Protein AF-0000000084558675 (afdb_homodimer)

Sequence (516 aa):
MPFLEGETVFLADRSGKRTWLRVSYEMLKIASLGTVDGSRFKELNDGSVITIVGKDYYVFRPGTVELMESLDRGAQIIGPKDAATILLNCDVSSGKTVLEVGAGSGGLTTALLSAVAPSGIVHTLEFKEENAKLALKNVKRTGLDKCWKYTIGDARNTKVDIVADALIMDMPDPWLALDNLYGNLRMGGRLCSYVPNMNQAESIVHAMREKGFVEVYALENIQRGLEVHPGGVRPSFDTLGHTGYLIFGRKAATGPKSMPFLEGETVFLADRSGKRTWLRVSYEMLKIASLGTVDGSRFKELNDGSVITIVGKDYYVFRPGTVELMESLDRGAQIIGPKDAATILLNCDVSSGKTVLEVGAGSGGLTTALLSAVAPSGIVHTLEFKEENAKLALKNVKRTGLDKCWKYTIGDARNTKVDIVADALIMDMPDPWLALDNLYGNLRMGGRLCSYVPNMNQAESIVHAMREKGFVEVYALENIQRGLEVHPGGVRPSFDTLGHTGYLIFGRKAATGPKS

Foldseek 3Di:
DADDAQAKKWWQFPVGDIWIDGQDQDWDQTPPQGTDRSVVRRGDDAQDWDDGPRGITGIHRDDLQVLLVPADADDQDDHPQVLVVCCVVQVQAAQFEEEEEACQQNNSVSSSLNGHPDRAAYEYEYADPVRVVNNVVSNVSNVSCVRYHYDHDDLLADADPAAGLEYEYEDAQVLSNCVRCVRNYDAFHKYKYWYQDPVSVVSNQVSCVVVPWPPKDKDFDKDWDWDDDPVDIDIDPDIPGGDTMMIMTGHHDDPDPD/DADDAQAKKWWQFPVGDIWIDGQDQDWDQTPPQGTDRSVVRGGDDAQDWDDGPRGITGIHRDDLQVLLVPADADDQDDHPQVLVVCCVVQVQAAQFEEEEEACQQNNSVSSSLNGHPDRAAYEYEYADPVRVVNNVVSNVSNVSCVRYHYDHDDLLADADPAAGLEYEYEDAQVLSNCVRCVRNYDAFHKYKYWYQDPVSVVSNQVSCVVVPWPPKDKDFDKDWDWDDDPVDIDIDPDIPGGDTMMIMTGHHDDPDPD

Structure (mmCIF, N/CA/C/O backbone):
data_AF-0000000084558675-model_v1
#
loop_
_entity.id
_entity.type
_entity.pdbx_description
1 polymer 'TrmI protein'
#
loop_
_atom_site.group_PDB
_atom_site.id
_atom_site.type_symbol
_atom_site.label_atom_id
_atom_site.label_alt_id
_atom_site.label_comp_id
_atom_site.label_asym_id
_atom_site.label_entity_id
_atom_site.label_seq_id
_atom_site.pdbx_PDB_ins_code
_atom_site.Cartn_x
_atom_site.Cartn_y
_atom_site.Cartn_z
_atom_site.occupancy
_atom_site.B_iso_or_equiv
_atom_site.auth_seq_id
_atom_site.auth_comp_id
_atom_site.auth_asym_id
_atom_site.auth_atom_id
_atom_site.pdbx_PDB_model_num
ATOM 1 N N . MET A 1 1 ? 6.215 11.578 20.609 1 79.44 1 MET A N 1
ATOM 2 C CA . MET A 1 1 ? 7.516 11.18 21.141 1 79.44 1 MET A CA 1
ATOM 3 C C . MET A 1 1 ? 8.625 12.062 20.594 1 79.44 1 MET A C 1
ATOM 5 O O . MET A 1 1 ? 8.672 12.336 19.391 1 79.44 1 MET A O 1
ATOM 9 N N . PRO A 1 2 ? 9.484 12.422 21.469 1 91.12 2 PRO A N 1
ATOM 10 C CA . PRO A 1 2 ? 10.57 13.273 20.984 1 91.12 2 PRO A CA 1
ATOM 11 C C . PRO A 1 2 ? 11.508 12.539 20.031 1 91.12 2 PRO A C 1
ATOM 13 O O . PRO A 1 2 ? 11.586 11.312 20.047 1 91.12 2 PRO A O 1
ATOM 16 N N . PHE A 1 3 ? 12.188 13.305 19.219 1 94.25 3 PHE A N 1
ATOM 17 C CA . PHE A 1 3 ? 13.172 12.734 18.312 1 94.25 3 PHE A CA 1
ATOM 18 C C . PHE A 1 3 ? 14.344 12.148 19.094 1 94.25 3 PHE A C 1
ATOM 20 O O . PHE A 1 3 ? 14.734 12.68 20.141 1 94.25 3 PHE A O 1
ATOM 27 N N . LEU A 1 4 ? 14.906 11.109 18.562 1 91.81 4 LEU A N 1
ATOM 28 C CA . LEU A 1 4 ? 16.078 10.492 19.172 1 91.81 4 LEU A CA 1
ATOM 29 C C . LEU A 1 4 ? 17.344 10.805 18.375 1 91.81 4 LEU A C 1
ATOM 31 O O . LEU A 1 4 ? 17.266 11.008 17.156 1 91.81 4 LEU A O 1
ATOM 35 N N . GLU A 1 5 ? 18.406 10.844 19.094 1 92.81 5 GLU A N 1
ATOM 36 C CA . GLU A 1 5 ? 19.672 11.023 18.391 1 92.81 5 GLU A CA 1
ATOM 37 C C . GLU A 1 5 ? 19.891 9.93 17.344 1 92.81 5 GLU A C 1
ATOM 39 O O . GLU A 1 5 ? 19.641 8.75 17.609 1 92.81 5 GLU A O 1
ATOM 44 N N . GLY A 1 6 ? 20.344 10.367 16.141 1 90.38 6 GLY A N 1
ATOM 45 C CA . GLY A 1 6 ? 20.625 9.414 15.086 1 90.38 6 GLY A CA 1
ATOM 46 C C . GLY A 1 6 ? 19.438 9.195 14.156 1 90.38 6 GLY A C 1
ATOM 47 O O . GLY A 1 6 ? 19.594 8.617 13.078 1 90.38 6 GLY A O 1
ATOM 48 N N . GLU A 1 7 ? 18.312 9.711 14.555 1 90.94 7 GLU A N 1
ATOM 49 C CA . GLU A 1 7 ? 17.125 9.547 13.734 1 90.94 7 GLU A CA 1
ATOM 50 C C . GLU A 1 7 ? 17.156 10.461 12.516 1 90.94 7 GLU A C 1
ATOM 52 O O . GLU A 1 7 ? 17.625 11.602 12.602 1 90.94 7 GLU A O 1
ATOM 57 N N . THR A 1 8 ? 16.719 9.891 11.406 1 91.81 8 THR A N 1
ATOM 58 C CA . THR A 1 8 ? 16.562 10.711 10.211 1 91.81 8 THR A CA 1
ATOM 59 C C . THR A 1 8 ? 15.25 11.492 10.258 1 91.81 8 THR A C 1
ATOM 61 O O . THR A 1 8 ? 14.195 10.914 10.508 1 91.81 8 THR A O 1
ATOM 64 N N . VAL A 1 9 ? 15.336 12.82 10.109 1 94.88 9 VAL A N 1
ATOM 65 C CA . VAL A 1 9 ? 14.156 13.68 10.008 1 94.88 9 VAL A CA 1
ATOM 66 C C . VAL A 1 9 ? 14.328 14.656 8.852 1 94.88 9 VAL A C 1
ATOM 68 O O . VAL A 1 9 ? 15.391 14.711 8.227 1 94.88 9 VAL A O 1
ATOM 71 N N . PHE A 1 10 ? 13.258 15.359 8.469 1 95.38 10 PHE A N 1
ATOM 72 C CA . PHE A 1 10 ? 13.422 16.406 7.461 1 95.38 10 PHE A CA 1
ATOM 73 C C . PHE A 1 10 ? 12.727 17.688 7.898 1 95.38 10 PHE A C 1
ATOM 75 O O . PHE A 1 10 ? 11.758 17.641 8.672 1 95.38 10 PHE A O 1
ATOM 82 N N . LEU A 1 11 ? 13.289 18.781 7.488 1 95.25 11 LEU A N 1
ATOM 83 C CA . LEU A 1 11 ? 12.711 20.109 7.621 1 95.25 11 LEU A CA 1
ATOM 84 C C . LEU A 1 11 ? 11.938 20.5 6.363 1 95.25 11 LEU A C 1
ATOM 86 O O . LEU A 1 11 ? 12.461 20.391 5.25 1 95.25 11 LEU A O 1
ATOM 90 N N . ALA A 1 12 ? 10.75 20.859 6.539 1 95.12 12 ALA A N 1
ATOM 91 C CA . ALA A 1 12 ? 9.953 21.328 5.406 1 95.12 12 ALA A CA 1
ATOM 92 C C . ALA A 1 12 ? 9.602 22.812 5.57 1 95.12 12 ALA A C 1
ATOM 94 O O . ALA A 1 12 ? 9.125 23.219 6.629 1 95.12 12 ALA A O 1
ATOM 95 N N . ASP A 1 13 ? 9.859 23.547 4.555 1 92.38 13 ASP A N 1
ATOM 96 C CA . ASP A 1 13 ? 9.43 24.953 4.613 1 92.38 13 ASP A CA 1
ATOM 97 C C . ASP A 1 13 ? 8.023 25.109 4.043 1 92.38 13 ASP A C 1
ATOM 99 O O . ASP A 1 13 ? 7.355 24.125 3.725 1 92.38 13 ASP A O 1
ATOM 103 N N . ARG A 1 14 ? 7.551 26.328 3.953 1 85.81 14 ARG A N 1
ATOM 104 C CA . ARG A 1 14 ? 6.172 26.594 3.561 1 85.81 14 ARG A CA 1
ATOM 105 C C . ARG A 1 14 ? 5.938 26.234 2.098 1 85.81 14 ARG A C 1
ATOM 107 O O . ARG A 1 14 ? 4.809 25.938 1.698 1 85.81 14 ARG A O 1
ATOM 114 N N . SER A 1 15 ? 7 26.203 1.32 1 84.44 15 SER A N 1
ATOM 115 C CA . SER A 1 15 ? 6.871 25.859 -0.094 1 84.44 15 SER A CA 1
ATOM 116 C C . SER A 1 15 ? 6.867 24.359 -0.306 1 84.44 15 SER A C 1
ATOM 118 O O . SER A 1 15 ? 6.531 23.875 -1.392 1 84.44 15 SER A O 1
ATOM 120 N N . GLY A 1 16 ? 7.223 23.625 0.734 1 85.81 16 GLY A N 1
ATOM 121 C CA . GLY A 1 16 ? 7.246 22.172 0.631 1 85.81 16 GLY A CA 1
ATOM 122 C C . GLY A 1 16 ? 8.625 21.625 0.338 1 85.81 16 GLY A C 1
ATOM 123 O O . GLY A 1 16 ? 8.797 20.406 0.234 1 85.81 16 GLY A O 1
ATOM 124 N N . LYS A 1 17 ? 9.602 22.5 0.221 1 90.44 17 LYS A N 1
ATOM 125 C CA . LYS A 1 17 ? 10.977 22.031 0.028 1 90.44 17 LYS A CA 1
ATOM 126 C C . LYS A 1 17 ? 11.5 21.344 1.28 1 90.44 17 LYS A C 1
ATOM 128 O O . LYS A 1 17 ? 11.328 21.844 2.393 1 90.44 17 LYS A O 1
ATOM 133 N N . ARG A 1 18 ? 12.148 20.219 1.054 1 93.56 18 ARG A N 1
ATOM 134 C CA . ARG A 1 18 ? 12.578 19.406 2.188 1 93.56 18 ARG A CA 1
ATOM 135 C C . ARG A 1 18 ? 14.102 19.422 2.32 1 93.56 18 ARG A C 1
ATOM 137 O O . ARG A 1 18 ? 14.812 19.391 1.316 1 93.56 18 ARG A O 1
ATOM 144 N N . THR A 1 19 ? 14.547 19.562 3.496 1 93.75 19 THR A N 1
ATOM 145 C CA . THR A 1 19 ? 15.953 19.406 3.852 1 93.75 19 THR A CA 1
ATOM 146 C C . THR A 1 19 ? 16.125 18.281 4.867 1 93.75 19 THR A C 1
ATOM 148 O O . THR A 1 19 ? 15.555 18.328 5.961 1 93.75 19 THR A O 1
ATOM 151 N N . TRP A 1 20 ? 16.953 17.344 4.477 1 91.94 20 TRP A N 1
ATOM 152 C CA . TRP A 1 20 ? 17.109 16.141 5.285 1 91.94 20 TRP A CA 1
ATOM 153 C C . TRP A 1 20 ? 18.25 16.297 6.277 1 91.94 20 TRP A C 1
ATOM 155 O O . TRP A 1 20 ? 19.25 16.953 5.984 1 91.94 20 TRP A O 1
ATOM 165 N N . LEU A 1 21 ? 18.094 15.688 7.441 1 91.44 21 LEU A N 1
ATOM 166 C CA . LEU A 1 21 ? 19.172 15.688 8.422 1 91.44 21 LEU A CA 1
ATOM 167 C C . LEU A 1 21 ? 19.047 14.5 9.367 1 91.44 21 LEU A C 1
ATOM 169 O O . LEU A 1 21 ? 17.969 13.883 9.461 1 91.44 21 LEU A O 1
ATOM 173 N N . ARG A 1 22 ? 20.109 14.188 9.969 1 91.44 22 ARG A N 1
ATOM 174 C CA . ARG A 1 22 ? 20.156 13.234 11.07 1 91.44 22 ARG A CA 1
ATOM 175 C C . ARG A 1 22 ? 20.219 13.945 12.414 1 91.44 22 ARG A C 1
ATOM 177 O O . ARG A 1 22 ? 21.109 14.773 12.641 1 91.44 22 ARG A O 1
ATOM 184 N N . VAL A 1 23 ? 19.297 13.648 13.273 1 93.75 23 VAL A N 1
ATOM 185 C CA . VAL A 1 23 ? 19.203 14.336 14.562 1 93.75 23 VAL A CA 1
ATOM 186 C C . VAL A 1 23 ? 20.484 14.094 15.359 1 93.75 23 VAL A C 1
ATOM 188 O O . VAL A 1 23 ? 20.938 12.953 15.5 1 93.75 23 VAL A O 1
ATOM 191 N N . SER A 1 24 ? 21.109 15.109 15.688 1 92.62 24 SER A N 1
ATOM 192 C CA . SER A 1 24 ? 22.281 15.125 16.547 1 92.62 24 SER A CA 1
ATOM 193 C C . SER A 1 24 ? 22.219 16.266 17.562 1 92.62 24 SER A C 1
ATOM 195 O O . SER A 1 24 ? 21.625 17.312 17.281 1 92.62 24 SER A O 1
ATOM 197 N N . TYR A 1 25 ? 22.672 15.969 18.719 1 90.56 25 TYR A N 1
ATOM 198 C CA . TYR A 1 25 ? 22.609 17.016 19.734 1 90.56 25 TYR A CA 1
ATOM 199 C C . TYR A 1 25 ? 23.906 17.828 19.75 1 90.56 25 TYR A C 1
ATOM 201 O O . TYR A 1 25 ? 24.094 18.672 20.625 1 90.56 25 TYR A O 1
ATOM 209 N N . GLU A 1 26 ? 24.719 17.562 18.766 1 94.06 26 GLU A N 1
ATOM 210 C CA . GLU A 1 26 ? 25.891 18.391 18.484 1 94.06 26 GLU A CA 1
ATOM 211 C C . GLU A 1 26 ? 25.625 19.391 17.359 1 94.06 26 GLU A C 1
ATOM 213 O O . GLU A 1 26 ? 24.484 19.516 16.906 1 94.06 26 GLU A O 1
ATOM 218 N N . MET A 1 27 ? 26.641 20.156 17.125 1 93.38 27 MET A N 1
ATOM 219 C CA . MET A 1 27 ? 26.5 21.062 16 1 93.38 27 MET A CA 1
ATOM 220 C C . MET A 1 27 ? 26.297 20.297 14.703 1 93.38 27 MET A C 1
ATOM 222 O O . MET A 1 27 ? 27 19.312 14.438 1 93.38 27 MET A O 1
ATOM 226 N N . LEU A 1 28 ? 25.266 20.797 13.938 1 91.62 28 LEU A N 1
ATOM 227 C CA . LEU A 1 28 ? 24.922 20.125 12.688 1 91.62 28 LEU A CA 1
ATOM 228 C C . LEU A 1 28 ? 25.203 21.031 11.492 1 91.62 28 LEU A C 1
ATOM 230 O O . LEU A 1 28 ? 24.859 22.219 11.516 1 91.62 28 LEU A O 1
ATOM 234 N N . LYS A 1 29 ? 25.922 20.484 10.578 1 89.88 29 LYS A N 1
ATOM 235 C CA . LYS A 1 29 ? 26.016 21.156 9.281 1 89.88 29 LYS A CA 1
ATOM 236 C C . LYS A 1 29 ? 24.891 20.719 8.352 1 89.88 29 LYS A C 1
ATOM 238 O O . LYS A 1 29 ? 24.844 19.562 7.93 1 89.88 29 LYS A O 1
ATOM 243 N N . ILE A 1 30 ? 23.969 21.547 8.133 1 87 30 ILE A N 1
ATOM 244 C CA . ILE A 1 30 ? 22.812 21.219 7.301 1 87 30 ILE A CA 1
ATOM 245 C C . ILE A 1 30 ? 22.922 21.906 5.949 1 87 30 ILE A C 1
ATOM 247 O O . ILE A 1 30 ? 23.156 23.125 5.887 1 87 30 ILE A O 1
ATOM 251 N N . ALA A 1 31 ? 22.766 21.141 4.938 1 80.81 31 ALA A N 1
ATOM 252 C CA . ALA A 1 31 ? 22.859 21.656 3.574 1 80.81 31 ALA A CA 1
ATOM 253 C C . ALA A 1 31 ? 21.938 22.859 3.377 1 80.81 31 ALA A C 1
ATOM 255 O O . ALA A 1 31 ? 20.781 22.844 3.793 1 80.81 31 ALA A O 1
ATOM 256 N N . SER A 1 32 ? 22.375 23.906 2.869 1 81.88 32 SER A N 1
ATOM 257 C CA . SER A 1 32 ? 21.672 25.125 2.473 1 81.88 32 SER A CA 1
ATOM 258 C C . SER A 1 32 ? 21.344 26 3.682 1 81.88 32 SER A C 1
ATOM 260 O O . SER A 1 32 ? 20.938 27.141 3.529 1 81.88 32 SER A O 1
ATOM 262 N N . LEU A 1 33 ? 21.531 25.375 4.973 1 88.44 33 LEU A N 1
ATOM 263 C CA . LEU A 1 33 ? 21.141 26.125 6.16 1 88.44 33 LEU A CA 1
ATOM 264 C C . LEU A 1 33 ? 22.344 26.469 7.023 1 88.44 33 LEU A C 1
ATOM 266 O O . LEU A 1 33 ? 22.25 27.281 7.945 1 88.44 33 LEU A O 1
ATOM 270 N N . GLY A 1 34 ? 23.438 25.859 6.727 1 89.44 34 GLY A N 1
ATOM 271 C CA . GLY A 1 34 ? 24.656 26.125 7.484 1 89.44 34 GLY A CA 1
ATOM 272 C C . GLY A 1 34 ? 24.734 25.328 8.773 1 89.44 34 GLY A C 1
ATOM 273 O O . GLY A 1 34 ? 24.328 24.172 8.82 1 89.44 34 GLY A O 1
ATOM 274 N N . THR A 1 35 ? 25.391 25.938 9.742 1 92.25 35 THR A N 1
ATOM 275 C CA . THR A 1 35 ? 25.609 25.266 11.016 1 92.25 35 THR A CA 1
ATOM 276 C C . THR A 1 35 ? 24.484 25.578 11.992 1 92.25 35 THR A C 1
ATOM 278 O O . THR A 1 35 ? 24.172 26.75 12.242 1 92.25 35 THR A O 1
ATOM 281 N N . VAL A 1 36 ? 23.844 24.562 12.453 1 92.12 36 VAL A N 1
ATOM 282 C CA . VAL A 1 36 ? 22.703 24.688 13.367 1 92.12 36 VAL A CA 1
ATOM 283 C C . VAL A 1 36 ? 23 23.953 14.664 1 92.12 36 VAL A C 1
ATOM 285 O O . VAL A 1 36 ? 23.594 22.859 14.648 1 92.12 36 VAL A O 1
ATOM 288 N N . ASP A 1 37 ? 22.609 24.562 15.766 1 93.69 37 ASP A N 1
ATOM 289 C CA . ASP A 1 37 ? 22.719 23.891 17.047 1 93.69 37 ASP A CA 1
ATOM 290 C C . ASP A 1 37 ? 21.766 22.703 17.141 1 93.69 37 ASP A C 1
ATOM 292 O O . ASP A 1 37 ? 20.547 22.891 17.234 1 93.69 37 ASP A O 1
ATOM 296 N N . GLY A 1 38 ? 22.328 21.5 17.172 1 93.81 38 GLY A N 1
ATOM 297 C CA . GLY A 1 38 ? 21.547 20.281 17.156 1 93.81 38 GLY A CA 1
ATOM 298 C C . GLY A 1 38 ? 20.719 20.094 18.406 1 93.81 38 GLY A C 1
ATOM 299 O O . GLY A 1 38 ? 19.719 19.375 18.406 1 93.81 38 GLY A O 1
ATOM 300 N N . SER A 1 39 ? 21.078 20.703 19.484 1 93.69 39 SER A N 1
ATOM 301 C CA . SER A 1 39 ? 20.375 20.547 20.75 1 93.69 39 SER A CA 1
ATOM 302 C C . SER A 1 39 ? 18.953 21.109 20.656 1 93.69 39 SER A C 1
ATOM 304 O O . SER A 1 39 ? 18.094 20.781 21.484 1 93.69 39 SER A O 1
ATOM 306 N N . ARG A 1 40 ? 18.719 21.875 19.703 1 91.69 40 ARG A N 1
ATOM 307 C CA . ARG A 1 40 ? 17.406 22.484 19.484 1 91.69 40 ARG A CA 1
ATOM 308 C C . ARG A 1 40 ? 16.375 21.422 19.109 1 91.69 40 ARG A C 1
ATOM 310 O O . ARG A 1 40 ? 15.164 21.656 19.234 1 91.69 40 ARG A O 1
ATOM 317 N N . PHE A 1 41 ? 16.891 20.266 18.625 1 92.88 41 PHE A N 1
ATOM 318 C CA . PHE A 1 41 ? 15.984 19.219 18.188 1 92.88 41 PHE A CA 1
ATOM 319 C C . PHE A 1 41 ? 15.656 18.266 19.328 1 92.88 41 PHE A C 1
ATOM 321 O O . PHE A 1 41 ? 14.797 17.391 19.188 1 92.88 41 PHE A O 1
ATOM 328 N N . LYS A 1 42 ? 16.312 18.297 20.438 1 88.5 42 LYS A N 1
ATOM 329 C CA . LYS A 1 42 ? 16.219 17.344 21.531 1 88.5 42 LYS A CA 1
ATOM 330 C C . LYS A 1 42 ? 14.781 17.25 22.047 1 88.5 42 LYS A C 1
ATOM 332 O O . LYS A 1 42 ? 14.312 16.156 22.391 1 88.5 42 LYS A O 1
ATOM 337 N N . GLU A 1 43 ? 13.977 18.297 22.109 1 87.31 43 GLU A N 1
ATOM 338 C CA . GLU A 1 43 ? 12.641 18.203 22.688 1 87.31 43 GLU A CA 1
ATOM 339 C C . GLU A 1 43 ? 11.562 18.375 21.625 1 87.31 43 GLU A C 1
ATOM 341 O O . GLU A 1 43 ? 10.375 18.484 21.953 1 87.31 43 GLU A O 1
ATOM 346 N N . LEU A 1 44 ? 12.023 18.312 20.484 1 92.88 44 LEU A N 1
ATOM 347 C CA . LEU A 1 44 ? 11.031 18.453 19.438 1 92.88 44 LEU A CA 1
ATOM 348 C C . LEU A 1 44 ? 10.383 17.109 19.094 1 92.88 44 LEU A C 1
ATOM 350 O O . LEU A 1 44 ? 10.992 16.062 19.312 1 92.88 44 LEU A O 1
ATOM 354 N N . ASN A 1 45 ? 9.148 17.266 18.703 1 94.12 45 ASN A N 1
ATOM 355 C CA . ASN A 1 45 ? 8.375 16.109 18.266 1 94.12 45 ASN A CA 1
ATOM 356 C C . ASN A 1 45 ? 7.969 16.234 16.797 1 94.12 45 ASN A C 1
ATOM 358 O O . ASN A 1 45 ? 8.156 17.281 16.188 1 94.12 45 ASN A O 1
ATOM 362 N N . ASP A 1 46 ? 7.469 15.125 16.281 1 96.5 46 ASP A N 1
ATOM 363 C CA . ASP A 1 46 ? 6.941 15.094 14.922 1 96.5 46 ASP A CA 1
ATOM 364 C C . ASP A 1 46 ? 5.895 16.188 14.719 1 96.5 46 ASP A C 1
ATOM 366 O O . ASP A 1 46 ? 4.969 16.328 15.516 1 96.5 46 ASP A O 1
ATOM 370 N N . GLY A 1 47 ? 6.094 16.953 13.641 1 96.25 47 GLY A N 1
ATOM 371 C CA . GLY A 1 47 ? 5.137 18 13.32 1 96.25 47 GLY A CA 1
ATOM 372 C C . GLY A 1 47 ? 5.434 19.312 14.016 1 96.25 47 GLY A C 1
ATOM 373 O O . GLY A 1 47 ? 4.664 20.266 13.906 1 96.25 47 GLY A O 1
ATOM 374 N N . SER A 1 48 ? 6.555 19.453 14.695 1 95.94 48 SER A N 1
ATOM 375 C CA . SER A 1 48 ? 6.945 20.688 15.367 1 95.94 48 SER A CA 1
ATOM 376 C C . SER A 1 48 ? 7.387 21.75 14.367 1 95.94 48 SER A C 1
ATOM 378 O O . SER A 1 48 ? 7.621 21.438 13.195 1 95.94 48 SER A O 1
ATOM 380 N N . VAL A 1 49 ? 7.465 22.938 14.852 1 95.12 49 VAL A N 1
ATOM 381 C CA . VAL A 1 49 ? 7.996 24.062 14.07 1 95.12 49 VAL A CA 1
ATOM 382 C C . VAL A 1 49 ? 9.273 24.578 14.719 1 95.12 4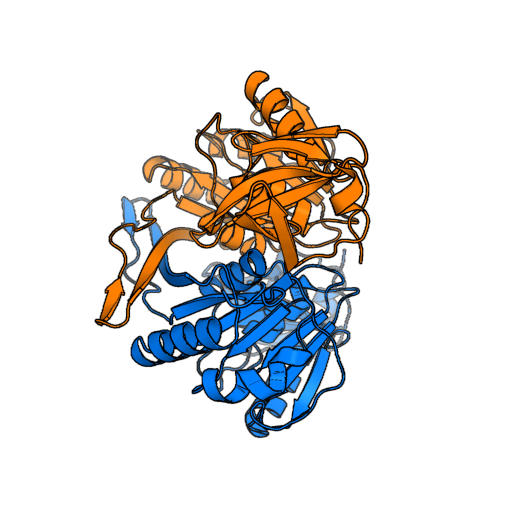9 VAL A C 1
ATOM 384 O O . VAL A 1 49 ? 9.359 24.703 15.938 1 95.12 49 VAL A O 1
ATOM 387 N N . ILE A 1 50 ? 10.211 24.844 13.945 1 93.31 50 ILE A N 1
ATOM 388 C CA . ILE A 1 50 ? 11.469 25.422 14.414 1 93.31 50 ILE A CA 1
ATOM 389 C C . ILE A 1 50 ? 11.883 26.578 13.5 1 93.31 50 ILE A C 1
ATOM 391 O O . ILE A 1 50 ? 11.672 26.516 12.289 1 93.31 50 ILE A O 1
ATOM 395 N N . THR A 1 51 ? 12.398 27.594 14.102 1 93.12 51 THR A N 1
ATOM 396 C CA . THR A 1 51 ? 12.891 28.719 13.328 1 93.12 51 THR A CA 1
ATOM 397 C C . THR A 1 51 ? 14.406 28.641 13.156 1 93.12 51 THR A C 1
ATOM 399 O O . THR A 1 51 ? 15.148 28.516 14.133 1 93.12 51 THR A O 1
ATOM 402 N N . ILE A 1 52 ? 14.836 28.609 11.93 1 91.12 52 ILE A N 1
ATOM 403 C CA . ILE A 1 52 ? 16.25 28.594 11.594 1 91.12 52 ILE A CA 1
ATOM 404 C C . ILE A 1 52 ? 16.578 29.766 10.656 1 91.12 52 ILE A C 1
ATOM 406 O O . ILE A 1 52 ? 16.031 29.844 9.555 1 91.12 52 ILE A O 1
ATOM 410 N N . VAL A 1 53 ? 17.531 30.656 11.102 1 86.31 53 VAL A N 1
ATOM 411 C CA . VAL A 1 53 ? 17.969 31.797 10.32 1 86.31 53 VAL A CA 1
ATOM 412 C C . VAL A 1 53 ? 16.75 32.594 9.828 1 86.31 53 VAL A C 1
ATOM 414 O O . VAL A 1 53 ? 16.609 32.844 8.633 1 86.31 53 VAL A O 1
ATOM 417 N N . GLY A 1 54 ? 15.727 32.781 10.688 1 87.44 54 GLY A N 1
ATOM 418 C CA . GLY A 1 54 ? 14.586 33.656 10.438 1 87.44 54 GLY A CA 1
ATOM 419 C C . GLY A 1 54 ? 13.484 32.969 9.641 1 87.44 54 GLY A C 1
ATOM 420 O O . GLY A 1 54 ? 12.508 33.625 9.266 1 87.44 54 GLY A O 1
ATOM 421 N N . LYS A 1 55 ? 13.672 31.781 9.328 1 91.19 55 LYS A N 1
ATOM 422 C CA . LYS A 1 55 ? 12.656 31.047 8.57 1 91.19 55 LYS A CA 1
ATOM 423 C C . LYS A 1 55 ? 12.094 29.891 9.383 1 91.19 55 LYS A C 1
ATOM 425 O O . LYS A 1 55 ? 12.836 29.188 10.07 1 91.19 55 LYS A O 1
ATOM 430 N N . ASP A 1 56 ? 10.805 29.703 9.297 1 93.44 56 ASP A N 1
ATOM 431 C CA . ASP A 1 56 ? 10.148 28.609 10 1 93.44 56 ASP A CA 1
ATOM 432 C C . ASP A 1 56 ? 10.172 27.328 9.172 1 93.44 56 ASP A C 1
ATOM 434 O O . ASP A 1 56 ? 9.93 27.359 7.961 1 93.44 56 ASP A O 1
ATOM 438 N N . TYR A 1 57 ? 10.445 26.25 9.875 1 95.06 57 TYR A N 1
ATOM 439 C CA . TYR A 1 57 ? 10.414 24.922 9.273 1 95.06 57 TYR A CA 1
ATOM 440 C C . TYR A 1 57 ? 9.562 23.969 10.102 1 95.06 57 TYR A C 1
ATOM 442 O O . TYR A 1 57 ? 9.594 24 11.328 1 95.06 57 TYR A O 1
ATOM 450 N N . TYR A 1 58 ? 8.797 23.234 9.391 1 96.38 58 TYR A N 1
ATOM 451 C CA . TYR A 1 58 ? 8.219 22.062 10.055 1 96.38 58 TYR A CA 1
ATOM 452 C C . TYR A 1 58 ? 9.234 20.938 10.164 1 96.38 58 TYR A C 1
ATOM 454 O O . TYR A 1 58 ? 10 20.688 9.234 1 96.38 58 TYR A O 1
ATOM 462 N N . VAL A 1 59 ? 9.266 20.25 11.305 1 96.5 59 VAL A N 1
ATOM 463 C CA . VAL A 1 59 ? 10.148 19.094 11.484 1 96.5 59 VAL A CA 1
ATOM 464 C C . VAL A 1 59 ? 9.328 17.812 11.508 1 96.5 59 VAL A C 1
ATOM 466 O O . VAL A 1 59 ? 8.453 17.641 12.359 1 96.5 59 VAL A O 1
ATOM 469 N N . PHE A 1 60 ? 9.672 16.875 10.594 1 97.06 60 PHE A N 1
ATOM 470 C CA . PHE A 1 60 ? 8.836 15.688 10.469 1 97.06 60 PHE A CA 1
ATOM 471 C C . PHE A 1 60 ? 9.688 14.43 10.508 1 97.06 60 PHE A C 1
ATOM 473 O O . PHE A 1 60 ? 10.797 14.406 9.977 1 97.06 60 PHE A O 1
ATOM 480 N N . ARG A 1 61 ? 9.164 13.453 11.195 1 96.12 61 ARG A N 1
ATOM 481 C CA . ARG A 1 61 ? 9.609 12.086 10.938 1 96.12 61 ARG A CA 1
ATOM 482 C C . ARG A 1 61 ? 9.133 11.602 9.57 1 96.12 61 ARG A C 1
ATOM 484 O O . ARG A 1 61 ? 7.953 11.719 9.242 1 96.12 61 ARG A O 1
ATOM 491 N N . PRO A 1 62 ? 10.07 11.117 8.805 1 96.19 62 PRO A N 1
ATOM 492 C CA . PRO A 1 62 ? 9.664 10.68 7.469 1 96.19 62 PRO A CA 1
ATOM 493 C C . PRO A 1 62 ? 8.828 9.398 7.496 1 96.19 62 PRO A C 1
ATOM 495 O O . PRO A 1 62 ? 9.062 8.531 8.336 1 96.19 62 PRO A O 1
ATOM 498 N N . GLY A 1 63 ? 7.848 9.336 6.617 1 95.94 63 GLY A N 1
ATOM 499 C CA . GLY A 1 63 ? 7.211 8.062 6.297 1 95.94 63 GLY A CA 1
ATOM 500 C C . GLY A 1 63 ? 7.879 7.34 5.141 1 95.94 63 GLY A C 1
ATOM 501 O O . GLY A 1 63 ? 8.969 7.723 4.711 1 95.94 63 GLY A O 1
ATOM 502 N N . THR A 1 64 ? 7.258 6.316 4.68 1 96.81 64 THR A N 1
ATOM 503 C CA . THR A 1 64 ? 7.836 5.461 3.648 1 96.81 64 THR A CA 1
ATOM 504 C C . THR A 1 64 ? 8.062 6.246 2.357 1 96.81 64 THR A C 1
ATOM 506 O O . THR A 1 64 ? 9.133 6.16 1.752 1 96.81 64 THR A O 1
ATOM 509 N N . VAL A 1 65 ? 7.082 7.004 1.952 1 96.75 65 VAL A N 1
ATOM 510 C CA . VAL A 1 65 ? 7.172 7.742 0.697 1 96.75 65 VAL A CA 1
ATOM 511 C C . VAL A 1 65 ? 8.32 8.742 0.767 1 96.75 65 VAL A C 1
ATOM 513 O O . VAL A 1 65 ? 9.133 8.828 -0.157 1 96.75 65 VAL A O 1
ATOM 516 N N . GLU A 1 66 ? 8.406 9.469 1.854 1 95.38 66 GLU A N 1
ATOM 517 C CA . GLU A 1 66 ? 9.477 10.445 2.004 1 95.38 66 GLU A CA 1
ATOM 518 C C . GLU A 1 66 ? 10.844 9.766 2.043 1 95.38 66 GLU A C 1
ATOM 520 O O . GLU A 1 66 ? 11.812 10.266 1.473 1 95.38 66 GLU A O 1
ATOM 525 N N . LEU A 1 67 ? 10.898 8.648 2.711 1 94.19 67 LEU A N 1
ATOM 526 C CA . LEU A 1 67 ? 12.156 7.91 2.756 1 94.19 67 LEU A CA 1
ATOM 527 C C . LEU A 1 67 ? 12.586 7.484 1.356 1 94.19 67 LEU A C 1
ATOM 529 O O . LEU A 1 67 ? 13.758 7.613 0.995 1 94.19 67 LEU A O 1
ATOM 533 N N . MET A 1 68 ? 11.672 7.004 0.619 1 93 68 MET A N 1
ATOM 534 C CA . MET A 1 68 ? 11.961 6.602 -0.753 1 93 68 MET A CA 1
ATOM 535 C C . MET A 1 68 ? 12.484 7.777 -1.569 1 93 68 MET A C 1
ATOM 537 O O . MET A 1 68 ? 13.391 7.613 -2.395 1 93 68 MET A O 1
ATOM 541 N N . GLU A 1 69 ? 11.914 8.906 -1.303 1 87.19 69 GLU A N 1
ATOM 542 C CA . GLU A 1 69 ? 12.242 10.094 -2.082 1 87.19 69 GLU A CA 1
ATOM 543 C C . GLU A 1 69 ? 13.57 10.695 -1.633 1 87.19 69 GLU A C 1
ATOM 545 O O . GLU A 1 69 ? 14.164 11.516 -2.344 1 87.19 69 GLU A O 1
ATOM 550 N N . SER A 1 70 ? 14.039 10.352 -0.49 1 85.81 70 SER A N 1
ATOM 551 C CA . SER A 1 70 ? 15.234 10.953 0.097 1 85.81 70 SER A CA 1
ATOM 552 C C . SER A 1 70 ? 16.5 10.273 -0.416 1 85.81 70 SER A C 1
ATOM 554 O O . SER A 1 70 ? 17.609 10.781 -0.217 1 85.81 70 SER A O 1
ATOM 556 N N . LEU A 1 71 ? 16.297 9.18 -1.062 1 83 71 LEU A N 1
ATOM 557 C CA . LEU A 1 71 ? 17.438 8.352 -1.432 1 83 71 LEU A CA 1
ATOM 558 C C . LEU A 1 71 ? 18.234 9 -2.557 1 83 71 LEU A C 1
ATOM 560 O O . LEU A 1 71 ? 17.672 9.656 -3.43 1 83 71 LEU A O 1
ATOM 564 N N . ASP A 1 72 ? 19.5 8.898 -2.381 1 77.62 72 ASP A N 1
ATOM 565 C CA . ASP A 1 72 ? 20.359 9.289 -3.492 1 77.62 72 ASP A CA 1
ATOM 566 C C . ASP A 1 72 ? 20.016 8.5 -4.754 1 77.62 72 ASP A C 1
ATOM 568 O O . ASP A 1 72 ? 19.75 7.305 -4.688 1 77.62 72 ASP A O 1
ATOM 572 N N . ARG A 1 73 ? 19.875 9.352 -5.801 1 66.81 73 ARG A N 1
ATOM 573 C CA . ARG A 1 73 ? 19.406 8.688 -7.016 1 66.81 73 ARG A CA 1
ATOM 574 C C . ARG A 1 73 ? 20.562 8.109 -7.812 1 66.81 73 ARG A C 1
ATOM 576 O O . ARG A 1 73 ? 21.594 8.773 -7.996 1 66.81 73 ARG A O 1
ATOM 583 N N . GLY A 1 74 ? 20.672 6.855 -8.047 1 57.78 74 GLY A N 1
ATOM 584 C CA . GLY A 1 74 ? 21.594 6.207 -8.969 1 57.78 74 GLY A CA 1
ATOM 585 C C . GLY A 1 74 ? 20.906 5.562 -10.156 1 57.78 74 GLY A C 1
ATOM 586 O O . GLY A 1 74 ? 21.281 5.812 -11.305 1 57.78 74 GLY A O 1
ATOM 587 N N . ALA A 1 75 ? 20.047 4.668 -10.117 1 60.38 75 ALA A N 1
ATOM 588 C CA . ALA A 1 75 ? 19.312 3.965 -11.164 1 60.38 75 ALA A CA 1
ATOM 589 C C . ALA A 1 75 ? 17.844 4.34 -11.141 1 60.38 75 ALA A C 1
ATOM 591 O O . ALA A 1 75 ? 17.375 4.992 -10.203 1 60.38 75 ALA A O 1
ATOM 592 N N . GLN A 1 76 ? 17.172 4.156 -12.344 1 61.09 76 GLN A N 1
ATOM 593 C CA . GLN A 1 76 ? 15.734 4.359 -12.406 1 61.09 76 GLN A CA 1
ATOM 594 C C . GLN A 1 76 ? 15.031 3.646 -11.25 1 61.09 76 GLN A C 1
ATOM 596 O O . GLN A 1 76 ? 15.266 2.457 -11.016 1 61.09 76 GLN A O 1
ATOM 601 N N . ILE A 1 77 ? 14.227 4.27 -10.5 1 77.5 77 ILE A N 1
ATOM 602 C CA . ILE A 1 77 ? 13.68 3.773 -9.242 1 77.5 77 ILE A CA 1
ATOM 603 C C . ILE A 1 77 ? 12.18 3.527 -9.383 1 77.5 77 ILE A C 1
ATOM 605 O O . ILE A 1 77 ? 11.5 4.227 -10.141 1 77.5 77 ILE A O 1
ATOM 609 N N . ILE A 1 78 ? 11.789 2.348 -8.977 1 91.94 78 ILE A N 1
ATOM 610 C CA . ILE A 1 78 ? 10.367 2.168 -8.727 1 91.94 78 ILE A CA 1
ATOM 611 C C . ILE A 1 78 ? 9.891 3.191 -7.695 1 91.94 78 ILE A C 1
ATOM 613 O O . ILE A 1 78 ? 10.391 3.229 -6.57 1 91.94 78 ILE A O 1
ATOM 617 N N . GLY A 1 79 ? 8.953 3.986 -8.117 1 94.25 79 GLY A N 1
ATOM 618 C CA . GLY A 1 79 ? 8.445 5.031 -7.238 1 94.25 79 GLY A CA 1
ATOM 619 C C . GLY A 1 79 ? 7.297 4.57 -6.359 1 94.25 79 GLY A C 1
ATOM 620 O O . GLY A 1 79 ? 6.871 3.414 -6.441 1 94.25 79 GLY A O 1
ATOM 621 N N . PRO A 1 80 ? 6.801 5.492 -5.551 1 96.38 80 PRO A N 1
ATOM 622 C CA . PRO A 1 80 ? 5.754 5.164 -4.586 1 96.38 80 PRO A CA 1
ATOM 623 C C . PRO A 1 80 ? 4.496 4.605 -5.246 1 96.38 80 PRO A C 1
ATOM 625 O O . PRO A 1 80 ? 3.859 3.697 -4.703 1 96.38 80 PRO A O 1
ATOM 628 N N . LYS A 1 81 ? 4.152 5.137 -6.41 1 96.5 81 LYS A N 1
ATOM 629 C CA . LYS A 1 81 ? 2.945 4.699 -7.105 1 96.5 81 LYS A CA 1
ATOM 630 C C . LYS A 1 81 ? 2.969 3.193 -7.359 1 96.5 81 LYS A C 1
ATOM 632 O O . LYS A 1 81 ? 2.018 2.486 -7.023 1 96.5 81 LYS A O 1
ATOM 637 N N . ASP A 1 82 ? 3.996 2.725 -7.898 1 97.62 82 ASP A N 1
ATOM 638 C CA . ASP A 1 82 ? 4.117 1.308 -8.227 1 97.62 82 ASP A CA 1
ATOM 639 C C . ASP A 1 82 ? 4.422 0.479 -6.984 1 97.62 82 ASP A C 1
ATOM 641 O O . ASP A 1 82 ? 3.945 -0.652 -6.852 1 97.62 82 ASP A O 1
ATOM 645 N N . ALA A 1 83 ? 5.219 1.035 -6.039 1 98.31 83 ALA A N 1
ATOM 646 C CA . ALA A 1 83 ? 5.52 0.337 -4.789 1 98.31 83 ALA A CA 1
ATOM 647 C C . ALA A 1 83 ? 4.242 0.023 -4.02 1 98.31 83 ALA A C 1
ATOM 649 O O . ALA A 1 83 ? 4.09 -1.075 -3.479 1 98.31 83 ALA A O 1
ATOM 650 N N . ALA A 1 84 ? 3.35 0.985 -3.969 1 98.62 84 ALA A N 1
ATOM 651 C CA . ALA A 1 84 ? 2.08 0.784 -3.275 1 98.62 84 ALA A CA 1
ATOM 652 C C . ALA A 1 84 ? 1.324 -0.411 -3.848 1 98.62 84 ALA A C 1
ATOM 654 O O . ALA A 1 84 ? 0.836 -1.262 -3.1 1 98.62 84 ALA A O 1
ATOM 655 N N . THR A 1 85 ? 1.262 -0.47 -5.129 1 98.5 85 THR A N 1
ATOM 656 C CA . THR A 1 85 ? 0.555 -1.538 -5.824 1 98.5 85 THR A CA 1
ATOM 657 C C . THR A 1 85 ? 1.229 -2.885 -5.574 1 98.5 85 THR A C 1
ATOM 659 O O . THR A 1 85 ? 0.553 -3.891 -5.355 1 98.5 85 THR A O 1
ATOM 662 N N . ILE A 1 86 ? 2.533 -2.904 -5.594 1 98.88 86 ILE A N 1
ATOM 663 C CA . ILE A 1 86 ? 3.293 -4.125 -5.355 1 98.88 86 ILE A CA 1
ATOM 664 C C . ILE A 1 86 ? 3.018 -4.637 -3.945 1 98.88 86 ILE A C 1
ATOM 666 O O . ILE A 1 86 ? 2.719 -5.82 -3.752 1 98.88 86 ILE A O 1
ATOM 670 N N . LEU A 1 87 ? 3.078 -3.754 -2.959 1 98.88 87 LEU A N 1
ATOM 671 C CA . LEU A 1 87 ? 2.908 -4.148 -1.564 1 98.88 87 LEU A CA 1
ATOM 672 C C . LEU A 1 87 ? 1.526 -4.75 -1.333 1 98.88 87 LEU A C 1
ATOM 674 O O . LEU A 1 87 ? 1.401 -5.809 -0.714 1 98.88 87 LEU A O 1
ATOM 678 N N . LEU A 1 88 ? 0.56 -4.098 -1.85 1 98.81 88 LEU A N 1
ATOM 679 C CA . LEU A 1 88 ? -0.801 -4.551 -1.587 1 98.81 88 LEU A CA 1
ATOM 680 C C . LEU A 1 88 ? -1.092 -5.852 -2.328 1 98.81 88 LEU A C 1
ATOM 682 O O . LEU A 1 88 ? -1.597 -6.809 -1.737 1 98.81 88 LEU A O 1
ATOM 686 N N . ASN A 1 89 ? -0.707 -5.941 -3.594 1 98.62 89 ASN A N 1
ATOM 687 C CA . ASN A 1 89 ? -1.064 -7.09 -4.422 1 98.62 89 ASN A CA 1
ATOM 688 C C . ASN A 1 89 ? -0.249 -8.328 -4.051 1 98.62 89 ASN A C 1
ATOM 690 O O . ASN A 1 89 ? -0.691 -9.453 -4.27 1 98.62 89 ASN A O 1
ATOM 694 N N . CYS A 1 90 ? 0.908 -8.125 -3.455 1 98.75 90 CYS A N 1
ATOM 695 C CA . CYS A 1 90 ? 1.729 -9.258 -3.049 1 98.75 90 CYS A CA 1
ATOM 696 C C . CYS A 1 90 ? 1.573 -9.539 -1.559 1 98.75 90 CYS A C 1
ATOM 698 O O . CYS A 1 90 ? 2.287 -10.375 -1.001 1 98.75 90 CYS A O 1
ATOM 700 N N . ASP A 1 91 ? 0.712 -8.812 -0.917 1 97.94 91 ASP A N 1
ATOM 701 C CA . ASP A 1 91 ? 0.4 -9 0.498 1 97.94 91 ASP A CA 1
ATOM 702 C C . ASP A 1 91 ? 1.662 -8.914 1.354 1 97.94 91 ASP A C 1
ATOM 704 O O . ASP A 1 91 ? 1.9 -9.773 2.205 1 97.94 91 ASP A O 1
ATOM 708 N N . VAL A 1 92 ? 2.49 -7.977 1.047 1 98.56 92 VAL A N 1
ATOM 709 C CA . VAL A 1 92 ? 3.684 -7.734 1.851 1 98.56 92 VAL A CA 1
ATOM 710 C C . VAL A 1 92 ? 3.305 -7 3.133 1 98.56 92 VAL A C 1
ATOM 712 O O . VAL A 1 92 ? 2.768 -5.891 3.082 1 98.56 92 VAL A O 1
ATOM 715 N N . SER A 1 93 ? 3.541 -7.578 4.273 1 97.69 93 SER A N 1
ATOM 716 C CA . SER A 1 93 ? 3.154 -7.016 5.562 1 97.69 93 SER A CA 1
ATOM 717 C C . SER A 1 93 ? 4.066 -7.516 6.68 1 97.69 93 SER A C 1
ATOM 719 O O . SER A 1 93 ? 4.98 -8.305 6.438 1 97.69 93 SER A O 1
ATOM 721 N N . SER A 1 94 ? 3.803 -7.078 7.832 1 97.38 94 SER A N 1
ATOM 722 C CA . SER A 1 94 ? 4.66 -7.379 8.977 1 97.38 94 SER A CA 1
ATOM 723 C C . SER A 1 94 ? 4.828 -8.883 9.164 1 97.38 94 SER A C 1
ATOM 725 O O . SER A 1 94 ? 3.855 -9.633 9.086 1 97.38 94 SER A O 1
ATOM 727 N N . GLY A 1 95 ? 6.07 -9.297 9.336 1 97.44 95 GLY A N 1
ATOM 728 C CA . GLY A 1 95 ? 6.363 -10.688 9.641 1 97.44 95 GLY A CA 1
ATOM 729 C C . GLY A 1 95 ? 6.664 -11.523 8.414 1 97.44 95 GLY A C 1
ATOM 730 O O . GLY A 1 95 ? 7.156 -12.648 8.523 1 97.44 95 GLY A O 1
ATOM 731 N N . LYS A 1 96 ? 6.473 -11.008 7.227 1 98.25 96 LYS A N 1
ATOM 732 C CA . LYS A 1 96 ? 6.641 -11.781 6 1 98.25 96 LYS A CA 1
ATOM 733 C C . LYS A 1 96 ? 8.102 -11.797 5.555 1 98.25 96 LYS A C 1
ATOM 735 O O . LYS A 1 96 ? 8.875 -10.922 5.922 1 98.25 96 LYS A O 1
ATOM 740 N N . THR A 1 97 ? 8.422 -12.828 4.883 1 98.75 97 THR A N 1
ATOM 741 C CA . THR A 1 97 ? 9.711 -12.945 4.211 1 98.75 97 THR A CA 1
ATOM 742 C C . THR A 1 97 ? 9.578 -12.641 2.725 1 98.75 97 THR A C 1
ATOM 744 O O . THR A 1 97 ? 8.781 -13.258 2.023 1 98.75 97 THR A O 1
ATOM 747 N N . VAL A 1 98 ? 10.375 -11.664 2.236 1 98.88 98 VAL A N 1
ATOM 748 C CA . VAL A 1 98 ? 10.305 -11.242 0.839 1 98.88 98 VAL A CA 1
ATOM 749 C C . VAL A 1 98 ? 11.664 -11.453 0.172 1 98.88 98 VAL A C 1
ATOM 751 O O . VAL A 1 98 ? 12.703 -11.148 0.76 1 98.88 98 VAL A O 1
ATOM 754 N N . LEU A 1 99 ? 11.664 -12.07 -0.975 1 98.88 99 LEU A N 1
ATOM 755 C CA . LEU A 1 99 ? 12.844 -12.117 -1.836 1 98.88 99 LEU A CA 1
ATOM 756 C C . LEU A 1 99 ? 12.758 -11.047 -2.924 1 98.88 99 LEU A C 1
ATOM 758 O O . LEU A 1 99 ? 11.844 -11.062 -3.744 1 98.88 99 LEU A O 1
ATOM 762 N N . GLU A 1 100 ? 13.648 -10.148 -2.887 1 98.69 100 GLU A N 1
ATOM 763 C CA . GLU A 1 100 ? 13.742 -9.07 -3.865 1 98.69 100 GLU A CA 1
ATOM 764 C C . GLU A 1 100 ? 14.922 -9.289 -4.809 1 98.69 100 GLU A C 1
ATOM 766 O O . GLU A 1 100 ? 16.031 -9.609 -4.371 1 98.69 100 GLU A O 1
ATOM 771 N N . VAL A 1 101 ? 14.648 -9.18 -6.082 1 98.38 101 VAL A N 1
ATOM 772 C CA . VAL A 1 101 ? 15.703 -9.195 -7.09 1 98.38 101 VAL A CA 1
ATOM 773 C C . VAL A 1 101 ? 15.867 -7.805 -7.691 1 98.38 101 VAL A C 1
ATOM 775 O O . VAL A 1 101 ? 14.945 -7.277 -8.32 1 98.38 101 VAL A O 1
ATOM 778 N N . GLY A 1 102 ? 17.062 -7.215 -7.488 1 96.31 102 GLY A N 1
ATOM 779 C CA . GLY A 1 102 ? 17.312 -5.852 -7.934 1 96.31 102 GLY A CA 1
ATOM 780 C C . GLY A 1 102 ? 17.016 -4.816 -6.863 1 96.31 102 GLY A C 1
ATOM 781 O O . GLY A 1 102 ? 15.859 -4.438 -6.66 1 96.31 102 GLY A O 1
ATOM 782 N N . ALA A 1 103 ? 18.016 -4.305 -6.293 1 93.19 103 ALA A N 1
ATOM 783 C CA . ALA A 1 103 ? 17.859 -3.283 -5.266 1 93.19 103 ALA A CA 1
ATOM 784 C C . ALA A 1 103 ? 17.891 -1.884 -5.871 1 93.19 103 ALA A C 1
ATOM 786 O O . ALA A 1 103 ? 17.172 -0.989 -5.422 1 93.19 103 ALA A O 1
ATOM 787 N N . GLY A 1 104 ? 18.766 -1.751 -6.949 1 91.62 104 GLY A N 1
ATOM 788 C CA . GLY A 1 104 ? 18.984 -0.41 -7.465 1 91.62 104 GLY A CA 1
ATOM 789 C C . GLY A 1 104 ? 19.484 0.562 -6.406 1 91.62 104 GLY A C 1
ATOM 790 O O . GLY A 1 104 ? 20.5 0.317 -5.754 1 91.62 104 GLY A O 1
ATOM 791 N N . SER A 1 105 ? 18.766 1.63 -6.227 1 91.94 105 SER A N 1
ATOM 792 C CA . SER A 1 105 ? 19.141 2.607 -5.207 1 91.94 105 SER A CA 1
ATOM 793 C C . SER A 1 105 ? 18.5 2.262 -3.859 1 91.94 105 SER A C 1
ATOM 795 O O . SER A 1 105 ? 18.797 2.898 -2.848 1 91.94 105 SER A O 1
ATOM 797 N N . GLY A 1 106 ? 17.641 1.309 -3.848 1 94.12 106 GLY A N 1
ATOM 798 C CA . GLY A 1 106 ? 17 0.886 -2.609 1 94.12 106 GLY A CA 1
ATOM 799 C C . GLY A 1 106 ? 15.625 1.483 -2.414 1 94.12 106 GLY A C 1
ATOM 800 O O . GLY A 1 106 ? 15.094 1.482 -1.302 1 94.12 106 GLY A O 1
ATOM 801 N N . GLY A 1 107 ? 15.094 2.08 -3.514 1 94.12 107 GLY A N 1
ATOM 802 C CA . GLY A 1 107 ? 13.773 2.689 -3.418 1 94.12 107 GLY A CA 1
ATOM 803 C C . GLY A 1 107 ? 12.688 1.702 -3.033 1 94.12 107 GLY A C 1
ATOM 804 O O . GLY A 1 107 ? 12.078 1.823 -1.969 1 94.12 107 GLY A O 1
ATOM 805 N N . LEU A 1 108 ? 12.5 0.705 -3.895 1 96.62 108 LEU A N 1
ATOM 806 C CA . LEU A 1 108 ? 11.516 -0.329 -3.586 1 96.62 108 LEU A CA 1
ATOM 807 C C . LEU A 1 108 ? 11.914 -1.096 -2.328 1 96.62 108 LEU A C 1
ATOM 809 O O . LEU A 1 108 ? 11.055 -1.455 -1.519 1 96.62 108 LEU A O 1
ATOM 813 N N . THR A 1 109 ? 13.203 -1.34 -2.137 1 96.88 109 THR A N 1
ATOM 814 C CA . THR A 1 109 ? 13.695 -2.016 -0.942 1 96.88 109 THR A CA 1
ATOM 815 C C . THR A 1 109 ? 13.172 -1.335 0.32 1 96.88 109 THR A C 1
ATOM 817 O O . THR A 1 109 ? 12.695 -2.002 1.238 1 96.88 109 THR A O 1
ATOM 820 N N . THR A 1 110 ? 13.234 -0.019 0.329 1 96.25 110 THR A N 1
ATOM 821 C CA . THR A 1 110 ? 12.773 0.765 1.472 1 96.25 110 THR A CA 1
ATOM 822 C C . THR A 1 110 ? 11.289 0.526 1.733 1 96.25 110 THR A C 1
ATOM 824 O O . THR A 1 110 ? 10.883 0.338 2.881 1 96.25 110 THR A O 1
ATOM 827 N N . ALA A 1 111 ? 10.5 0.497 0.698 1 97.75 111 ALA A N 1
ATOM 828 C CA . ALA A 1 111 ? 9.062 0.237 0.837 1 97.75 111 ALA A CA 1
ATOM 829 C C . ALA A 1 111 ? 8.812 -1.171 1.37 1 97.75 111 ALA A C 1
ATOM 831 O O . ALA A 1 111 ? 7.977 -1.365 2.256 1 97.75 111 ALA A O 1
ATOM 832 N N . LEU A 1 112 ? 9.516 -2.143 0.829 1 98.62 112 LEU A N 1
ATOM 833 C CA . LEU A 1 112 ? 9.375 -3.525 1.271 1 98.62 112 LEU A CA 1
ATOM 834 C C . LEU A 1 112 ? 9.758 -3.666 2.742 1 98.62 112 LEU A C 1
ATOM 836 O O . LEU A 1 112 ? 9.039 -4.309 3.516 1 98.62 112 LEU A O 1
ATOM 840 N N . LEU A 1 113 ? 10.844 -3.066 3.111 1 98.06 113 LEU A N 1
ATOM 841 C CA . LEU A 1 113 ? 11.344 -3.143 4.48 1 98.06 113 LEU A CA 1
ATOM 842 C C . LEU A 1 113 ? 10.352 -2.51 5.453 1 98.06 113 LEU A C 1
ATOM 844 O O . LEU A 1 113 ? 10.07 -3.066 6.516 1 98.06 113 LEU A O 1
ATOM 848 N N . SER A 1 114 ? 9.859 -1.341 5.07 1 97.25 114 SER A N 1
ATOM 849 C CA . SER A 1 114 ? 8.867 -0.667 5.91 1 97.25 114 SER A CA 1
ATOM 850 C C . SER A 1 114 ? 7.648 -1.55 6.145 1 97.25 114 SER A C 1
ATOM 852 O O . SER A 1 114 ? 7.07 -1.544 7.23 1 97.25 114 SER A O 1
ATOM 854 N N . ALA A 1 115 ? 7.277 -2.305 5.156 1 98 115 ALA A N 1
ATOM 855 C CA . ALA A 1 115 ? 6.066 -3.117 5.219 1 98 115 ALA A CA 1
ATOM 856 C C . ALA A 1 115 ? 6.277 -4.355 6.082 1 98 115 ALA A C 1
ATOM 858 O O . ALA A 1 115 ? 5.391 -4.754 6.84 1 98 115 ALA A O 1
ATOM 859 N N . VAL A 1 116 ? 7.438 -4.973 6.062 1 98.06 116 VAL A N 1
ATOM 860 C CA . VAL A 1 116 ? 7.633 -6.258 6.723 1 98.06 116 VAL A CA 1
ATOM 861 C C . VAL A 1 116 ? 8.055 -6.039 8.172 1 98.06 116 VAL A C 1
ATOM 863 O O . VAL A 1 116 ? 8 -6.961 8.992 1 98.06 116 VAL A O 1
ATOM 866 N N . ALA A 1 117 ? 8.594 -4.832 8.43 1 95.56 117 ALA A N 1
ATOM 867 C CA . ALA A 1 117 ? 9.062 -4.52 9.781 1 95.56 117 ALA A CA 1
ATOM 868 C C . ALA A 1 117 ? 7.918 -4.613 10.789 1 95.56 117 ALA A C 1
ATOM 870 O O . ALA A 1 117 ? 6.754 -4.418 10.438 1 95.56 117 ALA A O 1
ATOM 871 N N . PRO A 1 118 ? 8.258 -4.988 12.07 1 93.56 118 PRO A N 1
ATOM 872 C CA . PRO A 1 118 ? 9.602 -5.176 12.633 1 93.56 118 PRO A CA 1
ATOM 873 C C . PRO A 1 118 ? 10.047 -6.637 12.625 1 93.56 118 PRO A C 1
ATOM 875 O O . PRO A 1 118 ? 11.188 -6.938 12.969 1 93.56 118 PRO A O 1
ATOM 878 N N . SER A 1 119 ? 9.18 -7.527 12.211 1 95.56 119 SER A N 1
ATOM 879 C CA . SER A 1 119 ? 9.477 -8.938 12.461 1 95.56 119 SER A CA 1
ATOM 880 C C . SER A 1 119 ? 9.719 -9.688 11.156 1 95.56 119 SER A C 1
ATOM 882 O O . SER A 1 119 ? 10.047 -10.875 11.164 1 95.56 119 SER A O 1
ATOM 884 N N . GLY A 1 120 ? 9.523 -9.039 10.023 1 97.62 120 GLY A N 1
ATOM 885 C CA . GLY A 1 120 ? 9.766 -9.664 8.742 1 97.62 120 GLY A CA 1
ATOM 886 C C . GLY A 1 120 ? 11.164 -9.414 8.211 1 97.62 120 GLY A C 1
ATOM 887 O O . GLY A 1 120 ? 11.984 -8.766 8.875 1 97.62 120 GLY A O 1
ATOM 888 N N . ILE A 1 121 ? 11.461 -9.977 7.012 1 98.5 121 ILE A N 1
ATOM 889 C CA . ILE A 1 121 ? 12.797 -9.844 6.438 1 98.5 121 ILE A CA 1
ATOM 890 C C . ILE A 1 121 ? 12.695 -9.703 4.922 1 98.5 121 ILE A C 1
ATOM 892 O O . ILE A 1 121 ? 11.891 -10.383 4.281 1 98.5 121 ILE A O 1
ATOM 896 N N . VAL A 1 122 ? 13.492 -8.828 4.383 1 98.69 122 VAL A N 1
ATOM 897 C CA . VAL A 1 122 ? 13.688 -8.719 2.941 1 98.69 122 VAL A CA 1
ATOM 898 C C . VAL A 1 122 ? 15.086 -9.203 2.568 1 98.69 122 VAL A C 1
ATOM 900 O O . VAL A 1 122 ? 16.078 -8.695 3.084 1 98.69 122 VAL A O 1
ATOM 903 N N . HIS A 1 123 ? 15.117 -10.219 1.772 1 98.5 123 HIS A N 1
ATOM 904 C CA . HIS A 1 123 ? 16.375 -10.68 1.18 1 98.5 123 HIS A CA 1
ATOM 905 C C . HIS A 1 123 ? 16.531 -10.164 -0.247 1 98.5 123 HIS A C 1
ATOM 907 O O . HIS A 1 123 ? 15.727 -10.492 -1.123 1 98.5 123 HIS A O 1
ATOM 913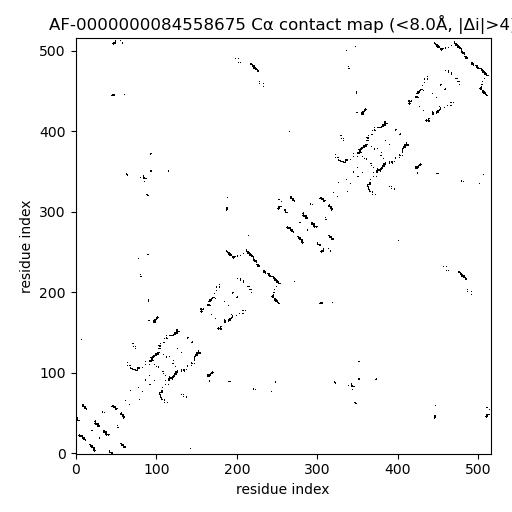 N N . THR A 1 124 ? 17.547 -9.414 -0.475 1 97.69 124 THR A N 1
ATOM 914 C CA . THR A 1 124 ? 17.734 -8.812 -1.79 1 97.69 124 THR A CA 1
ATOM 915 C C . THR A 1 124 ? 18.906 -9.453 -2.521 1 97.69 124 THR A C 1
ATOM 917 O O . THR A 1 124 ? 19.984 -9.617 -1.949 1 97.69 124 THR A O 1
ATOM 920 N N . LEU A 1 125 ? 18.656 -9.906 -3.729 1 97.62 125 LEU A N 1
ATOM 921 C CA . LEU A 1 125 ? 19.703 -10.273 -4.676 1 97.62 125 LEU A CA 1
ATOM 922 C C . LEU A 1 125 ? 19.984 -9.133 -5.645 1 97.62 125 LEU A C 1
ATOM 924 O O . LEU A 1 125 ? 19.078 -8.688 -6.363 1 97.62 125 LEU A O 1
ATOM 928 N N . GLU A 1 126 ? 21.141 -8.609 -5.602 1 96.25 126 GLU A N 1
ATOM 929 C CA . GLU A 1 126 ? 21.547 -7.512 -6.469 1 96.25 126 GLU A CA 1
ATOM 930 C C . GLU A 1 126 ? 22.766 -7.898 -7.312 1 96.25 126 GLU A C 1
ATOM 932 O O . GLU A 1 126 ? 23.766 -8.375 -6.781 1 96.25 126 GLU A O 1
ATOM 937 N N . PHE A 1 127 ? 22.672 -7.695 -8.617 1 95.69 127 PHE A N 1
ATOM 938 C CA . PHE A 1 127 ? 23.688 -8.117 -9.562 1 95.69 127 PHE A CA 1
ATOM 939 C C . PHE A 1 127 ? 24.875 -7.164 -9.547 1 95.69 127 PHE A C 1
ATOM 941 O O . PHE A 1 127 ? 26.031 -7.602 -9.523 1 95.69 127 PHE A O 1
ATOM 948 N N . LYS A 1 128 ? 24.641 -5.906 -9.539 1 94.69 128 LYS A N 1
ATOM 949 C CA . LYS A 1 128 ? 25.688 -4.883 -9.641 1 94.69 128 LYS A CA 1
ATOM 950 C C . LYS A 1 128 ? 26.172 -4.457 -8.258 1 94.69 128 LYS A C 1
ATOM 952 O O . LYS A 1 128 ? 25.406 -3.902 -7.469 1 94.69 128 LYS A O 1
ATOM 957 N N . GLU A 1 129 ? 27.406 -4.504 -8.062 1 94.62 129 GLU A N 1
ATOM 958 C CA . GLU A 1 129 ? 28.016 -4.16 -6.781 1 94.62 129 GLU A CA 1
ATOM 959 C C . GLU A 1 129 ? 27.797 -2.688 -6.445 1 94.62 129 GLU A C 1
ATOM 961 O O . GLU A 1 129 ? 27.562 -2.34 -5.285 1 94.62 129 GLU A O 1
ATOM 966 N N . GLU A 1 130 ? 27.953 -1.897 -7.422 1 93.25 130 GLU A N 1
ATOM 967 C CA . GLU A 1 130 ? 27.781 -0.465 -7.199 1 93.25 130 GLU A CA 1
ATOM 968 C C . GLU A 1 130 ? 26.375 -0.147 -6.699 1 93.25 130 GLU A C 1
ATOM 970 O O . GLU A 1 130 ? 26.203 0.708 -5.828 1 93.25 130 GLU A O 1
ATOM 975 N N . ASN A 1 131 ? 25.406 -0.796 -7.301 1 92 131 ASN A N 1
ATOM 976 C CA . ASN A 1 131 ? 24.031 -0.632 -6.84 1 92 131 ASN A CA 1
ATOM 977 C C . ASN A 1 131 ? 23.844 -1.137 -5.41 1 92 131 ASN A C 1
ATOM 979 O O . ASN A 1 131 ? 23.172 -0.499 -4.602 1 92 131 ASN A O 1
ATOM 983 N N . ALA A 1 132 ? 24.438 -2.186 -5.152 1 91.12 132 ALA A N 1
ATOM 984 C CA . ALA A 1 132 ? 24.359 -2.768 -3.814 1 91.12 132 ALA A CA 1
ATOM 985 C C . ALA A 1 132 ? 24.906 -1.81 -2.764 1 91.12 132 ALA A C 1
ATOM 987 O O . ALA A 1 132 ? 24.297 -1.607 -1.713 1 91.12 132 ALA A O 1
ATOM 988 N N . LYS A 1 133 ? 26.031 -1.267 -3.041 1 92 133 LYS A N 1
ATOM 989 C CA . LYS A 1 133 ? 26.656 -0.326 -2.117 1 92 133 LYS A CA 1
ATOM 990 C C . LYS A 1 133 ? 25.781 0.905 -1.904 1 92 133 LYS A C 1
ATOM 992 O O . LYS A 1 133 ? 25.609 1.362 -0.772 1 92 133 LYS A O 1
ATOM 997 N N . LEU A 1 134 ? 25.297 1.385 -2.977 1 93.12 134 LEU A N 1
ATOM 998 C CA . LEU A 1 134 ? 24.422 2.549 -2.906 1 93.12 134 LEU A CA 1
ATOM 999 C C . LEU A 1 134 ? 23.156 2.234 -2.102 1 93.12 134 LEU A C 1
ATOM 1001 O O . LEU A 1 134 ? 22.75 3.021 -1.242 1 93.12 134 LEU A O 1
ATOM 1005 N N . ALA A 1 135 ? 22.547 1.104 -2.398 1 93.19 135 ALA A N 1
ATOM 1006 C CA . ALA A 1 135 ? 21.344 0.688 -1.686 1 93.19 135 ALA A CA 1
ATOM 1007 C C . ALA A 1 135 ? 21.625 0.513 -0.195 1 93.19 135 ALA A C 1
ATOM 1009 O O . ALA A 1 135 ? 20.797 0.9 0.644 1 93.19 135 ALA A O 1
ATOM 1010 N N . LEU A 1 136 ? 22.719 -0.027 0.078 1 92.12 136 LEU A N 1
ATOM 1011 C CA . LEU A 1 136 ? 23.094 -0.23 1.472 1 92.12 136 LEU A CA 1
ATOM 1012 C C . LEU A 1 136 ? 23.219 1.103 2.203 1 92.12 136 LEU A C 1
ATOM 1014 O O . LEU A 1 136 ? 22.688 1.262 3.303 1 92.12 136 LEU A O 1
ATOM 1018 N N . LYS A 1 137 ? 23.906 1.972 1.574 1 91.31 137 LYS A N 1
ATOM 1019 C CA . LYS A 1 137 ? 24.062 3.305 2.148 1 91.31 137 LYS A CA 1
ATOM 1020 C C . LYS A 1 137 ? 22.703 3.961 2.379 1 91.31 137 LYS A C 1
ATOM 1022 O O . LYS A 1 137 ? 22.438 4.477 3.465 1 91.31 137 LYS A O 1
ATOM 1027 N N . ASN A 1 138 ? 21.891 3.865 1.405 1 91.69 138 ASN A N 1
ATOM 1028 C CA . ASN A 1 138 ? 20.578 4.508 1.454 1 91.69 138 ASN A CA 1
ATOM 1029 C C . ASN A 1 138 ? 19.672 3.855 2.496 1 91.69 138 ASN A C 1
ATOM 1031 O O . ASN A 1 138 ? 19.016 4.551 3.27 1 91.69 138 ASN A O 1
ATOM 1035 N N . VAL A 1 139 ? 19.656 2.564 2.543 1 92.25 139 VAL A N 1
ATOM 1036 C CA . VAL A 1 139 ? 18.797 1.833 3.457 1 92.25 139 VAL A CA 1
ATOM 1037 C C . VAL A 1 139 ? 19.25 2.064 4.898 1 92.25 139 VAL A C 1
ATOM 1039 O O . VAL A 1 139 ? 18.422 2.197 5.801 1 92.25 139 VAL A O 1
ATOM 1042 N N . LYS A 1 140 ? 20.484 2.141 5.102 1 89.88 140 LYS A N 1
ATOM 1043 C CA . LYS A 1 140 ? 21 2.398 6.445 1 89.88 140 LYS A CA 1
ATOM 1044 C C . LYS A 1 140 ? 20.5 3.742 6.973 1 89.88 140 LYS A C 1
ATOM 1046 O O . LYS A 1 140 ? 20.219 3.877 8.164 1 89.88 140 LYS A O 1
ATOM 1051 N N . ARG A 1 141 ? 20.375 4.637 6.109 1 86 141 ARG A N 1
ATOM 1052 C CA . ARG A 1 141 ? 19.922 5.965 6.492 1 86 141 ARG A CA 1
ATOM 1053 C C . ARG A 1 141 ? 18.469 5.922 6.973 1 86 141 ARG A C 1
ATOM 1055 O O . ARG A 1 141 ? 18.047 6.777 7.75 1 86 141 ARG A O 1
ATOM 1062 N N . THR A 1 142 ? 17.719 4.973 6.547 1 87.75 142 THR A N 1
ATOM 1063 C CA . THR A 1 142 ? 16.312 4.871 6.895 1 87.75 142 THR A CA 1
ATOM 1064 C C . THR A 1 142 ? 16.141 4.223 8.266 1 87.75 142 THR A C 1
ATOM 1066 O O . THR A 1 142 ? 15.07 4.328 8.875 1 87.75 142 THR A O 1
ATOM 1069 N N . GLY A 1 143 ? 17.156 3.502 8.773 1 87.5 143 GLY A N 1
ATOM 1070 C CA . GLY A 1 143 ? 17.078 2.779 10.031 1 87.5 143 GLY A CA 1
ATOM 1071 C C . GLY A 1 143 ? 16.359 1.449 9.906 1 87.5 143 GLY A C 1
ATOM 1072 O O . GLY A 1 143 ? 16.016 0.825 10.914 1 87.5 143 GLY A O 1
ATOM 1073 N N . LEU A 1 144 ? 16.094 0.974 8.703 1 90.38 144 LEU A N 1
ATOM 1074 C CA . LEU A 1 144 ? 15.312 -0.24 8.492 1 90.38 144 LEU A CA 1
ATOM 1075 C C . LEU A 1 144 ? 16.219 -1.421 8.164 1 90.38 144 LEU A C 1
ATOM 1077 O O . LEU A 1 144 ? 15.734 -2.514 7.855 1 90.38 144 LEU A O 1
ATOM 1081 N N . ASP A 1 145 ? 17.484 -1.271 8.312 1 92.75 145 ASP A N 1
ATOM 1082 C CA . ASP A 1 145 ? 18.438 -2.254 7.805 1 92.75 145 ASP A CA 1
ATOM 1083 C C . ASP A 1 145 ? 18.453 -3.506 8.68 1 92.75 145 ASP A C 1
ATOM 1085 O O . ASP A 1 145 ? 18.953 -4.551 8.273 1 92.75 145 ASP A O 1
ATOM 1089 N N . LYS A 1 146 ? 17.812 -3.469 9.828 1 93.62 146 LYS A N 1
ATOM 1090 C CA . LYS A 1 146 ? 17.766 -4.641 10.703 1 93.62 146 LYS A CA 1
ATOM 1091 C C . LYS A 1 146 ? 16.984 -5.777 10.047 1 93.62 146 LYS A C 1
ATOM 1093 O O . LYS A 1 146 ? 17.234 -6.949 10.336 1 93.62 146 LYS A O 1
ATOM 1098 N N . CYS A 1 147 ? 16.031 -5.48 9.195 1 96.5 147 CYS A N 1
ATOM 1099 C CA . CYS A 1 147 ? 15.172 -6.453 8.531 1 96.5 147 CYS A CA 1
ATOM 1100 C C . CYS A 1 147 ? 15.695 -6.777 7.137 1 96.5 147 CYS A C 1
ATOM 1102 O O . CYS A 1 147 ? 14.969 -7.316 6.301 1 96.5 147 CYS A O 1
ATOM 1104 N N . TRP A 1 148 ? 16.953 -6.418 6.859 1 97.5 148 TRP A N 1
ATOM 1105 C CA . TRP A 1 148 ? 17.453 -6.504 5.488 1 97.5 148 TRP A CA 1
ATOM 1106 C C . TRP A 1 148 ? 18.656 -7.43 5.398 1 97.5 148 TRP A C 1
ATOM 1108 O O . TRP A 1 148 ? 19.578 -7.344 6.219 1 97.5 148 TRP A O 1
ATOM 1118 N N . LYS A 1 149 ? 18.578 -8.305 4.492 1 96.62 149 LYS A N 1
ATOM 1119 C CA . LYS A 1 149 ? 19.734 -9.086 4.062 1 96.62 149 LYS A CA 1
ATOM 1120 C C . LYS A 1 149 ? 20 -8.906 2.572 1 96.62 149 LYS A C 1
ATOM 1122 O O . LYS A 1 149 ? 19.062 -8.836 1.772 1 96.62 149 LYS A O 1
ATOM 1127 N N . TYR A 1 150 ? 21.188 -8.789 2.24 1 93.62 150 TYR A N 1
ATOM 1128 C CA . TYR A 1 150 ? 21.5 -8.625 0.825 1 93.62 150 TYR A CA 1
ATOM 1129 C C . TYR A 1 150 ? 22.609 -9.57 0.39 1 93.62 150 TYR A C 1
ATOM 1131 O O . TYR A 1 150 ? 23.484 -9.906 1.181 1 93.62 150 TYR A O 1
ATOM 1139 N N . THR A 1 151 ? 22.531 -10.023 -0.811 1 95.38 151 THR A N 1
ATOM 1140 C CA . THR A 1 151 ? 23.5 -10.867 -1.482 1 95.38 151 THR A CA 1
ATOM 1141 C C . THR A 1 151 ? 23.812 -10.336 -2.879 1 95.38 151 THR A C 1
ATOM 1143 O O . THR A 1 151 ? 22.906 -9.969 -3.623 1 95.38 151 THR A O 1
ATOM 1146 N N . ILE A 1 152 ? 25.109 -10.281 -3.121 1 96.56 152 ILE A N 1
ATOM 1147 C CA . ILE A 1 152 ? 25.516 -9.922 -4.48 1 96.56 152 ILE A CA 1
ATOM 1148 C C . ILE A 1 152 ? 25.547 -11.18 -5.352 1 96.56 152 ILE A C 1
ATOM 1150 O O . ILE A 1 152 ? 26.219 -12.164 -5.008 1 96.56 152 ILE A O 1
ATOM 1154 N N . GLY A 1 153 ? 24.781 -11.148 -6.414 1 97 153 GLY A N 1
ATOM 1155 C CA . GLY A 1 153 ? 24.766 -12.305 -7.305 1 97 153 GLY A CA 1
ATOM 1156 C C . GLY A 1 153 ? 23.75 -12.172 -8.422 1 97 153 GLY A C 1
ATOM 1157 O O . GLY A 1 153 ? 22.875 -11.297 -8.383 1 97 153 GLY A O 1
ATOM 1158 N N . ASP A 1 154 ? 23.922 -13.039 -9.398 1 97.75 154 ASP A N 1
ATOM 1159 C CA . ASP A 1 154 ? 23 -13.109 -10.531 1 97.75 154 ASP A CA 1
ATOM 1160 C C . ASP A 1 154 ? 21.797 -13.992 -10.211 1 97.75 154 ASP A C 1
ATOM 1162 O O . ASP A 1 154 ? 21.938 -15.188 -9.977 1 97.75 154 ASP A O 1
ATOM 1166 N N . ALA A 1 155 ? 20.641 -13.352 -10.211 1 98.12 155 ALA A N 1
ATOM 1167 C CA . ALA A 1 155 ? 19.406 -14.055 -9.859 1 98.12 155 ALA A CA 1
ATOM 1168 C C . ALA A 1 155 ? 19.172 -15.258 -10.773 1 98.12 155 ALA A C 1
ATOM 1170 O O . ALA A 1 155 ? 18.438 -16.172 -10.422 1 98.12 155 ALA A O 1
ATOM 1171 N N . ARG A 1 156 ? 19.812 -15.266 -11.961 1 98.06 156 ARG A N 1
ATOM 1172 C CA . ARG A 1 156 ? 19.641 -16.328 -12.938 1 98.06 156 ARG A CA 1
ATOM 1173 C C . ARG A 1 156 ? 20.312 -17.625 -12.469 1 98.06 156 ARG A C 1
ATOM 1175 O O . ARG A 1 156 ? 19.969 -18.719 -12.93 1 98.06 156 ARG A O 1
ATOM 1182 N N . ASN A 1 157 ? 21.297 -17.438 -11.547 1 97.38 157 ASN A N 1
ATOM 1183 C CA . ASN A 1 157 ? 22.031 -18.656 -11.227 1 97.38 157 ASN A CA 1
ATOM 1184 C C . ASN A 1 157 ? 22.438 -18.703 -9.758 1 97.38 157 ASN A C 1
ATOM 1186 O O . ASN A 1 157 ? 22.844 -19.75 -9.25 1 97.38 157 ASN A O 1
ATOM 1190 N N . THR A 1 158 ? 22.328 -17.578 -9.016 1 97.88 158 THR A N 1
ATOM 1191 C CA . THR A 1 158 ? 22.719 -17.562 -7.613 1 97.88 158 THR A CA 1
ATOM 1192 C C . THR A 1 158 ? 21.656 -18.266 -6.754 1 97.88 158 THR A C 1
ATOM 1194 O O . THR A 1 158 ? 20.469 -17.984 -6.871 1 97.88 158 THR A O 1
ATOM 1197 N N . LYS A 1 159 ? 22.109 -19.172 -5.965 1 96.56 159 LYS A N 1
ATOM 1198 C CA . LYS A 1 159 ? 21.219 -19.875 -5.066 1 96.56 159 LYS A CA 1
ATOM 1199 C C . LYS A 1 159 ? 21.094 -19.172 -3.723 1 96.56 159 LYS A C 1
ATOM 1201 O O . LYS A 1 159 ? 22.094 -18.672 -3.189 1 96.56 159 LYS A O 1
ATOM 1206 N N . VAL A 1 160 ? 19.906 -19 -3.33 1 95.06 160 VAL A N 1
ATOM 1207 C CA . VAL A 1 160 ? 19.641 -18.469 -1.998 1 95.06 160 VAL A CA 1
ATOM 1208 C C . VAL A 1 160 ? 18.859 -19.484 -1.176 1 95.06 160 VAL A C 1
ATOM 1210 O O . VAL A 1 160 ? 18.031 -20.234 -1.714 1 95.06 160 VAL A O 1
ATOM 1213 N N . ASP A 1 161 ? 19.141 -19.562 0.159 1 95.56 161 ASP A N 1
ATOM 1214 C CA . ASP A 1 161 ? 18.516 -20.578 1.017 1 95.56 161 ASP A CA 1
ATOM 1215 C C . ASP A 1 161 ? 17.375 -19.969 1.839 1 95.56 161 ASP A C 1
ATOM 1217 O O . ASP A 1 161 ? 17.469 -19.891 3.066 1 95.56 161 ASP A O 1
ATOM 1221 N N . ILE A 1 162 ? 16.328 -19.641 1.206 1 97.31 162 ILE A N 1
ATOM 1222 C CA . ILE A 1 162 ? 15.148 -19.125 1.883 1 97.31 162 ILE A CA 1
ATOM 1223 C C . ILE A 1 162 ? 13.891 -19.547 1.128 1 97.31 162 ILE A C 1
ATOM 1225 O O . ILE A 1 162 ? 13.953 -19.891 -0.053 1 97.31 162 ILE A O 1
ATOM 1229 N N . VAL A 1 163 ? 12.82 -19.609 1.786 1 98.12 163 VAL A N 1
ATOM 1230 C CA . VAL A 1 163 ? 11.484 -19.719 1.202 1 98.12 163 VAL A CA 1
ATOM 1231 C C . VAL A 1 163 ? 10.672 -18.469 1.525 1 98.12 163 VAL A C 1
ATOM 1233 O O . VAL A 1 163 ? 10.406 -18.172 2.693 1 98.12 163 VAL A O 1
ATOM 1236 N N . ALA A 1 164 ? 10.32 -17.766 0.507 1 98.69 164 ALA A N 1
ATOM 1237 C CA . ALA A 1 164 ? 9.727 -16.438 0.682 1 98.69 164 ALA A CA 1
ATOM 1238 C C . ALA A 1 164 ? 8.203 -16.5 0.526 1 98.69 164 ALA A C 1
ATOM 1240 O O . ALA A 1 164 ? 7.676 -17.406 -0.127 1 98.69 164 ALA A O 1
ATOM 1241 N N . ASP A 1 165 ? 7.559 -15.547 1.157 1 98.62 165 ASP A N 1
ATOM 1242 C CA . ASP A 1 165 ? 6.129 -15.336 0.968 1 98.62 165 ASP A CA 1
ATOM 1243 C C . ASP A 1 165 ? 5.848 -14.625 -0.353 1 98.62 165 ASP A C 1
ATOM 1245 O O . ASP A 1 165 ? 4.793 -14.82 -0.959 1 98.62 165 ASP A O 1
ATOM 1249 N N . ALA A 1 166 ? 6.766 -13.773 -0.743 1 98.88 166 ALA A N 1
ATOM 1250 C CA . ALA A 1 166 ? 6.652 -13 -1.979 1 98.88 166 ALA A CA 1
ATOM 1251 C C . ALA A 1 166 ? 8 -12.883 -2.678 1 98.88 166 ALA A C 1
ATOM 1253 O O . ALA A 1 166 ? 9.039 -12.758 -2.021 1 98.88 166 ALA A O 1
ATOM 1254 N N . LEU A 1 167 ? 7.961 -12.953 -3.953 1 98.94 167 LEU A N 1
ATOM 1255 C CA . LEU A 1 167 ? 9.102 -12.75 -4.832 1 98.94 167 LEU A CA 1
ATOM 1256 C C . LEU A 1 167 ? 8.898 -11.531 -5.723 1 98.94 167 LEU A C 1
ATOM 1258 O O . LEU A 1 167 ? 7.965 -11.5 -6.531 1 98.94 167 LEU A O 1
ATOM 1262 N N . ILE A 1 168 ? 9.719 -10.5 -5.555 1 98.94 168 ILE A N 1
ATOM 1263 C CA . ILE A 1 168 ? 9.617 -9.266 -6.32 1 98.94 168 ILE A CA 1
ATOM 1264 C C . ILE A 1 168 ? 10.828 -9.125 -7.242 1 98.94 168 ILE A C 1
ATOM 1266 O O . ILE A 1 168 ? 11.969 -9.047 -6.773 1 98.94 168 ILE A O 1
ATOM 1270 N N . MET A 1 169 ? 10.578 -9.047 -8.516 1 98.69 169 MET A N 1
ATOM 1271 C CA . MET A 1 169 ? 11.672 -9.039 -9.477 1 98.69 169 MET A CA 1
ATOM 1272 C C . MET A 1 169 ? 11.703 -7.719 -10.25 1 98.69 169 MET A C 1
ATOM 1274 O O . MET A 1 169 ? 10.781 -7.414 -11.008 1 98.69 169 MET A O 1
ATOM 1278 N N . ASP A 1 170 ? 12.688 -6.984 -10.07 1 97.44 170 ASP A N 1
ATOM 1279 C CA . ASP A 1 170 ? 13.008 -5.781 -10.836 1 97.44 170 ASP A CA 1
ATOM 1280 C C . ASP A 1 170 ? 14.344 -5.918 -11.547 1 97.44 170 ASP A C 1
ATOM 1282 O O . ASP A 1 170 ? 15.375 -5.453 -11.047 1 97.44 170 ASP A O 1
ATOM 1286 N N . MET A 1 171 ? 14.328 -6.516 -12.68 1 96.31 171 MET A N 1
ATOM 1287 C CA . MET A 1 171 ? 15.508 -6.82 -13.477 1 96.31 171 MET A CA 1
ATOM 1288 C C . MET A 1 171 ? 15.164 -6.871 -14.961 1 96.31 171 MET A C 1
ATOM 1290 O O . MET A 1 171 ? 14 -7.039 -15.328 1 96.31 171 MET A O 1
ATOM 1294 N N . PRO A 1 172 ? 16.109 -6.711 -15.828 1 94.56 172 PRO A N 1
ATOM 1295 C CA . PRO A 1 172 ? 15.82 -6.547 -17.25 1 94.56 172 PRO A CA 1
ATOM 1296 C C . PRO A 1 172 ? 15.203 -7.797 -17.875 1 94.56 172 PRO A C 1
ATOM 1298 O O . PRO A 1 172 ? 14.406 -7.691 -18.812 1 94.56 172 PRO A O 1
ATOM 1301 N N . ASP A 1 173 ? 15.562 -9.016 -17.469 1 97.94 173 ASP A N 1
ATOM 1302 C CA . ASP A 1 173 ? 15.086 -10.258 -18.078 1 97.94 173 ASP A CA 1
ATOM 1303 C C . ASP A 1 173 ? 14.625 -11.242 -17 1 97.94 173 ASP A C 1
ATOM 1305 O O . ASP A 1 173 ? 15.148 -12.352 -16.891 1 97.94 173 ASP A O 1
ATOM 1309 N N . PRO A 1 174 ? 13.578 -10.898 -16.281 1 98.56 174 PRO A N 1
ATOM 1310 C CA . PRO A 1 174 ? 13.156 -11.719 -15.141 1 98.56 174 PRO A CA 1
ATOM 1311 C C . PRO A 1 174 ? 12.781 -13.141 -15.547 1 98.56 174 PRO A C 1
ATOM 1313 O O . PRO A 1 174 ? 12.891 -14.062 -14.742 1 98.56 174 PRO A O 1
ATOM 1316 N N . TRP A 1 175 ? 12.328 -13.367 -16.812 1 98.62 175 TRP A N 1
ATOM 1317 C CA . TRP A 1 175 ? 11.938 -14.695 -17.266 1 98.62 175 TRP A CA 1
ATOM 1318 C C . TRP A 1 175 ? 13.125 -15.648 -17.25 1 98.62 175 TRP A C 1
ATOM 1320 O O . TRP A 1 175 ? 12.953 -16.859 -17.188 1 98.62 175 TRP A O 1
ATOM 1330 N N . LEU A 1 176 ? 14.32 -15.141 -17.234 1 98.62 176 LEU A N 1
ATOM 1331 C CA . LEU A 1 176 ? 15.523 -15.969 -17.234 1 98.62 176 LEU A CA 1
ATOM 1332 C C . LEU A 1 176 ? 15.883 -16.391 -15.812 1 98.62 176 LEU A C 1
ATOM 1334 O O . LEU A 1 176 ? 16.719 -17.297 -15.625 1 98.62 176 LEU A O 1
ATOM 1338 N N . ALA A 1 177 ? 15.242 -15.812 -14.828 1 98.62 177 ALA A N 1
ATOM 1339 C CA . ALA A 1 177 ? 15.578 -16.125 -13.438 1 98.62 177 ALA A CA 1
ATOM 1340 C C . ALA A 1 177 ? 14.508 -17 -12.797 1 98.62 177 ALA A C 1
ATOM 1342 O O . ALA A 1 177 ? 14.688 -17.469 -11.672 1 98.62 177 ALA A O 1
ATOM 1343 N N . LEU A 1 178 ? 13.414 -17.219 -13.461 1 98.06 178 LEU A N 1
ATOM 1344 C CA . LEU A 1 178 ? 12.258 -17.891 -12.891 1 98.06 178 LEU A CA 1
ATOM 1345 C C . LEU A 1 178 ? 12.609 -19.312 -12.469 1 98.06 178 LEU A C 1
ATOM 1347 O O . LEU A 1 178 ? 12.219 -19.766 -11.391 1 98.06 178 LEU A O 1
ATOM 1351 N N . ASP A 1 179 ? 13.359 -20 -13.297 1 97.56 179 ASP A N 1
ATOM 1352 C CA . ASP A 1 179 ? 13.703 -21.391 -12.992 1 97.56 179 ASP A CA 1
ATOM 1353 C C . ASP A 1 179 ? 14.531 -21.469 -11.711 1 97.56 179 ASP A C 1
ATOM 1355 O O . ASP A 1 179 ? 14.297 -22.344 -10.867 1 97.56 179 ASP A O 1
ATOM 1359 N N . ASN A 1 180 ? 15.484 -20.625 -11.609 1 98.38 180 ASN A N 1
ATOM 1360 C CA . ASN A 1 180 ? 16.375 -20.625 -10.453 1 98.38 180 ASN A CA 1
ATOM 1361 C C . ASN A 1 180 ? 15.641 -20.266 -9.172 1 98.38 180 ASN A C 1
ATOM 1363 O O . ASN A 1 180 ? 15.953 -20.781 -8.102 1 98.38 180 ASN A O 1
ATOM 1367 N N . LEU A 1 181 ? 14.602 -19.375 -9.234 1 98.44 181 LEU A N 1
ATOM 1368 C CA . LEU A 1 181 ? 14.031 -18.781 -8.031 1 98.44 181 LEU A CA 1
ATOM 1369 C C . LEU A 1 181 ? 12.68 -19.406 -7.695 1 98.44 181 LEU A C 1
ATOM 1371 O O . LEU A 1 181 ? 12.102 -19.125 -6.645 1 98.44 181 LEU A O 1
ATOM 1375 N N . TYR A 1 182 ? 12.195 -20.266 -8.57 1 98.06 182 TYR A N 1
ATOM 1376 C CA . TYR A 1 182 ? 10.883 -20.875 -8.391 1 98.06 182 TYR A CA 1
ATOM 1377 C C . TYR A 1 182 ? 10.781 -21.562 -7.031 1 98.06 182 TYR A C 1
ATOM 1379 O O . TYR A 1 182 ? 9.773 -21.406 -6.332 1 98.06 182 TYR A O 1
ATOM 1387 N N . GLY A 1 183 ? 11.828 -22.266 -6.688 1 97.44 183 GLY A N 1
ATOM 1388 C CA . GLY A 1 183 ? 11.844 -23.016 -5.438 1 97.44 183 GLY A CA 1
ATOM 1389 C C . GLY A 1 183 ? 11.906 -22.125 -4.211 1 97.44 183 GLY A C 1
ATOM 1390 O O . GLY A 1 183 ? 11.641 -22.578 -3.096 1 97.44 183 GLY A O 1
ATOM 1391 N N . ASN A 1 184 ? 12.195 -20.875 -4.363 1 98.56 184 ASN A N 1
ATOM 1392 C CA . ASN A 1 184 ? 12.352 -19.938 -3.256 1 98.56 184 ASN A CA 1
ATOM 1393 C C . ASN A 1 184 ? 11.023 -19.281 -2.883 1 98.56 184 ASN A C 1
ATOM 1395 O O . ASN A 1 184 ? 10.938 -18.578 -1.88 1 98.56 184 ASN A O 1
ATOM 1399 N N . LEU A 1 185 ? 10.062 -19.484 -3.641 1 98.38 185 LEU A N 1
ATOM 1400 C CA . LEU A 1 185 ? 8.719 -19 -3.352 1 98.38 185 LEU A CA 1
ATOM 1401 C C . LEU A 1 185 ? 7.832 -20.109 -2.809 1 98.38 185 LEU A C 1
ATOM 1403 O O . LEU A 1 185 ? 7.742 -21.188 -3.408 1 98.38 185 LEU A O 1
ATOM 1407 N N . ARG A 1 186 ? 7.223 -19.906 -1.714 1 97.75 186 ARG A N 1
ATOM 1408 C CA . ARG A 1 186 ? 6.371 -20.938 -1.13 1 97.75 186 ARG A CA 1
ATOM 1409 C C . ARG A 1 186 ? 5.156 -21.203 -2.012 1 97.75 186 ARG A C 1
ATOM 1411 O O . ARG A 1 186 ? 4.758 -20.344 -2.807 1 97.75 186 ARG A O 1
ATOM 1418 N N . MET A 1 187 ? 4.582 -22.359 -1.836 1 96.25 187 MET A N 1
ATOM 1419 C CA . MET A 1 187 ? 3.311 -22.641 -2.498 1 96.25 187 MET A CA 1
ATOM 1420 C C . MET A 1 187 ? 2.252 -21.609 -2.088 1 96.25 187 MET A C 1
ATOM 1422 O O . MET A 1 187 ? 2.137 -21.281 -0.91 1 96.25 187 MET A O 1
ATOM 1426 N N . GLY A 1 188 ? 1.529 -21.094 -3.051 1 97.12 188 GLY A N 1
ATOM 1427 C CA . GLY A 1 188 ? 0.549 -20.047 -2.783 1 97.12 188 GLY A CA 1
ATOM 1428 C C . GLY A 1 188 ? 1.153 -18.672 -2.729 1 97.12 188 GLY A C 1
ATOM 1429 O O . GLY A 1 188 ? 0.43 -17.672 -2.645 1 97.12 188 GLY A O 1
ATOM 1430 N N . GLY A 1 189 ? 2.492 -18.656 -2.75 1 98.06 189 GLY A N 1
ATOM 1431 C CA . GLY A 1 189 ? 3.188 -17.375 -2.684 1 98.06 189 GLY A CA 1
ATOM 1432 C C . GLY A 1 189 ? 2.959 -16.5 -3.908 1 98.06 189 GLY A C 1
ATOM 1433 O O . GLY A 1 189 ? 2.475 -16.984 -4.934 1 98.06 189 GLY A O 1
ATOM 1434 N N . ARG A 1 190 ? 3.281 -15.227 -3.787 1 98.62 190 ARG A N 1
ATOM 1435 C CA . ARG A 1 190 ? 2.996 -14.266 -4.844 1 98.62 190 ARG A CA 1
ATOM 1436 C C . ARG A 1 190 ? 4.285 -13.758 -5.488 1 98.62 190 ARG A C 1
ATOM 1438 O O . ARG A 1 190 ? 5.281 -13.539 -4.801 1 98.62 190 ARG A O 1
ATOM 1445 N N . LEU A 1 191 ? 4.18 -13.633 -6.777 1 98.81 191 LEU A N 1
ATOM 1446 C CA . LEU A 1 191 ? 5.273 -13.07 -7.562 1 98.81 191 LEU A CA 1
ATOM 1447 C C . LEU A 1 191 ? 4.844 -11.773 -8.242 1 98.81 191 LEU A C 1
ATOM 1449 O O . LEU A 1 191 ? 3.738 -11.688 -8.781 1 98.81 191 LEU A O 1
ATOM 1453 N N . CYS A 1 192 ? 5.691 -10.773 -8.172 1 98.94 192 CYS A N 1
ATOM 1454 C CA . CYS A 1 192 ? 5.543 -9.578 -9 1 98.94 192 CYS A CA 1
ATOM 1455 C C . CYS A 1 192 ? 6.816 -9.305 -9.789 1 98.94 192 CYS A C 1
ATOM 1457 O O . CYS A 1 192 ? 7.918 -9.344 -9.234 1 98.94 192 CYS A O 1
ATOM 1459 N N . SER A 1 193 ? 6.656 -9.07 -11.016 1 98.81 193 SER A N 1
ATOM 1460 C CA . SER A 1 193 ? 7.754 -8.578 -11.828 1 98.81 193 SER A CA 1
ATOM 1461 C C . SER A 1 193 ? 7.461 -7.176 -12.367 1 98.81 193 SER A C 1
ATOM 1463 O O . SER A 1 193 ? 6.348 -6.902 -12.82 1 98.81 193 SER A O 1
ATOM 1465 N N . TYR A 1 194 ? 8.406 -6.344 -12.242 1 98.38 194 TYR A N 1
ATOM 1466 C CA . TYR A 1 194 ? 8.352 -5.008 -12.82 1 98.38 194 TYR A CA 1
ATOM 1467 C C . TYR A 1 194 ? 9.242 -4.914 -14.055 1 98.38 194 TYR A C 1
ATOM 1469 O O . TYR A 1 194 ? 10.445 -5.195 -13.984 1 98.38 194 TYR A O 1
ATOM 1477 N N . VAL A 1 195 ? 8.641 -4.441 -15.18 1 97.56 195 VAL A N 1
ATOM 1478 C CA . VAL A 1 195 ? 9.414 -4.258 -16.406 1 97.56 195 VAL A CA 1
ATOM 1479 C C . VAL A 1 195 ? 8.969 -2.982 -17.109 1 97.56 195 VAL A C 1
ATOM 1481 O O . VAL A 1 195 ? 7.781 -2.65 -17.109 1 97.56 195 VAL A O 1
ATOM 1484 N N . PRO A 1 196 ? 9.859 -2.295 -17.766 1 94.75 196 PRO A N 1
ATOM 1485 C CA . PRO A 1 196 ? 9.523 -1.009 -18.375 1 94.75 196 PRO A CA 1
ATOM 1486 C C . PRO A 1 196 ? 8.867 -1.163 -19.75 1 94.75 196 PRO A C 1
ATOM 1488 O O . PRO A 1 196 ? 8.148 -0.27 -20.203 1 94.75 196 PRO A O 1
ATOM 1491 N N . ASN A 1 197 ? 9.141 -2.334 -20.469 1 94.62 197 ASN A N 1
ATOM 1492 C CA . ASN A 1 197 ? 8.719 -2.449 -21.859 1 94.62 197 ASN A CA 1
ATOM 1493 C C . ASN A 1 197 ? 7.656 -3.531 -22.031 1 94.62 197 ASN A C 1
ATOM 1495 O O . ASN A 1 197 ? 7.699 -4.562 -21.359 1 94.62 197 ASN A O 1
ATOM 1499 N N . MET A 1 198 ? 6.824 -3.283 -23.016 1 94.75 198 MET A N 1
ATOM 1500 C CA . MET A 1 198 ? 5.707 -4.191 -23.25 1 94.75 198 MET A CA 1
ATOM 1501 C C . MET A 1 198 ? 6.203 -5.562 -23.688 1 94.75 198 MET A C 1
ATOM 1503 O O . MET A 1 198 ? 5.605 -6.586 -23.344 1 94.75 198 MET A O 1
ATOM 1507 N N . ASN A 1 199 ? 7.297 -5.559 -24.5 1 95.25 199 ASN A N 1
ATOM 1508 C CA . ASN A 1 199 ? 7.844 -6.84 -24.922 1 95.25 199 ASN A CA 1
ATOM 1509 C C . ASN A 1 199 ? 8.359 -7.652 -23.734 1 95.25 199 ASN A C 1
ATOM 1511 O O . ASN A 1 199 ? 8.258 -8.883 -23.734 1 95.25 199 ASN A O 1
ATOM 1515 N N . GLN A 1 200 ? 8.906 -6.992 -22.781 1 96.62 200 GLN A N 1
ATOM 1516 C CA . GLN A 1 200 ? 9.352 -7.672 -21.578 1 96.62 200 GLN A CA 1
ATOM 1517 C C . GLN A 1 200 ? 8.156 -8.203 -20.781 1 96.62 200 GLN A C 1
ATOM 1519 O O . GLN A 1 200 ? 8.211 -9.312 -20.234 1 96.62 200 GLN A O 1
ATOM 1524 N N . ALA A 1 201 ? 7.152 -7.383 -20.719 1 97.12 201 ALA A N 1
ATOM 1525 C CA . ALA A 1 201 ? 5.93 -7.824 -20.047 1 97.12 201 ALA A CA 1
ATOM 1526 C C . ALA A 1 201 ? 5.375 -9.086 -20.703 1 97.12 201 ALA A C 1
ATOM 1528 O O . ALA A 1 201 ? 4.98 -10.031 -20.016 1 97.12 201 ALA A O 1
ATOM 1529 N N . GLU A 1 202 ? 5.355 -9.047 -22.016 1 97.31 202 GLU A N 1
ATOM 1530 C CA . GLU A 1 202 ? 4.898 -10.219 -22.75 1 97.31 202 GLU A CA 1
ATOM 1531 C C . GLU A 1 202 ? 5.73 -11.445 -22.391 1 97.31 202 GLU A C 1
ATOM 1533 O O . GLU A 1 202 ? 5.18 -12.508 -22.094 1 97.31 202 GLU A O 1
ATOM 1538 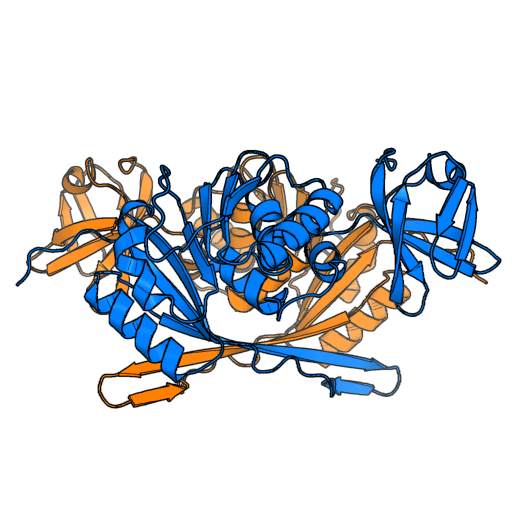N N . SER A 1 203 ? 7.008 -11.305 -22.422 1 97.62 203 SER A N 1
ATOM 1539 C CA . SER A 1 203 ? 7.926 -12.406 -22.156 1 97.62 203 SER A CA 1
ATOM 1540 C C . SER A 1 203 ? 7.711 -12.984 -20.766 1 97.62 203 SER A C 1
ATOM 1542 O O . SER A 1 203 ? 7.617 -14.203 -20.594 1 97.62 203 SER A O 1
ATOM 1544 N N . ILE A 1 204 ? 7.598 -12.164 -19.797 1 98.31 204 ILE A N 1
ATOM 1545 C CA . ILE A 1 204 ? 7.504 -12.648 -18.422 1 98.31 204 ILE A CA 1
ATOM 1546 C C . ILE A 1 204 ? 6.129 -13.266 -18.188 1 98.31 204 ILE A C 1
ATOM 1548 O O . ILE A 1 204 ? 6 -14.25 -17.453 1 98.31 204 ILE A O 1
ATOM 1552 N N . VAL A 1 205 ? 5.09 -12.703 -18.766 1 98.06 205 VAL A N 1
ATOM 1553 C CA . VAL A 1 205 ? 3.768 -13.305 -18.641 1 98.06 205 VAL A CA 1
ATOM 1554 C C . VAL A 1 205 ? 3.791 -14.734 -19.188 1 98.06 205 VAL A C 1
ATOM 1556 O O . VAL A 1 205 ? 3.346 -15.672 -18.531 1 98.06 205 VAL A O 1
ATOM 1559 N N . HIS A 1 206 ? 4.34 -14.906 -20.391 1 97.44 206 HIS A N 1
ATOM 1560 C CA . HIS A 1 206 ? 4.418 -16.234 -20.984 1 97.44 206 HIS A CA 1
ATOM 1561 C C . HIS A 1 206 ? 5.27 -17.172 -20.141 1 97.44 206 HIS A C 1
ATOM 1563 O O . HIS A 1 206 ? 4.895 -18.328 -19.922 1 97.44 206 HIS A O 1
ATOM 1569 N N . ALA A 1 207 ? 6.355 -16.703 -19.672 1 97.88 207 ALA A N 1
ATOM 1570 C CA . ALA A 1 207 ? 7.258 -17.516 -18.875 1 97.88 207 ALA A CA 1
ATOM 1571 C C . ALA A 1 207 ? 6.59 -17.953 -17.562 1 97.88 207 ALA A C 1
ATOM 1573 O O . ALA A 1 207 ? 6.742 -19.109 -17.141 1 97.88 207 ALA A O 1
ATOM 1574 N N . MET A 1 208 ? 5.879 -17.047 -16.891 1 97.75 208 MET A N 1
ATOM 1575 C CA . MET A 1 208 ? 5.176 -17.359 -15.656 1 97.75 208 MET A CA 1
ATOM 1576 C C . MET A 1 208 ? 4.121 -18.438 -15.883 1 97.75 208 MET A C 1
ATOM 1578 O O . MET A 1 208 ? 4.023 -19.391 -15.117 1 97.75 208 MET A O 1
ATOM 1582 N N . ARG A 1 209 ? 3.395 -18.234 -16.953 1 95 209 ARG A N 1
ATOM 1583 C CA . ARG A 1 209 ? 2.363 -19.219 -17.266 1 95 209 ARG A CA 1
ATOM 1584 C C . ARG A 1 209 ? 2.979 -20.578 -17.578 1 95 209 ARG A C 1
ATOM 1586 O O . ARG A 1 209 ? 2.494 -21.609 -17.094 1 95 209 ARG A O 1
ATOM 1593 N N . GLU A 1 210 ? 4.016 -20.594 -18.344 1 95.38 210 GLU A N 1
ATOM 1594 C CA . GLU A 1 210 ? 4.707 -21.828 -18.703 1 95.38 210 GLU A CA 1
ATOM 1595 C C . GLU A 1 210 ? 5.262 -22.516 -17.453 1 95.38 210 GLU A C 1
ATOM 1597 O O . GLU A 1 210 ? 5.254 -23.75 -17.375 1 95.38 210 GLU A O 1
ATOM 1602 N N . LYS A 1 211 ? 5.727 -21.75 -16.5 1 96.38 211 LYS A N 1
ATOM 1603 C CA . LYS A 1 211 ? 6.328 -22.297 -15.281 1 96.38 211 LYS A CA 1
ATOM 1604 C C . LYS A 1 211 ? 5.262 -22.828 -14.328 1 96.38 211 LYS A C 1
ATOM 1606 O O . LYS A 1 211 ? 5.574 -23.531 -13.367 1 96.38 211 LYS A O 1
ATOM 1611 N N . GLY A 1 212 ? 3.977 -22.422 -14.57 1 94 212 GLY A N 1
ATOM 1612 C CA . GLY A 1 212 ? 2.879 -22.969 -13.781 1 94 212 GLY A CA 1
ATOM 1613 C C . GLY A 1 212 ? 2.291 -21.953 -12.812 1 94 212 GLY A C 1
ATOM 1614 O O . GLY A 1 212 ? 1.489 -22.312 -11.945 1 94 212 GLY A O 1
ATOM 1615 N N . PHE A 1 213 ? 2.703 -20.734 -12.867 1 96.56 213 PHE A N 1
ATOM 1616 C CA . PHE A 1 213 ? 2.031 -19.719 -12.078 1 96.56 213 PHE A CA 1
ATOM 1617 C C . PHE A 1 213 ? 0.598 -19.516 -12.562 1 96.56 213 PHE A C 1
ATOM 1619 O O . PHE A 1 213 ? 0.319 -19.625 -13.758 1 96.56 213 PHE A O 1
ATOM 1626 N N . VAL A 1 214 ? -0.292 -19.203 -11.617 1 96 214 VAL A N 1
ATOM 1627 C CA . VAL A 1 214 ? -1.698 -19.016 -11.961 1 96 214 VAL A CA 1
ATOM 1628 C C . VAL A 1 214 ? -2.148 -17.625 -11.555 1 96 214 VAL A C 1
ATOM 1630 O O . VAL A 1 214 ? -1.385 -16.875 -10.938 1 96 214 VAL A O 1
ATOM 1633 N N . GLU A 1 215 ? -3.307 -17.219 -12.023 1 94.5 215 GLU A N 1
ATOM 1634 C CA . GLU A 1 215 ? -3.855 -15.891 -11.773 1 94.5 215 GLU A CA 1
ATOM 1635 C C . GLU A 1 215 ? -2.9 -14.805 -12.258 1 94.5 215 GLU A C 1
ATOM 1637 O O . GLU A 1 215 ? -2.668 -13.82 -11.562 1 94.5 215 GLU A O 1
ATOM 1642 N N . VAL A 1 216 ? -2.324 -15.086 -13.391 1 96.44 216 VAL A N 1
ATOM 1643 C CA . VAL A 1 216 ? -1.327 -14.164 -13.93 1 96.44 216 VAL A CA 1
ATOM 1644 C C . VAL A 1 216 ? -2.021 -12.969 -14.578 1 96.44 216 VAL A C 1
ATOM 1646 O O . VAL A 1 216 ? -2.924 -13.141 -15.398 1 96.44 216 VAL A O 1
ATOM 1649 N N . TYR A 1 217 ? -1.662 -11.742 -14.219 1 95.75 217 TYR A N 1
ATOM 1650 C CA . TYR A 1 217 ? -2.188 -10.539 -14.859 1 95.75 217 TYR A CA 1
ATOM 1651 C C . TYR A 1 217 ? -1.143 -9.43 -14.875 1 95.75 217 TYR A C 1
ATOM 1653 O O . TYR A 1 217 ? -0.156 -9.484 -14.133 1 95.75 217 TYR A O 1
ATOM 1661 N N . ALA A 1 218 ? -1.332 -8.523 -15.773 1 97.19 218 ALA A N 1
ATOM 1662 C CA . ALA A 1 218 ? -0.415 -7.406 -15.961 1 97.19 218 ALA A CA 1
ATOM 1663 C C . ALA A 1 218 ? -1.165 -6.078 -15.945 1 97.19 218 ALA A C 1
ATOM 1665 O O . ALA A 1 218 ? -2.264 -5.973 -16.5 1 97.19 218 ALA A O 1
ATOM 1666 N N . LEU A 1 219 ? -0.528 -5.047 -15.305 1 96.81 219 LEU A N 1
ATOM 1667 C CA . LEU A 1 219 ? -1.186 -3.746 -15.281 1 96.81 219 LEU A CA 1
ATOM 1668 C C . LEU A 1 219 ? -0.16 -2.619 -15.344 1 96.81 219 LEU A C 1
ATOM 1670 O O . LEU A 1 219 ? 1.041 -2.857 -15.195 1 96.81 219 LEU A O 1
ATOM 1674 N N . GLU A 1 220 ? -0.668 -1.495 -15.633 1 95.69 220 GLU A N 1
ATOM 1675 C CA . GLU A 1 220 ? 0.053 -0.226 -15.602 1 95.69 220 GLU A CA 1
ATOM 1676 C C . GLU A 1 220 ? -0.691 0.813 -14.766 1 95.69 220 GLU A C 1
ATOM 1678 O O . GLU A 1 220 ? -1.919 0.904 -14.828 1 95.69 220 GLU A O 1
ATOM 1683 N N . ASN A 1 221 ? 0.111 1.544 -13.984 1 96.19 221 ASN A N 1
ATOM 1684 C CA . ASN A 1 221 ? -0.456 2.619 -13.172 1 96.19 221 ASN A CA 1
ATOM 1685 C C . ASN A 1 221 ? -0.151 3.99 -13.766 1 96.19 221 ASN A C 1
ATOM 1687 O O . ASN A 1 221 ? 0.958 4.227 -14.25 1 96.19 221 ASN A O 1
ATOM 1691 N N . ILE A 1 222 ? -1.125 4.789 -13.727 1 95.12 222 ILE A N 1
ATOM 1692 C CA . ILE A 1 222 ? -0.998 6.195 -14.078 1 95.12 222 ILE A CA 1
ATOM 1693 C C . ILE A 1 222 ? -1.549 7.066 -12.953 1 95.12 222 ILE A C 1
ATOM 1695 O O . ILE A 1 222 ? -2.598 6.762 -12.383 1 95.12 222 ILE A O 1
ATOM 1699 N N . GLN A 1 223 ? -0.837 8.078 -12.602 1 95.88 223 GLN A N 1
ATOM 1700 C CA . GLN A 1 223 ? -1.235 8.984 -11.531 1 95.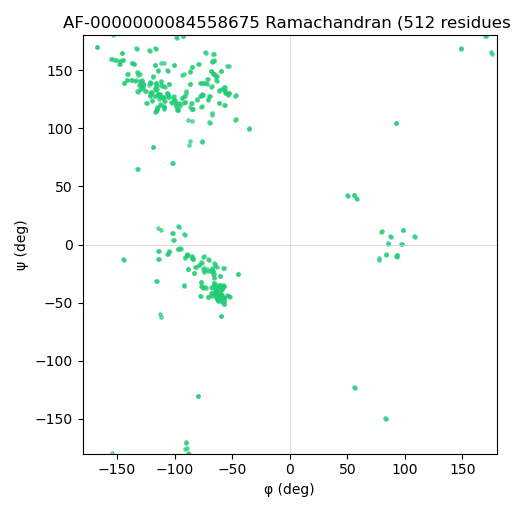88 223 GLN A CA 1
ATOM 1701 C C . GLN A 1 223 ? -1.154 10.438 -11.984 1 95.88 223 GLN A C 1
ATOM 1703 O O . GLN A 1 223 ? -0.201 10.828 -12.656 1 95.88 223 GLN A O 1
ATOM 1708 N N . ARG A 1 224 ? -2.117 11.156 -11.625 1 94.81 224 ARG A N 1
ATOM 1709 C CA . ARG A 1 224 ? -2.15 12.578 -11.969 1 94.81 224 ARG A CA 1
ATOM 1710 C C . ARG A 1 224 ? -2.447 13.43 -10.742 1 94.81 224 ARG A C 1
ATOM 1712 O O . ARG A 1 224 ? -3.367 13.133 -9.977 1 94.81 224 ARG A O 1
ATOM 1719 N N . GLY A 1 225 ? -1.654 14.516 -10.594 1 95 225 GLY A N 1
ATOM 1720 C CA . GLY A 1 225 ? -1.92 15.469 -9.523 1 95 225 GLY A CA 1
ATOM 1721 C C . GLY A 1 225 ? -3.045 16.438 -9.852 1 95 225 GLY A C 1
ATOM 1722 O O . GLY A 1 225 ? -3.402 16.609 -11.023 1 95 225 GLY A O 1
ATOM 1723 N N . LEU A 1 226 ? -3.654 16.953 -8.844 1 95.06 226 LEU A N 1
ATOM 1724 C CA . LEU A 1 226 ? -4.652 18.016 -8.945 1 95.06 226 LEU A CA 1
ATOM 1725 C C . LEU A 1 226 ? -4.121 19.328 -8.375 1 95.06 226 LEU A C 1
ATOM 1727 O O . LEU A 1 226 ? -3.598 19.344 -7.258 1 95.06 226 LEU A O 1
ATOM 1731 N N . GLU A 1 227 ? -4.191 20.328 -9.164 1 94.5 227 GLU A N 1
ATOM 1732 C CA . GLU A 1 227 ? -3.814 21.656 -8.695 1 94.5 227 GLU A CA 1
ATOM 1733 C C . GLU A 1 227 ? -5.035 22.453 -8.227 1 94.5 227 GLU A C 1
ATOM 1735 O O . GLU A 1 227 ? -5.973 22.672 -8.992 1 94.5 227 GLU A O 1
ATOM 1740 N N . VAL A 1 228 ? -4.984 22.797 -7 1 94.12 228 VAL A N 1
ATOM 1741 C CA . VAL A 1 228 ? -6.086 23.547 -6.41 1 94.12 228 VAL A CA 1
ATOM 1742 C C . VAL A 1 228 ? -5.609 24.953 -6.023 1 94.12 228 VAL A C 1
ATOM 1744 O O . VAL A 1 228 ? -4.703 25.094 -5.199 1 94.12 228 VAL A O 1
ATOM 1747 N N . HIS A 1 229 ? -6.184 25.984 -6.613 1 89.38 229 HIS A N 1
ATOM 1748 C CA . HIS A 1 229 ? -5.875 27.391 -6.355 1 89.38 229 HIS A CA 1
ATOM 1749 C C . HIS A 1 229 ? -7.152 28.219 -6.23 1 89.38 229 HIS A C 1
ATOM 1751 O O . HIS A 1 229 ? -8.234 27.766 -6.598 1 89.38 229 HIS A O 1
ATOM 1757 N N . PRO A 1 230 ? -7.086 29.359 -5.508 1 85.25 230 PRO A N 1
ATOM 1758 C CA . PRO A 1 230 ? -8.266 30.219 -5.402 1 85.25 230 PRO A CA 1
ATOM 1759 C C . PRO A 1 230 ? -8.969 30.422 -6.742 1 85.25 230 PRO A C 1
ATOM 1761 O O . PRO A 1 230 ? -10.203 30.531 -6.789 1 85.25 230 PRO A O 1
ATOM 1764 N N . GLY A 1 231 ? -8.328 30.312 -7.871 1 81.88 231 GLY A N 1
ATOM 1765 C CA . GLY A 1 231 ? -8.875 30.594 -9.188 1 81.88 231 GLY A CA 1
ATOM 1766 C C . GLY A 1 231 ? -9.43 29.375 -9.883 1 81.88 231 GLY A C 1
ATOM 1767 O O . GLY A 1 231 ? -10.008 29.469 -10.961 1 81.88 231 GLY A O 1
ATOM 1768 N N . GLY A 1 232 ? -9.234 28.344 -9.188 1 87.94 232 GLY A N 1
ATOM 1769 C CA . GLY A 1 232 ? -9.773 27.172 -9.852 1 87.94 232 GLY A CA 1
ATOM 1770 C C . GLY A 1 232 ? -8.992 25.906 -9.555 1 87.94 232 GLY A C 1
ATOM 1771 O O . GLY A 1 232 ? -8.008 25.938 -8.812 1 87.94 232 GLY A O 1
ATOM 1772 N N . VAL A 1 233 ? -9.625 24.734 -9.992 1 91.69 233 VAL A N 1
ATOM 1773 C CA . VAL A 1 233 ? -9.062 23.391 -9.844 1 91.69 233 VAL A CA 1
ATOM 1774 C C . VAL A 1 233 ? -8.82 22.781 -11.219 1 91.69 233 VAL A C 1
ATOM 1776 O O . VAL A 1 233 ? -9.68 22.859 -12.102 1 91.69 233 VAL A O 1
ATOM 1779 N N . ARG A 1 234 ? -7.652 22.312 -11.445 1 90.75 234 ARG A N 1
ATOM 1780 C CA . ARG A 1 234 ? -7.359 21.625 -12.695 1 90.75 234 ARG A CA 1
ATOM 1781 C C . ARG A 1 234 ? -6.367 20.484 -12.477 1 90.75 234 ARG A C 1
ATOM 1783 O O . ARG A 1 234 ? -5.621 20.5 -11.5 1 90.75 234 ARG A O 1
ATOM 1790 N N . PRO A 1 235 ? -6.32 19.516 -13.375 1 89 235 PRO A N 1
ATOM 1791 C CA . PRO A 1 235 ? -5.238 18.531 -13.312 1 89 235 PRO A CA 1
ATOM 1792 C C . PRO A 1 235 ? -3.861 19.141 -13.531 1 89 235 PRO A C 1
ATOM 1794 O O . PRO A 1 235 ? -3.729 20.109 -14.289 1 89 235 PRO A O 1
ATOM 1797 N N . SER A 1 236 ? -2.955 18.547 -12.797 1 90.38 236 SER A N 1
ATOM 1798 C CA . SER A 1 236 ? -1.573 18.984 -12.984 1 90.38 236 SER A CA 1
ATOM 1799 C C . SER A 1 236 ? -1.051 18.578 -14.359 1 90.38 236 SER A C 1
ATOM 1801 O O . SER A 1 236 ? -1.459 17.562 -14.914 1 90.38 236 SER A O 1
ATOM 1803 N N . PHE A 1 237 ? -0.183 19.406 -14.82 1 84 237 PHE A N 1
ATOM 1804 C CA . PHE A 1 237 ? 0.484 19.094 -16.078 1 84 237 PHE A CA 1
ATOM 1805 C C . PHE A 1 237 ? 1.534 18 -15.867 1 84 237 PHE A C 1
ATOM 1807 O O . PHE A 1 237 ? 1.968 17.359 -16.828 1 84 237 PHE A O 1
ATOM 1814 N N . ASP A 1 238 ? 1.874 17.922 -14.617 1 79.75 238 ASP A N 1
ATOM 1815 C CA . ASP A 1 238 ? 2.873 16.922 -14.258 1 79.75 238 ASP A CA 1
ATOM 1816 C C . ASP A 1 238 ? 2.217 15.57 -13.961 1 79.75 238 ASP A C 1
ATOM 1818 O O . ASP A 1 238 ? 1.893 15.266 -12.812 1 79.75 238 ASP A O 1
ATOM 1822 N N . THR A 1 239 ? 1.99 14.773 -14.977 1 79.12 239 THR A N 1
ATOM 1823 C CA . THR A 1 239 ? 1.416 13.445 -14.836 1 79.12 239 THR A CA 1
ATOM 1824 C C . THR A 1 239 ? 2.516 12.391 -14.719 1 79.12 239 THR A C 1
ATOM 1826 O O . THR A 1 239 ? 3.475 12.398 -15.5 1 79.12 239 THR A O 1
ATOM 1829 N N . LEU A 1 240 ? 2.367 11.711 -13.547 1 79.81 240 LEU A N 1
ATOM 1830 C CA . LEU A 1 240 ? 3.188 10.508 -13.492 1 79.81 240 LEU A CA 1
ATOM 1831 C C . LEU A 1 240 ? 2.572 9.391 -14.336 1 79.81 240 LEU A C 1
ATOM 1833 O O . LEU A 1 240 ? 1.724 8.641 -13.852 1 79.81 240 LEU A O 1
ATOM 1837 N N . GLY A 1 241 ? 2.957 9.414 -15.562 1 86.94 241 GLY A N 1
ATOM 1838 C CA . GLY A 1 241 ? 2.361 8.523 -16.547 1 86.94 241 GLY A CA 1
ATOM 1839 C C . GLY A 1 241 ? 2.922 7.113 -16.484 1 86.94 241 GLY A C 1
ATOM 1840 O O . GLY A 1 241 ? 2.961 6.496 -15.422 1 86.94 241 GLY A O 1
ATOM 1841 N N . HIS A 1 242 ? 3.281 6.672 -17.625 1 88.88 242 HIS A N 1
ATOM 1842 C CA . HIS A 1 242 ? 3.811 5.316 -17.703 1 88.88 242 HIS A CA 1
ATOM 1843 C C . HIS A 1 242 ? 5.199 5.227 -17.078 1 88.88 242 HIS A C 1
ATOM 1845 O O . HIS A 1 242 ? 6.09 6.008 -17.422 1 88.88 242 HIS A O 1
ATOM 1851 N N . THR A 1 243 ? 5.348 4.328 -16.141 1 91.88 243 THR A N 1
ATOM 1852 C CA . THR A 1 243 ? 6.648 4.059 -15.531 1 91.88 243 THR A CA 1
ATOM 1853 C C . THR A 1 243 ? 7.105 2.637 -15.836 1 91.88 243 THR A C 1
ATOM 1855 O O . THR A 1 243 ? 8.305 2.361 -15.883 1 91.88 243 THR A O 1
ATOM 1858 N N . GLY A 1 244 ? 6.258 1.769 -15.969 1 95.25 244 GLY A N 1
ATOM 1859 C CA . GLY A 1 244 ? 6.496 0.358 -16.234 1 95.25 244 GLY A CA 1
ATOM 1860 C C . GLY A 1 244 ? 5.246 -0.493 -16.109 1 95.25 244 GLY A C 1
ATOM 1861 O O . GLY A 1 244 ? 4.145 0.034 -15.953 1 95.25 244 GLY A O 1
ATOM 1862 N N . TYR A 1 245 ? 5.438 -1.744 -16.359 1 97.31 245 TYR A N 1
ATOM 1863 C CA . TYR A 1 245 ? 4.367 -2.729 -16.219 1 97.31 245 TYR A CA 1
ATOM 1864 C C . TYR A 1 245 ? 4.609 -3.627 -15.008 1 97.31 245 TYR A C 1
ATOM 1866 O O . TYR A 1 245 ? 5.746 -4.02 -14.734 1 97.31 245 TYR A O 1
ATOM 1874 N N . LEU A 1 246 ? 3.564 -3.832 -14.281 1 98.5 246 LEU A N 1
ATOM 1875 C CA . LEU A 1 246 ? 3.572 -4.766 -13.164 1 98.5 246 LEU A CA 1
ATOM 1876 C C . LEU A 1 246 ? 2.893 -6.078 -13.539 1 98.5 246 LEU A C 1
ATOM 1878 O O . LEU A 1 246 ? 1.73 -6.078 -13.953 1 98.5 246 LEU A O 1
ATOM 1882 N N . ILE A 1 247 ? 3.609 -7.172 -13.43 1 98.75 247 ILE A N 1
ATOM 1883 C CA . ILE A 1 247 ? 3.047 -8.484 -13.711 1 98.75 247 ILE A CA 1
ATOM 1884 C C . ILE A 1 247 ? 2.961 -9.297 -12.414 1 98.75 247 ILE A C 1
ATOM 1886 O O . ILE A 1 247 ? 3.957 -9.445 -11.703 1 98.75 247 ILE A O 1
ATOM 1890 N N . PHE A 1 248 ? 1.812 -9.797 -12.164 1 98.75 248 PHE A N 1
ATOM 1891 C CA . PHE A 1 248 ? 1.575 -10.547 -10.938 1 98.75 248 PHE A CA 1
ATOM 1892 C C . PHE A 1 248 ? 1.209 -11.992 -11.25 1 98.75 248 PHE A C 1
ATOM 1894 O O . PHE A 1 248 ? 0.678 -12.289 -12.32 1 98.75 248 PHE A O 1
ATOM 1901 N N . GLY A 1 249 ? 1.461 -12.867 -10.328 1 97.94 249 GLY A N 1
ATOM 1902 C CA . GLY A 1 249 ? 1.053 -14.258 -10.375 1 97.94 249 GLY A CA 1
ATOM 1903 C C . GLY A 1 249 ? 1.2 -14.977 -9.047 1 97.94 249 GLY A C 1
ATOM 1904 O O . GLY A 1 249 ? 1.801 -14.438 -8.117 1 97.94 249 GLY A O 1
ATOM 1905 N N . ARG A 1 250 ? 0.663 -16.172 -8.984 1 97.44 250 ARG A N 1
ATOM 1906 C CA . ARG A 1 250 ? 0.72 -16.984 -7.777 1 97.44 250 ARG A CA 1
ATOM 1907 C C . ARG A 1 250 ? 1.28 -18.375 -8.086 1 97.44 250 ARG A C 1
ATOM 1909 O O . ARG A 1 250 ? 0.944 -18.984 -9.109 1 97.44 250 ARG A O 1
ATOM 1916 N N . LYS A 1 251 ? 2.109 -18.797 -7.191 1 97.62 251 LYS A N 1
ATOM 1917 C CA . LYS A 1 251 ? 2.621 -20.156 -7.309 1 97.62 251 LYS A CA 1
ATOM 1918 C C . LYS A 1 251 ? 1.573 -21.188 -6.871 1 97.62 251 LYS A C 1
ATOM 1920 O O . LYS A 1 251 ? 0.943 -21.031 -5.824 1 97.62 251 LYS A O 1
ATOM 1925 N N . ALA A 1 252 ? 1.314 -22.156 -7.648 1 95.81 252 ALA A N 1
ATOM 1926 C CA . ALA A 1 252 ? 0.339 -23.203 -7.344 1 95.81 252 ALA A CA 1
ATOM 1927 C C . ALA A 1 252 ? 0.876 -24.578 -7.711 1 95.81 252 ALA A C 1
ATOM 1929 O O . ALA A 1 252 ? 1.833 -24.688 -8.477 1 95.81 252 ALA A O 1
ATOM 1930 N N . ALA A 1 253 ? 0.32 -25.516 -7.055 1 92.88 253 ALA A N 1
ATOM 1931 C CA . ALA A 1 253 ? 0.688 -26.891 -7.367 1 92.88 253 ALA A CA 1
ATOM 1932 C C . ALA A 1 253 ? 0.289 -27.25 -8.797 1 92.88 253 ALA A C 1
ATOM 1934 O O . ALA A 1 253 ? -0.646 -26.672 -9.352 1 92.88 253 ALA A O 1
ATOM 1935 N N . THR A 1 254 ? 1.139 -28.016 -9.469 1 81.62 254 THR A N 1
ATOM 1936 C CA . THR A 1 254 ? 0.839 -28.453 -10.828 1 81.62 254 THR A CA 1
ATOM 1937 C C . THR A 1 254 ? -0.309 -29.469 -10.828 1 81.62 254 THR A C 1
ATOM 1939 O O . THR A 1 254 ? -0.322 -30.391 -10.023 1 81.62 254 THR A O 1
ATOM 1942 N N . GLY A 1 255 ? -1.598 -28.969 -11.289 1 63.19 255 GLY A N 1
ATOM 1943 C CA . GLY A 1 255 ? -2.674 -29.938 -11.43 1 63.19 255 GLY A CA 1
ATOM 1944 C C . GLY A 1 255 ? -2.311 -31.109 -12.32 1 63.19 255 GLY A C 1
ATOM 1945 O O . GLY A 1 255 ? -1.285 -31.078 -13.008 1 63.19 255 GLY A O 1
ATOM 1946 N N . PRO A 1 256 ? -2.938 -32.281 -12.109 1 49.88 256 PRO A N 1
ATOM 1947 C CA . PRO A 1 256 ? -2.672 -33.375 -13.039 1 49.88 256 PRO A CA 1
ATOM 1948 C C . PRO A 1 256 ? -2.758 -32.938 -14.5 1 49.88 256 PRO A C 1
ATOM 1950 O O . PRO A 1 256 ? -3.562 -32.094 -14.844 1 49.88 256 PRO A O 1
ATOM 1953 N N . LYS A 1 257 ? -1.544 -32.812 -15.25 1 48.12 257 LYS A N 1
ATOM 1954 C CA . LYS A 1 257 ? -1.549 -32.594 -16.688 1 48.12 257 LYS A CA 1
ATOM 1955 C C . LYS A 1 257 ? -2.697 -33.344 -17.359 1 48.12 257 LYS A C 1
ATOM 1957 O O . LYS A 1 257 ? -2.895 -34.531 -17.109 1 48.12 257 LYS A O 1
ATOM 1962 N N . SER A 1 258 ? -3.855 -32.625 -17.672 1 38.28 258 SER A N 1
ATOM 1963 C CA . SER A 1 258 ? -4.676 -33.406 -18.594 1 38.28 258 SER A CA 1
ATOM 1964 C C . SER A 1 258 ? -3.9 -33.781 -19.859 1 38.28 258 SER A C 1
ATOM 1966 O O . SER A 1 258 ? -3.049 -33 -20.312 1 38.28 258 SER A O 1
ATOM 1968 N N . MET B 1 1 ? 1.568 -24.25 5.531 1 79.38 1 MET B N 1
ATOM 1969 C CA . MET B 1 1 ? 0.715 -24.594 6.668 1 79.38 1 MET B CA 1
ATOM 1970 C C . MET B 1 1 ? -0.675 -25 6.199 1 79.38 1 MET B C 1
ATOM 1972 O O . MET B 1 1 ? -1.273 -24.344 5.348 1 79.38 1 MET B O 1
ATOM 1976 N N . PRO B 1 2 ? -1.131 -26.031 6.805 1 91.19 2 PRO B N 1
ATOM 1977 C CA . PRO B 1 2 ? -2.463 -26.469 6.387 1 91.19 2 PRO B CA 1
ATOM 1978 C C . PRO B 1 2 ? -3.559 -25.469 6.762 1 91.19 2 PRO B C 1
ATOM 1980 O O . PRO B 1 2 ? -3.381 -24.672 7.68 1 91.19 2 PRO B O 1
ATOM 1983 N N . PHE B 1 3 ? -4.637 -25.562 6.051 1 94.19 3 PHE B N 1
ATOM 1984 C CA . PHE B 1 3 ? -5.785 -24.719 6.359 1 94.19 3 PHE B CA 1
ATOM 1985 C C . PHE B 1 3 ? -6.387 -25.094 7.707 1 94.19 3 PHE B C 1
ATOM 1987 O O . PHE B 1 3 ? -6.387 -26.266 8.086 1 94.19 3 PHE B O 1
ATOM 1994 N N . LEU B 1 4 ? -6.906 -24.109 8.391 1 91.81 4 LEU B N 1
ATOM 1995 C CA . LEU B 1 4 ? -7.574 -24.344 9.672 1 91.81 4 LEU B CA 1
ATOM 1996 C C . LEU B 1 4 ? -9.086 -24.234 9.523 1 91.81 4 LEU B C 1
ATOM 1998 O O . LEU B 1 4 ? -9.578 -23.484 8.672 1 91.81 4 LEU B O 1
ATOM 2002 N N . GLU B 1 5 ? -9.734 -24.984 10.336 1 92.81 5 GLU B N 1
ATOM 2003 C CA . GLU B 1 5 ? -11.188 -24.844 10.352 1 92.81 5 GLU B CA 1
ATOM 2004 C C . GLU B 1 5 ? -11.617 -23.406 10.641 1 92.81 5 GLU B C 1
ATOM 2006 O O . GLU B 1 5 ? -11.062 -22.766 11.523 1 92.81 5 GLU B O 1
ATOM 2011 N N . GLY B 1 6 ? -12.609 -22.953 9.836 1 90.44 6 GLY B N 1
ATOM 2012 C CA . GLY B 1 6 ? -13.125 -21.594 10.031 1 90.44 6 GLY B CA 1
ATOM 2013 C C . GLY B 1 6 ? -12.422 -20.562 9.18 1 90.44 6 GLY B C 1
ATOM 2014 O O . GLY B 1 6 ? -12.906 -19.438 9.047 1 90.44 6 GLY B O 1
ATOM 2015 N N . GLU B 1 7 ? -11.359 -20.984 8.562 1 90.94 7 GLU B N 1
ATOM 2016 C CA . GLU B 1 7 ? -10.609 -20.062 7.719 1 90.94 7 GLU B CA 1
ATOM 2017 C C . GLU B 1 7 ? -11.328 -19.812 6.395 1 90.94 7 GLU B C 1
ATOM 2019 O O . GLU B 1 7 ? -11.922 -20.734 5.824 1 90.94 7 GLU B O 1
ATOM 2024 N N . THR B 1 8 ? -11.305 -18.562 5.992 1 91.75 8 THR B N 1
ATOM 2025 C CA . THR B 1 8 ? -11.828 -18.234 4.672 1 91.75 8 THR B CA 1
ATOM 2026 C C . THR B 1 8 ? -10.797 -18.531 3.59 1 91.75 8 THR B C 1
ATOM 2028 O O . THR B 1 8 ? -9.641 -18.109 3.695 1 91.75 8 THR B O 1
ATOM 2031 N N . VAL B 1 9 ? -11.172 -19.344 2.598 1 94.81 9 VAL B N 1
ATOM 2032 C CA . VAL B 1 9 ? -10.344 -19.625 1.435 1 94.81 9 VAL B CA 1
ATOM 2033 C C . VAL B 1 9 ? -11.172 -19.5 0.16 1 94.81 9 VAL B C 1
ATOM 2035 O O . VAL B 1 9 ? -12.391 -19.297 0.221 1 94.81 9 VAL B O 1
ATOM 2038 N N . PHE B 1 10 ? -10.516 -19.484 -1.01 1 95.31 10 PHE B N 1
ATOM 2039 C CA . PHE B 1 10 ? -11.281 -19.5 -2.248 1 95.31 10 PHE B CA 1
ATOM 2040 C C . PHE B 1 10 ? -10.727 -20.547 -3.211 1 95.31 10 PHE B C 1
ATOM 2042 O O . PHE B 1 10 ? -9.547 -20.891 -3.152 1 95.31 10 PHE B O 1
ATOM 2049 N N . LEU B 1 11 ? -11.617 -21.109 -3.977 1 95.19 11 LEU B N 1
ATOM 2050 C CA . LEU B 1 11 ? -11.305 -21.984 -5.094 1 95.19 11 LEU B CA 1
ATOM 2051 C C . LEU B 1 11 ? -11.227 -21.203 -6.398 1 95.19 11 LEU B C 1
ATOM 2053 O O . LEU B 1 11 ? -12.141 -20.453 -6.734 1 95.19 11 LEU B O 1
ATOM 2057 N N . ALA B 1 12 ? -10.156 -21.344 -7.062 1 95.06 12 ALA B N 1
ATOM 2058 C CA . ALA B 1 12 ? -10.023 -20.703 -8.367 1 95.06 12 ALA B CA 1
ATOM 2059 C C . ALA B 1 12 ? -9.922 -21.75 -9.477 1 95.06 12 ALA B C 1
ATOM 2061 O O . ALA B 1 12 ? -9.133 -22.688 -9.383 1 95.06 12 ALA B O 1
ATOM 2062 N N . ASP B 1 13 ? -10.727 -21.578 -10.469 1 92.31 13 ASP B N 1
ATOM 2063 C CA . ASP B 1 13 ? -10.594 -22.469 -11.609 1 92.31 13 ASP B CA 1
ATOM 2064 C C . ASP B 1 13 ? -9.609 -21.922 -12.641 1 92.31 13 ASP B C 1
ATOM 2066 O O . ASP B 1 13 ? -8.961 -20.906 -12.398 1 92.31 13 ASP B O 1
ATOM 2070 N N . ARG B 1 14 ? -9.477 -22.594 -13.758 1 85.75 14 ARG B N 1
ATOM 2071 C CA . ARG B 1 14 ? -8.469 -22.234 -14.75 1 85.75 14 ARG B CA 1
ATOM 2072 C C . ARG B 1 14 ? -8.797 -20.906 -15.414 1 85.75 14 ARG B C 1
ATOM 2074 O O . ARG B 1 14 ? -7.902 -20.203 -15.906 1 85.75 14 ARG B O 1
ATOM 2081 N N . SER B 1 15 ? -10.055 -20.516 -15.383 1 84.19 15 SER B N 1
ATOM 2082 C CA . SER B 1 15 ? -10.461 -19.25 -15.992 1 84.19 15 SER B CA 1
ATOM 2083 C C . SER B 1 15 ? -10.258 -18.078 -15.031 1 84.19 15 SER B C 1
ATOM 2085 O O . SER B 1 15 ? -10.32 -16.922 -15.438 1 84.19 15 SER B O 1
ATOM 2087 N N . GLY B 1 16 ? -10 -18.406 -13.789 1 85.81 16 GLY B N 1
ATOM 2088 C CA . GLY B 1 16 ? -9.789 -17.359 -12.797 1 85.81 16 GLY B CA 1
ATOM 2089 C C . GLY B 1 16 ? -11.031 -17.047 -11.992 1 85.81 16 GLY B C 1
ATOM 2090 O O . GLY B 1 16 ? -11 -16.172 -11.109 1 85.81 16 GLY B O 1
ATOM 2091 N N . LYS B 1 17 ? -12.117 -17.734 -12.266 1 90.38 17 LYS B N 1
ATOM 2092 C CA . LYS B 1 17 ? -13.32 -17.547 -11.469 1 90.38 17 LYS B CA 1
ATOM 2093 C C . LYS B 1 17 ? -13.133 -18.062 -10.055 1 90.38 17 LYS B C 1
ATOM 2095 O O . LYS B 1 17 ? -12.617 -19.172 -9.859 1 90.38 17 LYS B O 1
ATOM 2100 N N . ARG B 1 18 ? -13.594 -17.281 -9.109 1 93.44 18 ARG B N 1
ATOM 2101 C CA . ARG B 1 18 ? -13.344 -17.625 -7.711 1 93.44 18 ARG B CA 1
ATOM 2102 C C . ARG B 1 18 ? -14.641 -18.016 -7.008 1 93.44 18 ARG B C 1
ATOM 2104 O O . ARG B 1 18 ? -15.688 -17.406 -7.246 1 93.44 18 ARG B O 1
ATOM 2111 N N . THR B 1 19 ? -14.562 -19.031 -6.246 1 93.62 19 THR B N 1
ATOM 2112 C CA . THR B 1 19 ? -15.625 -19.438 -5.332 1 93.62 19 THR B CA 1
ATOM 2113 C C . THR B 1 19 ? -15.133 -19.422 -3.891 1 93.62 19 THR B C 1
ATOM 2115 O O . THR B 1 19 ? -14.18 -20.125 -3.553 1 93.62 19 THR B O 1
ATOM 2118 N N . TRP B 1 20 ? -15.859 -18.688 -3.102 1 91.81 20 TRP B N 1
ATOM 2119 C CA . TRP B 1 20 ? -15.414 -18.484 -1.726 1 91.81 20 TRP B CA 1
ATOM 2120 C C . TRP B 1 20 ? -16.047 -19.516 -0.791 1 91.81 20 TRP B C 1
ATOM 2122 O O . TRP B 1 20 ? -17.188 -19.938 -1.004 1 91.81 20 TRP B O 1
ATOM 2132 N N . LEU B 1 21 ? -15.289 -19.906 0.209 1 91.31 21 LEU B N 1
ATOM 2133 C CA . LEU B 1 21 ? -15.836 -20.812 1.213 1 91.31 21 LEU B CA 1
ATOM 2134 C C . LEU B 1 21 ? -15.102 -20.656 2.541 1 91.31 21 LEU B C 1
ATOM 2136 O O . LEU B 1 21 ? -13.992 -20.109 2.582 1 91.31 21 LEU B O 1
ATOM 2140 N N . ARG B 1 22 ? -15.75 -21.078 3.547 1 91.31 22 ARG B N 1
ATOM 2141 C CA . ARG B 1 22 ? -15.141 -21.234 4.863 1 91.31 22 ARG B CA 1
ATOM 2142 C C . ARG B 1 22 ? -14.766 -22.688 5.137 1 91.31 22 ARG B C 1
ATOM 2144 O O . ARG B 1 22 ? -15.609 -23.578 5.043 1 91.31 22 ARG B O 1
ATOM 2151 N N . VAL B 1 23 ? -13.516 -22.906 5.441 1 93.75 23 VAL B N 1
ATOM 2152 C CA . VAL B 1 23 ? -13.031 -24.281 5.641 1 93.75 23 VAL B CA 1
ATOM 2153 C C . VAL B 1 23 ? -13.781 -24.922 6.797 1 93.75 23 VAL B C 1
ATOM 2155 O O . VAL B 1 23 ? -13.898 -24.344 7.879 1 93.75 23 VAL B O 1
ATOM 2158 N N . SER B 1 24 ? -14.383 -25.953 6.523 1 92.62 24 SER B N 1
ATOM 2159 C CA . SER B 1 24 ? -15.062 -26.812 7.488 1 92.62 24 SER B CA 1
ATOM 2160 C C . SER B 1 24 ? -14.805 -28.281 7.207 1 92.62 24 SER B C 1
ATOM 2162 O O . SER B 1 24 ? -14.633 -28.688 6.055 1 92.62 24 SER B O 1
ATOM 2164 N N . TYR B 1 25 ? -14.656 -28.984 8.258 1 90.62 25 TYR B N 1
ATOM 2165 C CA . TYR B 1 25 ? -14.391 -30.406 8.055 1 90.62 25 TYR B CA 1
ATOM 2166 C C . TYR B 1 25 ? -15.688 -31.219 8.031 1 90.62 25 TYR B C 1
ATOM 2168 O O . TYR B 1 25 ? -15.656 -32.438 8.016 1 90.62 25 TYR B O 1
ATOM 2176 N N . GLU B 1 26 ? -16.766 -30.5 8.016 1 94.06 26 GLU B N 1
ATOM 2177 C CA . GLU B 1 26 ? -18.094 -31.078 7.773 1 94.06 26 GLU B CA 1
ATOM 2178 C C . GLU B 1 26 ? -18.5 -30.906 6.316 1 94.06 26 GLU B C 1
ATOM 2180 O O . GLU B 1 26 ? -17.719 -30.453 5.484 1 94.06 26 GLU B O 1
ATOM 2185 N N . MET B 1 27 ? -19.641 -31.453 6.066 1 93.25 27 MET B N 1
ATOM 2186 C CA . MET B 1 27 ? -20.172 -31.25 4.719 1 93.25 27 MET B CA 1
ATOM 2187 C C . MET B 1 27 ? -20.406 -29.781 4.449 1 93.25 27 MET B C 1
ATOM 2189 O O . MET B 1 27 ? -20.969 -29.062 5.289 1 93.25 27 MET B O 1
ATOM 2193 N N . LEU B 1 28 ? -19.891 -29.359 3.232 1 91.69 28 LEU B N 1
ATOM 2194 C CA . LEU B 1 28 ? -19.984 -27.953 2.855 1 91.69 28 LEU B CA 1
ATOM 2195 C C . LEU B 1 28 ? -20.906 -27.781 1.648 1 91.69 28 LEU B C 1
ATOM 2197 O O . LEU B 1 28 ? -20.797 -28.531 0.675 1 91.69 28 LEU B O 1
ATOM 2201 N N . LYS B 1 29 ? -21.859 -26.969 1.795 1 88.94 29 LYS B N 1
ATOM 2202 C CA . LYS B 1 29 ? -22.625 -26.531 0.633 1 88.94 29 LYS B CA 1
ATOM 2203 C C . LYS B 1 29 ? -21.938 -25.344 -0.055 1 88.94 29 LYS B C 1
ATOM 2205 O O . LYS B 1 29 ? -21.875 -24.25 0.504 1 88.94 29 LYS B O 1
ATOM 2210 N N . ILE B 1 30 ? -21.344 -25.531 -1.149 1 86.94 30 ILE B N 1
ATOM 2211 C CA . ILE B 1 30 ? -20.609 -24.484 -1.866 1 86.94 30 ILE B CA 1
ATOM 2212 C C . ILE B 1 30 ? -21.422 -24.047 -3.084 1 86.94 30 ILE B C 1
ATOM 2214 O O . ILE B 1 30 ? -21.859 -24.875 -3.883 1 86.94 30 ILE B O 1
ATOM 2218 N N . ALA B 1 31 ? -21.578 -22.766 -3.186 1 80.38 31 ALA B N 1
ATOM 2219 C CA . ALA B 1 31 ? -22.344 -22.172 -4.285 1 80.38 31 ALA B CA 1
ATOM 2220 C C . ALA B 1 31 ? -21.828 -22.672 -5.633 1 80.38 31 ALA B C 1
ATOM 2222 O O . ALA B 1 31 ? -20.609 -22.703 -5.863 1 80.38 31 ALA B O 1
ATOM 2223 N N . SER B 1 32 ? -22.641 -23.109 -6.477 1 81.31 32 SER B N 1
ATOM 2224 C CA . SER B 1 32 ? -22.391 -23.516 -7.855 1 81.31 32 SER B CA 1
ATOM 2225 C C . SER B 1 32 ? -21.75 -24.891 -7.926 1 81.31 32 SER B C 1
ATOM 2227 O O . SER B 1 32 ? -21.656 -25.484 -9 1 81.31 32 SER B O 1
ATOM 2229 N N . LEU B 1 33 ? -21.234 -25.422 -6.66 1 88.38 33 LEU B N 1
ATOM 2230 C CA . LEU B 1 33 ? -20.516 -26.688 -6.684 1 88.38 33 LEU B CA 1
ATOM 2231 C C . LEU B 1 33 ? -21.281 -27.766 -5.938 1 88.38 33 LEU B C 1
ATOM 2233 O O . LEU B 1 33 ? -20.953 -28.953 -6.039 1 88.38 33 LEU B O 1
ATOM 2237 N N . GLY B 1 34 ? -22.266 -27.359 -5.223 1 89.56 34 GLY B N 1
ATOM 2238 C CA . GLY B 1 34 ? -23.062 -28.328 -4.48 1 89.56 34 GLY B CA 1
ATOM 2239 C C . GLY B 1 34 ? -22.453 -28.703 -3.148 1 89.56 34 GLY B C 1
ATOM 2240 O O . GLY B 1 34 ? -21.844 -27.875 -2.471 1 89.56 34 GLY B O 1
ATOM 2241 N N . THR B 1 35 ? -22.75 -29.938 -2.76 1 92.25 35 THR B N 1
ATOM 2242 C CA . THR B 1 35 ? -22.281 -30.422 -1.47 1 92.25 35 THR B CA 1
ATOM 2243 C C . THR B 1 35 ? -20.922 -31.109 -1.616 1 92.25 35 THR B C 1
ATOM 2245 O O . THR B 1 35 ? -20.766 -32 -2.434 1 92.25 35 THR B O 1
ATOM 2248 N N . VAL B 1 36 ? -19.984 -30.594 -0.887 1 92.19 36 VAL B N 1
ATOM 2249 C CA . VAL B 1 36 ? -18.625 -31.109 -0.939 1 92.19 36 VAL B CA 1
ATOM 2250 C C . VAL B 1 36 ? -18.188 -31.594 0.447 1 92.19 36 VAL B C 1
ATOM 2252 O O . VAL B 1 36 ? -18.516 -30.953 1.456 1 92.19 36 VAL B O 1
ATOM 2255 N N . ASP B 1 37 ? -17.5 -32.719 0.457 1 93.56 37 ASP B N 1
ATOM 2256 C CA . ASP B 1 37 ? -16.938 -33.188 1.711 1 93.56 37 ASP B CA 1
ATOM 2257 C C . ASP B 1 37 ? -15.82 -32.25 2.199 1 93.56 37 ASP B C 1
ATOM 2259 O O . ASP B 1 37 ? -14.742 -32.219 1.612 1 93.56 37 ASP B O 1
ATOM 2263 N N . GLY B 1 38 ? -16.094 -31.578 3.314 1 93.81 38 GLY B N 1
ATOM 2264 C CA . GLY B 1 38 ? -15.164 -30.594 3.846 1 93.81 38 GLY B CA 1
ATOM 2265 C C . GLY B 1 38 ? -13.867 -31.203 4.34 1 93.81 38 GLY B C 1
ATOM 2266 O O . GLY B 1 38 ? -12.844 -30.516 4.43 1 93.81 38 GLY B O 1
ATOM 2267 N N . SER B 1 39 ? -13.859 -32.438 4.66 1 93.75 39 SER B N 1
ATOM 2268 C CA . SER B 1 39 ? -12.672 -33.094 5.172 1 93.75 39 SER B CA 1
ATOM 2269 C C . SER B 1 39 ? -11.562 -33.156 4.125 1 93.75 39 SER B C 1
ATOM 2271 O O . SER B 1 39 ? -10.391 -33.344 4.457 1 93.75 39 SER B O 1
ATOM 2273 N N . ARG B 1 40 ? -11.898 -32.938 2.941 1 91.81 40 ARG B N 1
ATOM 2274 C CA . ARG B 1 40 ? -10.938 -32.938 1.84 1 91.81 40 ARG B CA 1
ATOM 2275 C C . ARG B 1 40 ? -9.969 -31.75 1.95 1 91.81 40 ARG B C 1
ATOM 2277 O O . ARG B 1 40 ? -8.906 -31.766 1.336 1 91.81 40 ARG B O 1
ATOM 2284 N N . PHE B 1 41 ? -10.414 -30.734 2.732 1 92.88 41 PHE B N 1
ATOM 2285 C CA . PHE B 1 41 ? -9.594 -29.547 2.852 1 92.88 41 PHE B CA 1
ATOM 2286 C C . PHE B 1 41 ? -8.641 -29.656 4.035 1 92.88 41 PHE B C 1
ATOM 2288 O O . PHE B 1 41 ? -7.766 -28.797 4.215 1 92.88 41 PHE B O 1
ATOM 2295 N N . LYS B 1 42 ? -8.75 -30.594 4.902 1 88.12 42 LYS B N 1
ATOM 2296 C CA . LYS B 1 42 ? -8.023 -30.719 6.164 1 88.12 42 LYS B CA 1
ATOM 2297 C C . LYS B 1 42 ? -6.516 -30.734 5.93 1 88.12 42 LYS B C 1
ATOM 2299 O O . LYS B 1 42 ? -5.758 -30.141 6.703 1 88.12 42 LYS B O 1
ATOM 2304 N N . GLU B 1 43 ? -5.961 -31.297 4.875 1 87.38 43 GLU B N 1
ATOM 2305 C CA . GLU B 1 43 ? -4.512 -31.375 4.715 1 87.38 43 GLU B CA 1
ATOM 2306 C C . GLU B 1 43 ? -4.043 -30.547 3.52 1 87.38 43 GLU B C 1
ATOM 2308 O O . GLU B 1 43 ? -2.879 -30.641 3.123 1 87.38 43 GLU B O 1
ATOM 2313 N N . LEU B 1 44 ? -4.918 -29.797 3.141 1 92.94 44 LEU B N 1
ATOM 2314 C CA . LEU B 1 44 ? -4.512 -28.953 2.018 1 92.94 44 LEU B CA 1
ATOM 2315 C C . LEU B 1 44 ? -3.822 -27.688 2.506 1 92.94 44 LEU B C 1
ATOM 2317 O O . LEU B 1 44 ? -4.066 -27.234 3.627 1 92.94 44 LEU B O 1
ATOM 2321 N N . ASN B 1 45 ? -2.914 -27.281 1.653 1 94.06 45 ASN B N 1
ATOM 2322 C CA . ASN B 1 45 ? -2.189 -26.047 1.906 1 94.06 45 ASN B CA 1
ATOM 2323 C C . ASN B 1 45 ? -2.471 -25 0.829 1 94.06 45 ASN B C 1
ATOM 2325 O O . ASN B 1 45 ? -3.1 -25.297 -0.186 1 94.06 45 ASN B O 1
ATOM 2329 N N . ASP B 1 46 ? -2.043 -23.781 1.112 1 96.5 46 ASP B N 1
ATOM 2330 C CA . ASP B 1 46 ? -2.145 -22.703 0.148 1 96.5 46 ASP B CA 1
ATOM 2331 C C . ASP B 1 46 ? -1.514 -23.078 -1.188 1 96.5 46 ASP B C 1
ATOM 2333 O O . ASP B 1 46 ? -0.383 -23.578 -1.229 1 96.5 46 ASP B O 1
ATOM 2337 N N . GLY B 1 47 ? -2.291 -22.875 -2.258 1 96.25 47 GLY B N 1
ATOM 2338 C CA . GLY B 1 47 ? -1.783 -23.172 -3.588 1 96.25 47 GLY B CA 1
ATOM 2339 C C . GLY B 1 47 ? -2.01 -24.609 -4.008 1 96.25 47 GLY B C 1
ATOM 2340 O O . GLY B 1 47 ? -1.553 -25.031 -5.074 1 96.25 47 GLY B O 1
ATOM 2341 N N . SER B 1 48 ? -2.738 -25.406 -3.236 1 95.94 48 SER B N 1
ATOM 2342 C CA . SER B 1 48 ? -3.041 -26.781 -3.576 1 95.94 48 SER B CA 1
ATOM 2343 C C . SER B 1 48 ? -4.059 -26.875 -4.707 1 95.94 48 SER B C 1
ATOM 2345 O O . SER B 1 48 ? -4.711 -25.875 -5.039 1 95.94 48 SER B O 1
ATOM 2347 N N . VAL B 1 49 ? -4.145 -28.047 -5.262 1 95.12 49 VAL B N 1
ATOM 2348 C CA . VAL B 1 49 ? -5.16 -28.344 -6.27 1 95.12 49 VAL B CA 1
ATOM 2349 C C . VAL B 1 49 ? -6.121 -29.406 -5.742 1 95.12 49 VAL B C 1
ATOM 2351 O O . VAL B 1 49 ? -5.703 -30.375 -5.102 1 95.12 49 VAL B O 1
ATOM 2354 N N . ILE B 1 50 ? -7.332 -29.203 -5.953 1 93.31 50 ILE B N 1
ATOM 2355 C CA . ILE B 1 50 ? -8.359 -30.172 -5.57 1 93.31 50 ILE B CA 1
ATOM 2356 C C . ILE B 1 50 ? -9.328 -30.375 -6.73 1 93.31 50 ILE B C 1
ATOM 2358 O O . ILE B 1 50 ? -9.656 -29.438 -7.453 1 93.31 50 ILE B O 1
ATOM 2362 N N . THR B 1 51 ? -9.727 -31.609 -6.891 1 93.12 51 THR B N 1
ATOM 2363 C CA . THR B 1 51 ? -10.703 -31.922 -7.926 1 93.12 51 THR B CA 1
ATOM 2364 C C . THR B 1 51 ? -12.102 -32.031 -7.328 1 93.12 51 THR B C 1
ATOM 2366 O O . THR B 1 51 ? -12.32 -32.781 -6.375 1 93.12 51 THR B O 1
ATOM 2369 N N . ILE B 1 52 ? -12.992 -31.219 -7.828 1 91.19 52 ILE B N 1
ATOM 2370 C CA . ILE B 1 52 ? -14.391 -31.25 -7.41 1 91.19 52 ILE B CA 1
ATOM 2371 C C . ILE B 1 52 ? -15.289 -31.438 -8.633 1 91.19 52 ILE B C 1
ATOM 2373 O O . ILE B 1 52 ? -15.289 -30.594 -9.539 1 91.19 52 ILE B O 1
ATOM 2377 N N . VAL B 1 53 ? -16.109 -32.531 -8.609 1 86.44 53 VAL B N 1
ATOM 2378 C CA . VAL B 1 53 ? -17.047 -32.844 -9.68 1 86.44 53 VAL B CA 1
ATOM 2379 C C . VAL B 1 53 ? -16.328 -32.781 -11.031 1 86.44 53 VAL B C 1
ATOM 2381 O O . VAL B 1 53 ? -16.75 -32.062 -11.945 1 86.44 53 VAL B O 1
ATOM 2384 N N . GLY B 1 54 ? -15.109 -33.312 -11.117 1 87.38 54 GLY B N 1
ATOM 2385 C CA . GLY B 1 54 ? -14.375 -33.5 -12.359 1 87.38 54 GLY B CA 1
ATOM 2386 C C . GLY B 1 54 ? -13.602 -32.281 -12.789 1 87.38 54 GLY B C 1
ATOM 2387 O O . GLY B 1 54 ? -13.016 -32.25 -13.867 1 87.38 54 GLY B O 1
ATOM 2388 N N . LYS B 1 55 ? -13.672 -31.281 -12.039 1 91.06 55 LYS B N 1
ATOM 2389 C CA . LYS B 1 55 ? -12.953 -30.047 -12.375 1 91.06 55 LYS B CA 1
ATOM 2390 C C . LYS B 1 55 ? -11.891 -29.734 -11.32 1 91.06 55 LYS B C 1
ATOM 2392 O O . LYS B 1 55 ? -12.133 -29.891 -10.125 1 91.06 55 LYS B O 1
ATOM 2397 N N . ASP B 1 56 ? -10.75 -29.297 -11.789 1 93.38 56 ASP B N 1
ATOM 2398 C CA . ASP B 1 56 ? -9.664 -28.938 -10.891 1 93.38 56 ASP B CA 1
ATOM 2399 C C . ASP B 1 56 ? -9.789 -27.484 -10.438 1 93.38 56 ASP B C 1
ATOM 2401 O O . ASP B 1 56 ? -10.102 -26.594 -11.234 1 93.38 56 ASP B O 1
ATOM 2405 N N . TYR B 1 57 ? -9.531 -27.312 -9.148 1 95.06 57 TYR B N 1
ATOM 2406 C CA . TYR B 1 57 ? -9.508 -25.969 -8.562 1 95.06 57 TYR B CA 1
ATOM 2407 C C . TYR B 1 57 ? -8.219 -25.75 -7.77 1 95.06 57 TYR B C 1
ATOM 2409 O O . TYR B 1 57 ? -7.734 -26.672 -7.098 1 95.06 57 TYR B O 1
ATOM 2417 N N . TYR B 1 58 ? -7.688 -24.609 -7.969 1 96.31 58 TYR B N 1
ATOM 2418 C CA . TYR B 1 58 ? -6.672 -24.188 -7.016 1 96.31 58 TYR B CA 1
ATOM 2419 C C . TYR B 1 58 ? -7.309 -23.703 -5.719 1 96.31 58 TYR B C 1
ATOM 2421 O O . TYR B 1 58 ? -8.336 -23.016 -5.746 1 96.31 58 TYR B O 1
ATOM 2429 N N . VAL B 1 59 ? -6.734 -24.047 -4.574 1 96.44 59 VAL B N 1
ATOM 2430 C CA . VAL B 1 59 ? -7.223 -23.562 -3.285 1 96.44 59 VAL B CA 1
ATOM 2431 C C . VAL B 1 59 ? -6.234 -22.562 -2.699 1 96.44 59 VAL B C 1
ATOM 2433 O O . VAL B 1 59 ? -5.07 -22.891 -2.463 1 96.44 59 VAL B O 1
ATOM 2436 N N . PHE B 1 60 ? -6.734 -21.344 -2.406 1 97.06 60 PHE B N 1
ATOM 2437 C CA . PHE B 1 60 ? -5.816 -20.297 -1.982 1 97.06 60 PHE B CA 1
ATOM 2438 C C . PHE B 1 60 ? -6.312 -19.625 -0.705 1 97.06 60 PHE B C 1
ATOM 2440 O O . PHE B 1 60 ? -7.52 -19.438 -0.519 1 97.06 60 PHE B O 1
ATOM 2447 N N . ARG B 1 61 ? -5.371 -19.344 0.154 1 96.12 61 ARG B N 1
ATOM 2448 C CA . ARG B 1 61 ? -5.617 -18.328 1.17 1 96.12 61 ARG B CA 1
ATOM 2449 C C . ARG B 1 61 ? -5.68 -16.938 0.546 1 96.12 61 ARG B C 1
ATOM 2451 O O . ARG B 1 61 ? -4.793 -16.547 -0.219 1 96.12 61 ARG B O 1
ATOM 2458 N N . PRO B 1 62 ? -6.734 -16.25 0.857 1 96.06 62 PRO B N 1
ATOM 2459 C CA . PRO B 1 62 ? -6.848 -14.922 0.249 1 96.06 62 PRO B CA 1
ATOM 2460 C C . PRO B 1 62 ? -5.852 -13.914 0.83 1 96.06 62 PRO B C 1
ATOM 2462 O O . PRO B 1 62 ? -5.531 -13.977 2.02 1 96.06 62 PRO B O 1
ATOM 2465 N N . GLY B 1 63 ? -5.336 -13.055 -0.028 1 95.88 63 GLY B N 1
ATOM 2466 C CA . GLY B 1 63 ? -4.664 -11.852 0.427 1 95.88 63 GLY B CA 1
ATOM 2467 C C . GLY B 1 63 ? -5.602 -10.664 0.573 1 95.88 63 GLY B C 1
ATOM 2468 O O . GLY B 1 63 ? -6.824 -10.828 0.516 1 95.88 63 GLY B O 1
ATOM 2469 N N . THR B 1 64 ? -5.047 -9.523 0.787 1 96.75 64 THR B N 1
ATOM 2470 C CA . THR B 1 64 ? -5.828 -8.328 1.06 1 96.75 64 THR B CA 1
ATOM 2471 C C . THR B 1 64 ? -6.723 -7.98 -0.128 1 96.75 64 THR B C 1
ATOM 2473 O O . THR B 1 64 ? -7.91 -7.699 0.043 1 96.75 64 THR B O 1
ATOM 2476 N N . VAL B 1 65 ? -6.176 -8.016 -1.311 1 96.69 65 VAL B N 1
ATOM 2477 C CA . VAL B 1 65 ? -6.926 -7.637 -2.504 1 96.69 65 VAL B CA 1
ATOM 2478 C C . VAL B 1 65 ? -8.109 -8.586 -2.691 1 96.69 65 VAL B C 1
ATOM 2480 O O . VAL B 1 65 ? -9.234 -8.141 -2.928 1 96.69 65 VAL B O 1
ATOM 2483 N N . GLU B 1 66 ? -7.863 -9.867 -2.57 1 95.31 66 GLU B N 1
ATOM 2484 C CA . GLU B 1 66 ? -8.938 -10.844 -2.73 1 95.31 66 GLU B CA 1
ATOM 2485 C C . GLU B 1 66 ? -10 -10.672 -1.647 1 95.31 66 GLU B C 1
ATOM 2487 O O . GLU B 1 66 ? -11.195 -10.789 -1.92 1 95.31 66 GLU B O 1
ATOM 2492 N N . LEU B 1 67 ? -9.555 -10.406 -0.456 1 94.06 67 LEU B N 1
ATOM 2493 C CA . LEU B 1 67 ? -10.516 -10.188 0.625 1 94.06 67 LEU B CA 1
ATOM 2494 C C . LEU B 1 67 ? -11.398 -8.984 0.326 1 94.06 67 LEU B C 1
ATOM 2496 O O . LEU B 1 67 ? -12.617 -9.047 0.519 1 94.06 67 LEU B O 1
ATOM 2500 N N . MET B 1 68 ? -10.805 -7.953 -0.124 1 92.88 68 MET B N 1
ATOM 2501 C CA . MET B 1 68 ? -11.562 -6.758 -0.48 1 92.88 68 MET B CA 1
ATOM 2502 C C . MET B 1 68 ? -12.602 -7.066 -1.556 1 92.88 68 MET B C 1
ATOM 2504 O O . MET B 1 68 ? -13.719 -6.551 -1.517 1 92.88 68 MET B O 1
ATOM 2508 N N . GLU B 1 69 ? -12.195 -7.91 -2.461 1 86.94 69 GLU B N 1
ATOM 2509 C CA . GLU B 1 69 ? -13.047 -8.219 -3.605 1 86.94 69 GLU B CA 1
ATOM 2510 C C . GLU B 1 69 ? -14.148 -9.203 -3.223 1 86.94 69 GLU B C 1
ATOM 2512 O O . GLU B 1 69 ? -15.133 -9.352 -3.951 1 86.94 69 GLU B O 1
ATOM 2517 N N . SER B 1 70 ? -14.016 -9.883 -2.143 1 85.38 70 SER B N 1
ATOM 2518 C CA . SER B 1 70 ? -14.945 -10.938 -1.739 1 85.38 70 SER B CA 1
ATOM 2519 C C . SER B 1 70 ? -16.156 -10.367 -1.01 1 85.38 70 SER B C 1
ATOM 2521 O O . SER B 1 70 ? -17.141 -11.062 -0.803 1 85.38 70 SER B O 1
ATOM 2523 N N . LEU B 1 71 ? -16.031 -9.133 -0.667 1 82.31 71 LEU B N 1
ATOM 2524 C CA . LEU B 1 71 ? -17.031 -8.539 0.201 1 82.31 71 LEU B CA 1
ATOM 2525 C C . LEU B 1 71 ? -18.344 -8.32 -0.555 1 82.31 71 LEU B C 1
ATOM 2527 O O . LEU B 1 71 ? -18.328 -8.023 -1.752 1 82.31 71 LEU B O 1
ATOM 2531 N N . ASP B 1 72 ? -19.359 -8.625 0.135 1 77.12 72 ASP B N 1
ATOM 2532 C CA . ASP B 1 72 ? -20.672 -8.266 -0.406 1 77.12 72 ASP B CA 1
ATOM 2533 C C . ASP B 1 72 ? -20.75 -6.773 -0.708 1 77.12 72 ASP B C 1
ATOM 2535 O O . ASP B 1 72 ? -20.234 -5.949 0.058 1 77.12 72 ASP B O 1
ATOM 2539 N N . ARG B 1 73 ? -21.234 -6.605 -1.974 1 65.62 73 ARG B N 1
ATOM 2540 C CA . ARG B 1 73 ? -21.203 -5.211 -2.402 1 65.62 73 ARG B CA 1
ATOM 2541 C C . ARG B 1 73 ? -22.453 -4.469 -1.929 1 65.62 73 ARG B C 1
ATOM 2543 O O . ARG B 1 73 ? -23.562 -4.977 -2.057 1 65.62 73 ARG B O 1
ATOM 2550 N N . GLY B 1 74 ? -22.391 -3.486 -1.096 1 56.88 74 GLY B N 1
ATOM 2551 C CA . GLY B 1 74 ? -23.469 -2.57 -0.744 1 56.88 74 GLY B CA 1
ATOM 2552 C C . GLY B 1 74 ? -23.234 -1.156 -1.237 1 56.88 74 GLY B C 1
ATOM 2553 O O . GLY B 1 74 ? -24.078 -0.582 -1.921 1 56.88 74 GLY B O 1
ATOM 2554 N N . ALA B 1 75 ? -22.328 -0.395 -0.921 1 59.94 75 ALA B N 1
ATOM 2555 C CA . ALA B 1 75 ? -21.984 0.967 -1.317 1 59.94 75 ALA B CA 1
ATOM 2556 C C . ALA B 1 75 ? -20.734 0.981 -2.189 1 59.94 75 ALA B C 1
ATOM 2558 O O . ALA B 1 75 ? -20.031 -0.032 -2.305 1 59.94 75 ALA B O 1
ATOM 2559 N N . GLN B 1 76 ? -20.625 2.078 -3.012 1 61 76 GLN B N 1
ATOM 2560 C CA . GLN B 1 76 ? -19.406 2.266 -3.805 1 61 76 GLN B CA 1
ATOM 2561 C C . GLN B 1 76 ? -18.156 2.062 -2.953 1 61 76 GLN B C 1
ATOM 2563 O O . GLN B 1 76 ? -18.031 2.646 -1.874 1 61 76 GLN B O 1
ATOM 2568 N N . ILE B 1 77 ? -17.234 1.276 -3.326 1 77.19 77 ILE B N 1
ATOM 2569 C CA . ILE B 1 77 ? -16.125 0.821 -2.496 1 77.19 77 ILE B CA 1
ATOM 2570 C C . ILE B 1 77 ? -14.812 1.38 -3.039 1 77.19 77 ILE B C 1
ATOM 2572 O O . ILE B 1 77 ? -14.672 1.577 -4.25 1 77.19 77 ILE B O 1
ATOM 2576 N N . ILE B 1 78 ? -14.07 1.974 -2.141 1 91.94 78 ILE B N 1
ATOM 2577 C CA . ILE B 1 78 ? -12.664 2.197 -2.477 1 91.94 78 ILE B CA 1
ATOM 2578 C C . ILE B 1 78 ? -12 0.868 -2.832 1 91.94 78 ILE B C 1
ATOM 2580 O O . ILE B 1 78 ? -11.977 -0.057 -2.016 1 91.94 78 ILE B O 1
ATOM 2584 N N . GLY B 1 79 ? -11.508 0.815 -4.027 1 94.25 79 GLY B N 1
ATOM 2585 C CA . GLY B 1 79 ? -10.891 -0.412 -4.5 1 94.25 79 GLY B CA 1
ATOM 2586 C C . GLY B 1 79 ? -9.414 -0.504 -4.16 1 94.25 79 GLY B C 1
ATOM 2587 O O . GLY B 1 79 ? -8.852 0.412 -3.557 1 94.25 79 GLY B O 1
ATOM 2588 N N . PRO B 1 80 ? -8.812 -1.605 -4.574 1 96.38 80 PRO B N 1
ATOM 2589 C CA . PRO B 1 80 ? -7.41 -1.869 -4.234 1 96.38 80 PRO B CA 1
ATOM 2590 C C . PRO B 1 80 ? -6.465 -0.777 -4.73 1 96.38 80 PRO B C 1
ATOM 2592 O O . PRO B 1 80 ? -5.504 -0.429 -4.039 1 96.38 80 PRO B O 1
ATOM 2595 N N . LYS B 1 81 ? -6.75 -0.237 -5.906 1 96.5 81 LYS B N 1
ATOM 2596 C CA . LYS B 1 81 ? -5.887 0.785 -6.488 1 96.5 81 LYS B CA 1
ATOM 2597 C C . LYS B 1 81 ? -5.734 1.978 -5.547 1 96.5 81 LYS B C 1
ATOM 2599 O O . LYS B 1 81 ? -4.617 2.402 -5.254 1 96.5 81 LYS B O 1
ATOM 2604 N N . ASP B 1 82 ? -6.785 2.48 -5.094 1 97.62 82 ASP B N 1
ATOM 2605 C CA . ASP B 1 82 ? -6.766 3.646 -4.215 1 97.62 82 ASP B CA 1
ATOM 2606 C C . ASP B 1 82 ? -6.352 3.26 -2.797 1 97.62 82 ASP B C 1
ATOM 2608 O O . ASP B 1 82 ? -5.66 4.02 -2.117 1 97.62 82 ASP B O 1
ATOM 2612 N N . ALA B 1 83 ? -6.758 2.055 -2.33 1 98.31 83 ALA B N 1
ATOM 2613 C CA . ALA B 1 83 ? -6.363 1.579 -1.008 1 98.31 83 ALA B CA 1
ATOM 2614 C C . ALA B 1 83 ? -4.844 1.484 -0.889 1 98.31 83 ALA B C 1
ATOM 2616 O O . ALA B 1 83 ? -4.27 1.869 0.133 1 98.31 83 ALA B O 1
ATOM 2617 N N . ALA B 1 84 ? -4.223 0.97 -1.92 1 98.62 84 ALA B N 1
ATOM 2618 C CA . ALA B 1 84 ? -2.766 0.853 -1.923 1 98.62 84 ALA B CA 1
ATOM 2619 C C . ALA B 1 84 ? -2.105 2.213 -1.715 1 98.62 84 ALA B C 1
ATOM 2621 O O . ALA B 1 84 ? -1.191 2.348 -0.897 1 98.62 84 ALA B O 1
ATOM 2622 N N . THR B 1 85 ? -2.582 3.178 -2.42 1 98.5 85 THR B N 1
ATOM 2623 C CA . THR B 1 85 ? -2.043 4.531 -2.35 1 98.5 85 THR B CA 1
ATOM 2624 C C . THR B 1 85 ? -2.273 5.133 -0.967 1 98.5 85 THR B C 1
ATOM 2626 O O . THR B 1 85 ? -1.385 5.785 -0.412 1 98.5 85 THR B O 1
ATOM 2629 N N . ILE B 1 86 ? -3.432 4.902 -0.415 1 98.88 86 ILE B N 1
ATOM 2630 C CA . ILE B 1 86 ? -3.768 5.414 0.91 1 98.88 86 ILE B CA 1
ATOM 2631 C C . ILE B 1 86 ? -2.83 4.805 1.95 1 98.88 86 ILE B C 1
ATOM 2633 O O . ILE B 1 86 ? -2.258 5.523 2.773 1 98.88 86 ILE B O 1
ATOM 2637 N N . LEU B 1 87 ? -2.639 3.5 1.896 1 98.88 87 LEU B N 1
ATOM 2638 C CA . LEU B 1 87 ? -1.825 2.803 2.887 1 98.88 87 LEU B CA 1
ATOM 2639 C C . LEU B 1 87 ? -0.387 3.307 2.863 1 98.88 87 LEU B C 1
ATOM 2641 O O . LEU B 1 87 ? 0.189 3.604 3.912 1 98.88 87 LEU B O 1
ATOM 2645 N N . LEU B 1 88 ? 0.127 3.424 1.705 1 98.81 88 LEU B N 1
ATOM 2646 C CA . LEU B 1 88 ? 1.531 3.805 1.601 1 98.81 88 LEU B CA 1
ATOM 2647 C C . LEU B 1 88 ? 1.728 5.266 1.991 1 98.81 88 LEU B C 1
ATOM 2649 O O . LEU B 1 88 ? 2.607 5.586 2.795 1 98.81 88 LEU B O 1
ATOM 2653 N N . ASN B 1 89 ? 0.869 6.152 1.505 1 98.62 89 ASN B N 1
ATOM 2654 C CA . ASN B 1 89 ? 1.061 7.582 1.705 1 98.62 89 ASN B CA 1
ATOM 2655 C C . ASN B 1 89 ? 0.729 8 3.135 1 98.62 89 ASN B C 1
ATOM 2657 O O . ASN B 1 89 ? 1.235 9.008 3.627 1 98.62 89 ASN B O 1
ATOM 2661 N N . CYS B 1 90 ? -0.077 7.211 3.822 1 98.75 90 CYS B N 1
ATOM 2662 C CA . CYS B 1 90 ? -0.415 7.531 5.203 1 98.75 90 CYS B CA 1
ATOM 2663 C C . CYS B 1 90 ? 0.401 6.688 6.176 1 98.75 90 CYS B C 1
ATOM 2665 O O . CYS B 1 90 ? 0.164 6.723 7.383 1 98.75 90 CYS B O 1
ATOM 2667 N N . ASP B 1 91 ? 1.294 5.906 5.66 1 97.94 91 ASP B N 1
ATOM 2668 C CA . ASP B 1 91 ? 2.199 5.078 6.453 1 97.94 91 ASP B CA 1
ATOM 2669 C C . ASP B 1 91 ? 1.421 4.172 7.402 1 97.94 91 ASP B C 1
ATOM 2671 O O . ASP B 1 91 ? 1.728 4.105 8.594 1 97.94 91 ASP B O 1
ATOM 2675 N N . VAL B 1 92 ? 0.376 3.615 6.906 1 98.62 92 VAL B N 1
ATOM 2676 C CA . VAL B 1 92 ? -0.388 2.652 7.691 1 98.62 92 VAL B CA 1
ATOM 2677 C C . VAL B 1 92 ? 0.349 1.314 7.727 1 98.62 92 VAL B C 1
ATOM 2679 O O . VAL B 1 92 ? 0.597 0.706 6.684 1 98.62 92 VAL B O 1
ATOM 2682 N N . SER B 1 93 ? 0.728 0.847 8.883 1 97.75 93 SER B N 1
ATOM 2683 C CA . SER B 1 93 ? 1.508 -0.375 9.039 1 97.75 93 SER B CA 1
ATOM 2684 C C . SER B 1 93 ? 1.273 -1.005 10.414 1 97.75 93 SER B C 1
ATOM 2686 O O . SER B 1 93 ? 0.516 -0.471 11.227 1 97.75 93 SER B O 1
ATOM 2688 N N . SER B 1 94 ? 1.914 -2.07 10.641 1 97.38 94 SER B N 1
ATOM 2689 C CA . SER B 1 94 ? 1.702 -2.846 11.859 1 97.38 94 SER B CA 1
ATOM 2690 C C . SER B 1 94 ? 1.92 -1.992 13.102 1 97.38 94 SER B C 1
ATOM 2692 O O . SER B 1 94 ? 2.891 -1.237 13.188 1 97.38 94 SER B O 1
ATOM 2694 N N . GLY B 1 95 ? 0.976 -2.076 14.023 1 97.44 95 GLY B N 1
ATOM 2695 C CA . GLY B 1 95 ? 1.118 -1.409 15.305 1 97.44 95 GLY B CA 1
ATOM 2696 C C . GLY B 1 95 ? 0.489 -0.029 15.336 1 97.44 95 GLY B C 1
ATOM 2697 O O . GLY B 1 95 ? 0.318 0.559 16.406 1 97.44 95 GLY B O 1
ATOM 2698 N N . LYS B 1 96 ? 0.05 0.504 14.227 1 98.25 96 LYS B N 1
ATOM 2699 C CA . LYS B 1 96 ? -0.467 1.868 14.156 1 98.25 96 LYS B CA 1
ATOM 2700 C C . LYS B 1 96 ? -1.944 1.916 14.539 1 98.25 96 LYS B C 1
ATOM 2702 O O . LYS B 1 96 ? -2.646 0.907 14.445 1 98.25 96 LYS B O 1
ATOM 2707 N N . THR B 1 97 ? -2.318 3.027 15.031 1 98.75 97 THR B N 1
ATOM 2708 C CA . THR B 1 97 ? -3.721 3.334 15.289 1 98.75 97 THR B CA 1
ATOM 2709 C C . THR B 1 97 ? -4.289 4.211 14.172 1 98.75 97 THR B C 1
ATOM 2711 O O . THR B 1 97 ? -3.758 5.285 13.891 1 98.75 97 THR B O 1
ATOM 2714 N N . VAL B 1 98 ? -5.387 3.744 13.531 1 98.88 98 VAL B N 1
ATOM 2715 C CA . VAL B 1 98 ? -6 4.469 12.422 1 98.88 98 VAL B CA 1
ATOM 2716 C C . VAL B 1 98 ? -7.441 4.824 12.773 1 98.88 98 VAL B C 1
ATOM 2718 O O . VAL B 1 98 ? -8.18 4.004 13.32 1 98.88 98 VAL B O 1
ATOM 2721 N N . LEU B 1 99 ? -7.809 6.059 12.562 1 98.88 99 LEU B N 1
ATOM 2722 C CA . LEU B 1 99 ? -9.203 6.477 12.609 1 98.88 99 LEU B CA 1
ATOM 2723 C C . LEU B 1 99 ? -9.797 6.547 11.203 1 98.88 99 LEU B C 1
ATOM 2725 O O . LEU B 1 99 ? -9.328 7.312 10.359 1 98.88 99 LEU B O 1
ATOM 2729 N N . GLU B 1 100 ? -10.742 5.734 10.961 1 98.69 100 GLU B N 1
ATOM 2730 C CA . GLU B 1 100 ? -11.453 5.684 9.68 1 98.69 100 GLU B CA 1
ATOM 2731 C C . GLU B 1 100 ? -12.852 6.277 9.805 1 98.69 100 GLU B C 1
ATOM 2733 O O . GLU B 1 100 ? -13.578 5.977 10.758 1 98.69 100 GLU B O 1
ATOM 2738 N N . VAL B 1 101 ? -13.164 7.164 8.898 1 98.38 101 VAL B N 1
ATOM 2739 C CA . VAL B 1 101 ? -14.523 7.691 8.789 1 98.38 101 VAL B CA 1
ATOM 2740 C C . VAL B 1 101 ? -15.188 7.145 7.527 1 98.38 101 VAL B C 1
ATOM 2742 O O . VAL B 1 101 ? -14.742 7.414 6.414 1 98.38 101 VAL B O 1
ATOM 2745 N N . GLY B 1 102 ? -16.281 6.371 7.727 1 96.25 102 GLY B N 1
ATOM 2746 C CA . GLY B 1 102 ? -16.953 5.715 6.613 1 96.25 102 GLY B CA 1
ATOM 2747 C C . GLY B 1 102 ? -16.438 4.312 6.352 1 96.25 102 GLY B C 1
ATOM 2748 O O . GLY B 1 102 ? -15.398 4.133 5.707 1 96.25 102 GLY B O 1
ATOM 2749 N N . ALA B 1 103 ? -17.188 3.371 6.738 1 93.06 103 ALA B N 1
ATOM 2750 C CA . ALA B 1 103 ? -16.797 1.978 6.52 1 93.06 103 ALA B CA 1
ATOM 2751 C C . ALA B 1 103 ? -17.359 1.457 5.195 1 93.06 103 ALA B C 1
ATOM 2753 O O . ALA B 1 103 ? -16.703 0.671 4.508 1 93.06 103 ALA B O 1
ATOM 2754 N N . GLY B 1 104 ? -18.609 1.967 4.871 1 91.56 104 GLY B N 1
ATOM 2755 C CA . GLY B 1 104 ? -19.281 1.387 3.723 1 91.56 104 GLY B CA 1
ATOM 2756 C C . GLY B 1 104 ? -19.453 -0.117 3.826 1 91.56 104 GLY B C 1
ATOM 2757 O O . GLY B 1 104 ? -20.016 -0.618 4.801 1 91.56 104 GLY B O 1
ATOM 2758 N N . SER B 1 105 ? -18.953 -0.821 2.875 1 91.75 105 SER B N 1
ATOM 2759 C CA . SER B 1 105 ? -19.031 -2.277 2.898 1 91.75 105 SER B CA 1
ATOM 2760 C C . SER B 1 105 ? -17.844 -2.887 3.637 1 91.75 105 SER B C 1
ATOM 2762 O O . SER B 1 105 ? -17.797 -4.098 3.861 1 91.75 105 SER B O 1
ATOM 2764 N N . GLY B 1 106 ? -16.891 -2.092 3.965 1 94 106 GLY B N 1
ATOM 2765 C CA . GLY B 1 106 ? -15.727 -2.568 4.691 1 94 106 GLY B CA 1
ATOM 2766 C C . GLY B 1 106 ? -14.539 -2.842 3.795 1 94 106 GLY B C 1
ATOM 2767 O O . GLY B 1 106 ? -13.594 -3.525 4.199 1 94 106 GLY B O 1
ATOM 2768 N N . GLY B 1 107 ? -14.656 -2.357 2.518 1 94.06 107 GLY B N 1
ATOM 2769 C CA . GLY B 1 107 ? -13.562 -2.582 1.583 1 94.06 107 GLY B CA 1
ATOM 2770 C C . GLY B 1 107 ? -12.25 -1.977 2.041 1 94.06 107 GLY B C 1
ATOM 2771 O O . GLY B 1 107 ? -11.281 -2.699 2.297 1 94.06 107 GLY B O 1
ATOM 2772 N N . LEU B 1 108 ? -12.25 -0.656 2.189 1 96.5 108 LEU B N 1
ATOM 2773 C CA . LEU B 1 108 ? -11.055 0.015 2.682 1 96.5 108 LEU B CA 1
ATOM 2774 C C . LEU B 1 108 ? -10.727 -0.438 4.102 1 96.5 108 LEU B C 1
ATOM 2776 O O . LEU B 1 108 ? -9.555 -0.606 4.445 1 96.5 108 LEU B O 1
ATOM 2780 N N . THR B 1 109 ? -11.734 -0.664 4.93 1 96.81 109 THR B N 1
ATOM 2781 C CA . THR B 1 109 ? -11.531 -1.153 6.289 1 96.81 109 THR B CA 1
ATOM 2782 C C . THR B 1 109 ? -10.664 -2.41 6.289 1 96.81 109 THR B C 1
ATOM 2784 O O . THR B 1 109 ? -9.727 -2.521 7.078 1 96.81 109 THR B O 1
ATOM 2787 N N . THR B 1 110 ? -10.961 -3.309 5.383 1 96.19 110 THR B N 1
ATOM 2788 C CA . THR B 1 110 ? -10.227 -4.562 5.273 1 96.19 110 THR B CA 1
ATOM 2789 C C . THR B 1 110 ? -8.758 -4.301 4.961 1 96.19 110 THR B C 1
ATOM 2791 O O . THR B 1 110 ? -7.871 -4.914 5.562 1 96.19 110 THR B O 1
ATOM 2794 N N . ALA B 1 111 ? -8.492 -3.396 4.062 1 97.69 111 ALA B N 1
ATOM 2795 C CA . ALA B 1 111 ? -7.117 -3.041 3.721 1 97.69 111 ALA B CA 1
ATOM 2796 C C . ALA B 1 111 ? -6.395 -2.424 4.914 1 97.69 111 ALA B C 1
ATOM 2798 O O . ALA B 1 111 ? -5.242 -2.76 5.195 1 97.69 111 ALA B O 1
ATOM 2799 N N . LEU B 1 112 ? -7.055 -1.518 5.602 1 98.56 112 LEU B N 1
ATOM 2800 C CA . LEU B 1 112 ? -6.48 -0.873 6.777 1 98.56 112 LEU B CA 1
ATOM 2801 C C . LEU B 1 112 ? -6.168 -1.898 7.863 1 98.56 112 LEU B C 1
ATOM 2803 O O . LEU B 1 112 ? -5.082 -1.877 8.445 1 98.56 112 LEU B O 1
ATOM 2807 N N . LEU B 1 113 ? -7.09 -2.775 8.102 1 98 113 LEU B N 1
ATOM 2808 C CA . LEU B 1 113 ? -6.934 -3.797 9.133 1 98 113 LEU B CA 1
ATOM 2809 C C . LEU B 1 113 ? -5.766 -4.723 8.805 1 98 113 LEU B C 1
ATOM 2811 O O . LEU B 1 113 ? -4.965 -5.051 9.68 1 98 113 LEU B O 1
ATOM 2815 N N . SER B 1 114 ? -5.715 -5.145 7.551 1 97.25 114 SER B N 1
ATOM 2816 C CA . SER B 1 114 ? -4.617 -6.004 7.125 1 97.25 114 SER B CA 1
ATOM 2817 C C . SER B 1 114 ? -3.266 -5.34 7.367 1 97.25 114 SER B C 1
ATOM 2819 O O . SER B 1 114 ? -2.297 -6.012 7.727 1 97.25 114 SER B O 1
ATOM 2821 N N . ALA B 1 115 ? -3.213 -4.059 7.191 1 98 115 ALA B N 1
ATOM 2822 C CA . ALA B 1 115 ? -1.957 -3.32 7.297 1 98 115 ALA B CA 1
ATOM 2823 C C . ALA B 1 115 ? -1.542 -3.145 8.758 1 98 115 ALA B C 1
ATOM 2825 O O . ALA B 1 115 ? -0.359 -3.248 9.086 1 98 115 ALA B O 1
ATOM 2826 N N . VAL B 1 116 ? -2.461 -2.934 9.672 1 98.06 116 VAL B N 1
ATOM 2827 C CA . VAL B 1 116 ? -2.105 -2.572 11.039 1 98.06 116 VAL B CA 1
ATOM 2828 C C . VAL B 1 116 ? -1.912 -3.834 11.875 1 98.06 116 VAL B C 1
ATOM 2830 O O . VAL B 1 116 ? -1.338 -3.783 12.961 1 98.06 116 VAL B O 1
ATOM 2833 N N . ALA B 1 117 ? -2.514 -4.934 11.383 1 95.56 117 ALA B N 1
ATOM 2834 C CA . ALA B 1 117 ? -2.416 -6.195 12.117 1 95.56 117 ALA B CA 1
ATOM 2835 C C . ALA B 1 117 ? -0.96 -6.629 12.266 1 95.56 117 ALA B C 1
ATOM 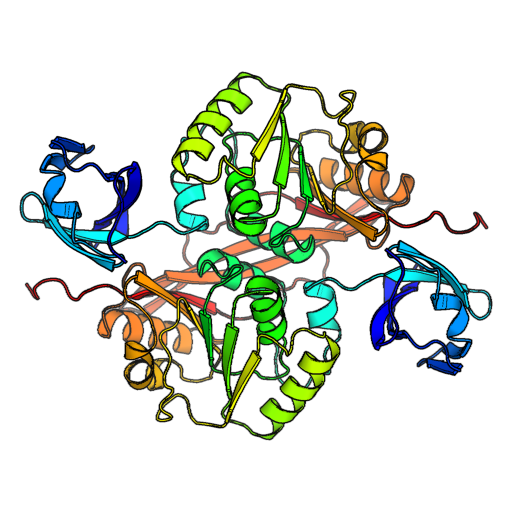2837 O O . ALA B 1 117 ? -0.116 -6.293 11.438 1 95.56 117 ALA B O 1
ATOM 2838 N N . PRO B 1 118 ? -0.65 -7.348 13.398 1 93.56 118 PRO B N 1
ATOM 2839 C CA . PRO B 1 118 ? -1.555 -7.887 14.414 1 93.56 118 PRO B CA 1
ATOM 2840 C C . PRO B 1 118 ? -1.67 -6.984 15.641 1 93.56 118 PRO B C 1
ATOM 2842 O O . PRO B 1 118 ? -2.473 -7.254 16.531 1 93.56 118 PRO B O 1
ATOM 2845 N N . SER B 1 119 ? -0.915 -5.91 15.672 1 95.56 119 SER B N 1
ATOM 2846 C CA . SER B 1 119 ? -0.797 -5.195 16.938 1 95.56 119 SER B CA 1
ATOM 2847 C C . SER B 1 119 ? -1.414 -3.807 16.844 1 95.56 119 SER B C 1
ATOM 2849 O O . SER B 1 119 ? -1.469 -3.08 17.844 1 95.56 119 SER B O 1
ATOM 2851 N N . GLY B 1 120 ? -1.839 -3.406 15.664 1 97.62 120 GLY B N 1
ATOM 2852 C CA . GLY B 1 120 ? -2.48 -2.113 15.5 1 97.62 120 GLY B CA 1
ATOM 2853 C C . GLY B 1 120 ? -3.992 -2.178 15.609 1 97.62 120 GLY B C 1
ATOM 2854 O O . GLY B 1 120 ? -4.555 -3.244 15.867 1 97.62 120 GLY B O 1
ATOM 2855 N N . ILE B 1 121 ? -4.656 -1.001 15.469 1 98.5 121 ILE B N 1
ATOM 2856 C CA . ILE B 1 121 ? -6.105 -0.945 15.617 1 98.5 121 ILE B CA 1
ATOM 2857 C C . ILE B 1 121 ? -6.688 0.064 14.633 1 98.5 121 ILE B C 1
ATOM 2859 O O . ILE B 1 121 ? -6.117 1.136 14.422 1 98.5 121 ILE B O 1
ATOM 2863 N N . VAL B 1 122 ? -7.797 -0.309 14.047 1 98.69 122 VAL B N 1
ATOM 2864 C CA . VAL B 1 122 ? -8.594 0.606 13.234 1 98.69 122 VAL B CA 1
ATOM 2865 C C . VAL B 1 122 ? -9.898 0.934 13.969 1 98.69 122 VAL B C 1
ATOM 2867 O O . VAL B 1 122 ? -10.664 0.033 14.312 1 98.69 122 VAL B O 1
ATOM 2870 N N . HIS B 1 123 ? -10.062 2.191 14.25 1 98.5 123 HIS B N 1
ATOM 2871 C CA . HIS B 1 123 ? -11.328 2.688 14.766 1 98.5 123 HIS B CA 1
ATOM 2872 C C . HIS B 1 123 ? -12.172 3.311 13.656 1 98.5 123 HIS B C 1
ATOM 2874 O O . HIS B 1 123 ? -11.766 4.305 13.047 1 98.5 123 HIS B O 1
ATOM 2880 N N . THR B 1 124 ? -13.32 2.768 13.438 1 97.62 124 THR B N 1
ATOM 2881 C CA . THR B 1 124 ? -14.156 3.256 12.344 1 97.62 124 THR B CA 1
ATOM 2882 C C . THR B 1 124 ? -15.383 3.984 12.891 1 97.62 124 THR B C 1
ATOM 2884 O O . THR B 1 124 ? -16.062 3.482 13.781 1 97.62 124 THR B O 1
ATOM 2887 N N . LEU B 1 125 ? -15.586 5.207 12.422 1 97.62 125 LEU B N 1
ATOM 2888 C CA . LEU B 1 125 ? -16.844 5.926 12.594 1 97.62 125 LEU B CA 1
ATOM 2889 C C . LEU B 1 125 ? -17.719 5.781 11.359 1 97.62 125 LEU B C 1
ATOM 2891 O O . LEU B 1 125 ? -17.312 6.16 10.258 1 97.62 125 LEU B O 1
ATOM 2895 N N . GLU B 1 126 ? -18.828 5.168 11.5 1 96.31 126 GLU B N 1
ATOM 2896 C CA . GLU B 1 126 ? -19.766 4.965 10.398 1 96.31 126 GLU B CA 1
ATOM 2897 C C . GLU B 1 126 ? -21.125 5.59 10.711 1 96.31 126 GLU B C 1
ATOM 2899 O O . GLU B 1 126 ? -21.703 5.324 11.773 1 96.31 126 GLU B O 1
ATOM 2904 N N . PHE B 1 127 ? -21.641 6.414 9.805 1 95.75 127 PHE B N 1
ATOM 2905 C CA . PHE B 1 127 ? -22.859 7.176 10.008 1 95.75 127 PHE B CA 1
ATOM 2906 C C . PHE B 1 127 ? -24.094 6.285 9.844 1 95.75 127 PHE B C 1
ATOM 2908 O O . PHE B 1 127 ? -25.016 6.34 10.648 1 95.75 127 PHE B O 1
ATOM 2915 N N . LYS B 1 128 ? -24.125 5.477 8.852 1 94.69 128 LYS B N 1
ATOM 2916 C CA . LYS B 1 128 ? -25.281 4.652 8.508 1 94.69 128 LYS B CA 1
ATOM 2917 C C . LYS B 1 128 ? -25.203 3.289 9.188 1 94.69 128 LYS B C 1
ATOM 2919 O O . LYS B 1 128 ? -24.297 2.5 8.914 1 94.69 128 LYS B O 1
ATOM 2924 N N . GLU B 1 129 ? -26.203 2.941 9.844 1 94.5 129 GLU B N 1
ATOM 2925 C CA . GLU B 1 129 ? -26.266 1.681 10.578 1 94.5 129 GLU B CA 1
ATOM 2926 C C . GLU B 1 129 ? -26.203 0.486 9.633 1 94.5 129 GLU B C 1
ATOM 2928 O O . GLU B 1 129 ? -25.578 -0.526 9.938 1 94.5 129 GLU B O 1
ATOM 2933 N N . GLU B 1 130 ? -26.906 0.626 8.594 1 93.12 130 GLU B N 1
ATOM 2934 C CA . GLU B 1 130 ? -26.938 -0.468 7.629 1 93.12 130 GLU B CA 1
ATOM 2935 C C . GLU B 1 130 ? -25.531 -0.768 7.09 1 93.12 130 GLU B C 1
ATOM 2937 O O . GLU B 1 130 ? -25.172 -1.931 6.895 1 93.12 130 GLU B O 1
ATOM 2942 N N . ASN B 1 131 ? -24.812 0.281 6.797 1 91.88 131 ASN B N 1
ATOM 2943 C CA . ASN B 1 131 ? -23.438 0.108 6.355 1 91.88 131 ASN B CA 1
ATOM 2944 C C . ASN B 1 131 ? -22.578 -0.532 7.441 1 91.88 131 ASN B C 1
ATOM 2946 O O . ASN B 1 131 ? -21.75 -1.406 7.156 1 91.88 131 ASN B O 1
ATOM 2950 N N . ALA B 1 132 ? -22.781 -0.129 8.586 1 90.88 132 ALA B N 1
ATOM 2951 C CA . ALA B 1 132 ? -22.031 -0.67 9.719 1 90.88 132 ALA B CA 1
ATOM 2952 C C . ALA B 1 132 ? -22.266 -2.172 9.859 1 90.88 132 ALA B C 1
ATOM 2954 O O . ALA B 1 132 ? -21.312 -2.936 10.047 1 90.88 132 ALA B O 1
ATOM 2955 N N . LYS B 1 133 ? -23.469 -2.547 9.789 1 91.81 133 LYS B N 1
ATOM 2956 C CA . LYS B 1 133 ? -23.828 -3.961 9.906 1 91.81 133 LYS B CA 1
ATOM 2957 C C . LYS B 1 133 ? -23.188 -4.773 8.773 1 91.81 133 LYS B C 1
ATOM 2959 O O . LYS B 1 133 ? -22.641 -5.855 9.016 1 91.81 133 LYS B O 1
ATOM 2964 N N . LEU B 1 134 ? -23.312 -4.25 7.633 1 92.94 134 LEU B N 1
ATOM 2965 C CA . LEU B 1 134 ? -22.734 -4.918 6.477 1 92.94 134 LEU B CA 1
ATOM 2966 C C . LEU B 1 134 ? -21.219 -5.035 6.621 1 92.94 134 LEU B C 1
ATOM 2968 O O . LEU B 1 134 ? -20.641 -6.098 6.371 1 92.94 134 LEU B O 1
ATOM 2972 N N . ALA B 1 135 ? -20.578 -3.943 6.996 1 93.06 135 ALA B N 1
ATOM 2973 C CA . ALA B 1 135 ? -19.125 -3.936 7.184 1 93.06 135 ALA B CA 1
ATOM 2974 C C . ALA B 1 135 ? -18.703 -4.934 8.258 1 93.06 135 ALA B C 1
ATOM 2976 O O . ALA B 1 135 ? -17.703 -5.633 8.109 1 93.06 135 ALA B O 1
ATOM 2977 N N . LEU B 1 136 ? -19.469 -4.977 9.258 1 91.88 136 LEU B N 1
ATOM 2978 C CA . LEU B 1 136 ? -19.172 -5.906 10.344 1 91.88 136 LEU B CA 1
ATOM 2979 C C . LEU B 1 136 ? -19.219 -7.352 9.852 1 91.88 136 LEU B C 1
ATOM 2981 O O . LEU B 1 136 ? -18.312 -8.133 10.125 1 91.88 136 LEU B O 1
ATOM 2985 N N . LYS B 1 137 ? -20.281 -7.625 9.172 1 91 137 LYS B N 1
ATOM 2986 C CA . LYS B 1 137 ? -20.422 -8.961 8.602 1 91 137 LYS B CA 1
ATOM 2987 C C . LYS B 1 137 ? -19.25 -9.305 7.691 1 91 137 LYS B C 1
ATOM 2989 O O . LYS B 1 137 ? -18.641 -10.367 7.82 1 91 137 LYS B O 1
ATOM 2994 N N . ASN B 1 138 ? -18.922 -8.383 6.879 1 91.44 138 ASN B N 1
ATOM 2995 C CA . ASN B 1 138 ? -17.859 -8.594 5.895 1 91.44 138 ASN B CA 1
ATOM 2996 C C . ASN B 1 138 ? -16.484 -8.719 6.559 1 91.44 138 ASN B C 1
ATOM 2998 O O . ASN B 1 138 ? -15.703 -9.602 6.215 1 91.44 138 ASN B O 1
ATOM 3002 N N . VAL B 1 139 ? -16.219 -7.883 7.496 1 92.06 139 VAL B N 1
ATOM 3003 C CA . VAL B 1 139 ? -14.914 -7.867 8.156 1 92.06 139 VAL B CA 1
ATOM 3004 C C . VAL B 1 139 ? -14.742 -9.133 8.992 1 92.06 139 VAL B C 1
ATOM 3006 O O . VAL B 1 139 ? -13.648 -9.703 9.062 1 92.06 139 VAL B O 1
ATOM 3009 N N . LYS B 1 140 ? -15.773 -9.578 9.57 1 89.62 140 LYS B N 1
ATOM 3010 C CA . LYS B 1 140 ? -15.711 -10.805 10.359 1 89.62 140 LYS B CA 1
ATOM 3011 C C . LYS B 1 140 ? -15.305 -11.992 9.484 1 89.62 140 LYS B C 1
ATOM 3013 O O . LYS B 1 140 ? -14.57 -12.875 9.938 1 89.62 140 LYS B O 1
ATOM 3018 N N . ARG B 1 141 ? -15.734 -11.953 8.312 1 85.81 141 ARG B N 1
ATOM 3019 C CA . ARG B 1 141 ? -15.406 -13.031 7.383 1 85.81 141 ARG B CA 1
ATOM 3020 C C . ARG B 1 141 ? -13.906 -13.062 7.082 1 85.81 141 ARG B C 1
ATOM 3022 O O . ARG B 1 141 ? -13.359 -14.109 6.727 1 85.81 141 ARG B O 1
ATOM 3029 N N . THR B 1 142 ? -13.242 -11.969 7.203 1 87.56 142 THR B N 1
ATOM 3030 C CA . THR B 1 142 ? -11.82 -11.867 6.879 1 87.56 142 THR B CA 1
ATOM 3031 C C . THR B 1 142 ? -10.969 -12.375 8.039 1 87.56 142 THR B C 1
ATOM 3033 O O . THR B 1 142 ? -9.789 -12.68 7.859 1 87.56 142 THR B O 1
ATOM 3036 N N . GLY B 1 143 ? -11.531 -12.453 9.266 1 87.38 143 GLY B N 1
ATOM 3037 C CA . GLY B 1 143 ? -10.789 -12.844 10.453 1 87.38 143 GLY B CA 1
ATOM 3038 C C . GLY B 1 143 ? -9.953 -11.719 11.031 1 87.38 143 GLY B C 1
ATOM 3039 O O . GLY B 1 143 ? -9.109 -11.953 11.898 1 87.38 143 GLY B O 1
ATOM 3040 N N . LEU B 1 144 ? -10.125 -10.492 10.586 1 90.12 144 LEU B N 1
ATOM 3041 C CA . LEU B 1 144 ? -9.297 -9.367 11 1 90.12 144 LEU B CA 1
ATOM 3042 C C . LEU B 1 144 ? -10.016 -8.516 12.039 1 90.12 144 LEU B C 1
ATOM 3044 O O . LEU B 1 144 ? -9.508 -7.469 12.445 1 90.12 144 LEU B O 1
ATOM 3048 N N . ASP B 1 145 ? -11.102 -8.977 12.547 1 92.62 145 ASP B N 1
ATOM 3049 C CA . ASP B 1 145 ? -11.977 -8.133 13.367 1 92.62 145 ASP B CA 1
ATOM 3050 C C . ASP B 1 145 ? -11.383 -7.914 14.758 1 92.62 145 ASP B C 1
ATOM 3052 O O . ASP B 1 145 ? -11.805 -7.012 15.477 1 92.62 145 ASP B O 1
ATOM 3056 N N . LYS B 1 146 ? -10.352 -8.633 15.109 1 93.62 146 LYS B N 1
ATOM 3057 C CA . LYS B 1 146 ? -9.711 -8.445 16.422 1 93.62 146 LYS B CA 1
ATOM 3058 C C . LYS B 1 146 ? -9.07 -7.066 16.516 1 93.62 146 LYS B C 1
ATOM 3060 O O . LYS B 1 146 ? -8.938 -6.523 17.625 1 93.62 146 LYS B O 1
ATOM 3065 N N . CYS B 1 147 ? -8.648 -6.473 15.422 1 96.56 147 CYS B N 1
ATOM 3066 C CA . CYS B 1 147 ? -7.98 -5.176 15.367 1 96.56 147 CYS B CA 1
ATOM 3067 C C . CYS B 1 147 ? -8.977 -4.066 15.047 1 96.56 147 CYS B C 1
ATOM 3069 O O . CYS B 1 147 ? -8.578 -2.969 14.648 1 96.56 147 CYS B O 1
ATOM 3071 N N . TRP B 1 148 ? -10.273 -4.355 15.172 1 97.44 148 TRP B N 1
ATOM 3072 C CA . TRP B 1 148 ? -11.266 -3.418 14.672 1 97.44 148 TRP B CA 1
ATOM 3073 C C . TRP B 1 148 ? -12.203 -2.965 15.789 1 97.44 148 TRP B C 1
ATOM 3075 O O . TRP B 1 148 ? -12.688 -3.785 16.562 1 97.44 148 TRP B O 1
ATOM 3085 N N . LYS B 1 149 ? -12.352 -1.713 15.867 1 96.56 149 LYS B N 1
ATOM 3086 C CA . LYS B 1 149 ? -13.406 -1.105 16.672 1 96.56 149 LYS B CA 1
ATOM 3087 C C . LYS B 1 149 ? -14.305 -0.214 15.82 1 96.56 149 LYS B C 1
ATOM 3089 O O . LYS B 1 149 ? -13.828 0.496 14.938 1 96.56 149 LYS B O 1
ATOM 3094 N N . TYR B 1 150 ? -15.531 -0.295 16.031 1 93.56 150 TYR B N 1
ATOM 3095 C CA . TYR B 1 150 ? -16.422 0.549 15.258 1 93.56 150 TYR B CA 1
ATOM 3096 C C . TYR B 1 150 ? -17.406 1.289 16.172 1 93.56 150 TYR B C 1
ATOM 3098 O O . TYR B 1 150 ? -17.781 0.785 17.234 1 93.56 150 TYR B O 1
ATOM 3106 N N . THR B 1 151 ? -17.75 2.469 15.789 1 95.31 151 THR B N 1
ATOM 3107 C CA . THR B 1 151 ? -18.734 3.332 16.422 1 95.31 151 THR B CA 1
ATOM 3108 C C . THR B 1 151 ? -19.719 3.904 15.398 1 95.31 151 THR B C 1
ATOM 3110 O O . THR B 1 151 ? -19.297 4.352 14.328 1 95.31 151 THR B O 1
ATOM 3113 N N . ILE B 1 152 ? -20.984 3.771 15.766 1 96.5 152 ILE B N 1
ATOM 3114 C CA . ILE B 1 152 ? -21.984 4.418 14.922 1 96.5 152 ILE B CA 1
ATOM 3115 C C . ILE B 1 152 ? -22.141 5.879 15.336 1 96.5 152 ILE B C 1
ATOM 3117 O O . ILE B 1 152 ? -22.391 6.176 16.5 1 96.5 152 ILE B O 1
ATOM 3121 N N . GLY B 1 153 ? -21.906 6.773 14.398 1 96.94 153 GLY B N 1
ATOM 3122 C CA . GLY B 1 153 ? -22.031 8.188 14.703 1 96.94 153 GLY B CA 1
ATOM 3123 C C . GLY B 1 153 ? -21.625 9.094 13.555 1 96.94 153 GLY B C 1
ATOM 3124 O O . GLY B 1 153 ? -21 8.633 12.594 1 96.94 153 GLY B O 1
ATOM 3125 N N . ASP B 1 154 ? -22.031 10.328 13.688 1 97.75 154 ASP B N 1
ATOM 3126 C CA . ASP B 1 154 ? -21.672 11.359 12.719 1 97.75 154 ASP B CA 1
ATOM 3127 C C . ASP B 1 154 ? -20.297 11.961 13.016 1 97.75 154 ASP B C 1
ATOM 3129 O O . ASP B 1 154 ? -20.109 12.586 14.062 1 97.75 154 ASP B O 1
ATOM 3133 N N . ALA B 1 155 ? -19.391 11.75 12.078 1 98.12 155 ALA B N 1
ATOM 3134 C CA . ALA B 1 155 ? -18.016 12.219 12.266 1 98.12 155 ALA B CA 1
ATOM 3135 C C . ALA B 1 155 ? -17.969 13.719 12.508 1 98.12 155 ALA B C 1
ATOM 3137 O O . ALA B 1 155 ? -17 14.242 13.055 1 98.12 155 ALA B O 1
ATOM 3138 N N . ARG B 1 156 ? -19.031 14.453 12.109 1 98.06 156 ARG B N 1
ATOM 3139 C CA . ARG B 1 156 ? -19.078 15.906 12.242 1 98.06 156 ARG B CA 1
ATOM 3140 C C . ARG B 1 156 ? -19.25 16.312 13.711 1 98.06 156 ARG B C 1
ATOM 3142 O O . ARG B 1 156 ? -18.922 17.438 14.086 1 98.06 156 ARG B O 1
ATOM 3149 N N . ASN B 1 157 ? -19.766 15.336 14.508 1 97.31 157 ASN B N 1
ATOM 3150 C CA . ASN B 1 157 ? -20.062 15.789 15.859 1 97.31 157 ASN B CA 1
ATOM 3151 C C . ASN B 1 157 ? -19.781 14.703 16.891 1 97.31 157 ASN B C 1
ATOM 3153 O O . ASN B 1 157 ? -19.719 14.977 18.094 1 97.31 157 ASN B O 1
ATOM 3157 N N . THR B 1 158 ? -19.578 13.445 16.453 1 97.81 158 THR B N 1
ATOM 3158 C CA . THR B 1 158 ? -19.328 12.359 17.406 1 97.81 158 THR B CA 1
ATOM 3159 C C . THR B 1 158 ? -17.906 12.422 17.938 1 97.81 158 THR B C 1
ATOM 3161 O O . THR B 1 158 ? -16.953 12.539 17.156 1 97.81 158 THR B O 1
ATOM 3164 N N . LYS B 1 159 ? -17.797 12.391 19.219 1 96.56 159 LYS B N 1
ATOM 3165 C CA . LYS B 1 159 ? -16.484 12.406 19.844 1 96.56 159 LYS B CA 1
ATOM 3166 C C . LYS B 1 159 ? -15.953 10.984 20.047 1 96.56 159 LYS B C 1
ATOM 3168 O O . LYS B 1 159 ? -16.703 10.086 20.422 1 96.56 159 LYS B O 1
ATOM 3173 N N . VAL B 1 160 ? -14.758 10.828 19.656 1 95 160 VAL B N 1
ATOM 3174 C CA . VAL B 1 160 ? -14.062 9.57 19.906 1 95 160 VAL B CA 1
ATOM 3175 C C . VAL B 1 160 ? -12.836 9.836 20.781 1 95 160 VAL B C 1
ATOM 3177 O O . VAL B 1 160 ? -12.188 10.875 20.641 1 95 160 VAL B O 1
ATOM 3180 N N . ASP B 1 161 ? -12.484 8.883 21.703 1 95.56 161 ASP B N 1
ATOM 3181 C CA . ASP B 1 161 ? -11.383 9.078 22.641 1 95.56 161 ASP B CA 1
ATOM 3182 C C . ASP B 1 161 ? -10.141 8.305 22.188 1 95.56 161 ASP B C 1
ATOM 3184 O O . ASP B 1 161 ? -9.711 7.371 22.875 1 95.56 161 ASP B O 1
ATOM 3188 N N . ILE B 1 162 ? -9.547 8.727 21.156 1 97.31 162 ILE B N 1
ATOM 3189 C CA . ILE B 1 162 ? -8.32 8.117 20.672 1 97.31 162 ILE B CA 1
ATOM 3190 C C . ILE B 1 162 ? -7.441 9.18 20.016 1 97.31 162 ILE B C 1
ATOM 3192 O O . ILE B 1 162 ? -7.93 10.242 19.625 1 97.31 162 ILE B O 1
ATOM 3196 N N . VAL B 1 163 ? -6.199 8.961 19.969 1 98.12 163 VAL B N 1
ATOM 3197 C CA . VAL B 1 163 ? -5.246 9.703 19.156 1 98.12 163 VAL B CA 1
ATOM 3198 C C . VAL B 1 163 ? -4.637 8.781 18.094 1 98.12 163 VAL B C 1
ATOM 3200 O O . VAL B 1 163 ? -3.967 7.801 18.422 1 98.12 163 VAL B O 1
ATOM 3203 N N . ALA B 1 164 ? -4.887 9.102 16.875 1 98.69 164 ALA B N 1
ATOM 3204 C CA . ALA B 1 164 ? -4.543 8.203 15.781 1 98.69 164 ALA B CA 1
ATOM 3205 C C . ALA B 1 164 ? -3.254 8.641 15.094 1 98.69 164 ALA B C 1
ATOM 3207 O O . ALA B 1 164 ? -2.887 9.82 15.141 1 98.69 164 ALA B O 1
ATOM 3208 N N . ASP B 1 165 ? -2.602 7.676 14.5 1 98.62 165 ASP B N 1
ATOM 3209 C CA . ASP B 1 165 ? -1.453 7.941 13.641 1 98.62 165 ASP B CA 1
ATOM 3210 C C . ASP B 1 165 ? -1.898 8.453 12.273 1 98.62 165 ASP B C 1
ATOM 3212 O O . ASP B 1 165 ? -1.182 9.227 11.633 1 98.62 165 ASP B O 1
ATOM 3216 N N . ALA B 1 166 ? -3.041 7.98 11.836 1 98.88 166 ALA B N 1
ATOM 3217 C CA . ALA B 1 166 ? -3.607 8.359 10.547 1 98.88 166 ALA B CA 1
ATOM 3218 C C . ALA B 1 166 ? -5.121 8.516 10.641 1 98.88 166 ALA B C 1
ATOM 3220 O O . ALA B 1 166 ? -5.789 7.77 11.359 1 98.88 166 ALA B O 1
ATOM 3221 N N . LEU B 1 167 ? -5.609 9.484 9.953 1 98.94 167 LEU B N 1
ATOM 3222 C CA . LEU B 1 167 ? -7.035 9.758 9.797 1 98.94 167 LEU B CA 1
ATOM 3223 C C . LEU B 1 167 ? -7.461 9.602 8.344 1 98.94 167 LEU B C 1
ATOM 3225 O O . LEU B 1 167 ? -6.984 10.336 7.473 1 98.94 167 LEU B O 1
ATOM 3229 N N . ILE B 1 168 ? -8.32 8.625 8.055 1 98.94 168 ILE B N 1
ATOM 3230 C CA . ILE B 1 168 ? -8.797 8.352 6.699 1 98.94 168 ILE B CA 1
ATOM 3231 C C . ILE B 1 168 ? -10.281 8.68 6.594 1 98.94 168 ILE B C 1
ATOM 3233 O O . ILE B 1 168 ? -11.109 8.07 7.277 1 98.94 168 ILE B O 1
ATOM 3237 N N . MET B 1 169 ? -10.602 9.578 5.723 1 98.69 169 MET B N 1
ATOM 3238 C CA . MET B 1 169 ? -11.984 10.047 5.633 1 98.69 169 MET B CA 1
ATOM 3239 C C . MET B 1 169 ? -12.586 9.688 4.277 1 98.69 169 MET B C 1
ATOM 3241 O O . MET B 1 169 ? -12.148 10.203 3.244 1 98.69 169 MET B O 1
ATOM 3245 N N . ASP B 1 170 ? -13.539 8.867 4.273 1 97.44 170 ASP B N 1
ATOM 3246 C CA . ASP B 1 170 ? -14.375 8.531 3.121 1 97.44 170 ASP B CA 1
ATOM 3247 C C . ASP B 1 170 ? -15.836 8.875 3.383 1 97.44 170 ASP B C 1
ATOM 3249 O O . ASP B 1 170 ? -16.625 8 3.756 1 97.44 170 ASP B O 1
ATOM 3253 N N . MET B 1 171 ? -16.172 10.094 3.166 1 96.31 171 MET B N 1
ATOM 3254 C CA . MET B 1 171 ? -17.5 10.648 3.43 1 96.31 171 MET B CA 1
ATOM 3255 C C . MET B 1 171 ? -17.812 11.797 2.482 1 96.31 171 MET B C 1
ATOM 3257 O O . MET B 1 171 ? -16.906 12.398 1.907 1 96.31 171 MET B O 1
ATOM 3261 N N . PRO B 1 172 ? -19.047 12.117 2.285 1 94.56 172 PRO B N 1
ATOM 3262 C CA . PRO B 1 172 ? -19.422 13.078 1.246 1 94.56 172 PRO B CA 1
ATOM 3263 C C . PRO B 1 172 ? -18.906 14.484 1.523 1 94.56 172 PRO B C 1
ATOM 3265 O O . PRO B 1 172 ? -18.609 15.234 0.589 1 94.56 172 PRO B O 1
ATOM 3268 N N . ASP B 1 173 ? -18.828 14.953 2.766 1 97.94 173 ASP B N 1
ATOM 3269 C CA . ASP B 1 173 ? -18.422 16.312 3.115 1 97.94 173 ASP B CA 1
ATOM 3270 C C . ASP B 1 173 ? -17.375 16.312 4.223 1 97.94 173 ASP B C 1
ATOM 3272 O O . ASP B 1 173 ? -17.594 16.875 5.293 1 97.94 173 ASP B O 1
ATOM 3276 N N . PRO B 1 174 ? -16.203 15.766 3.926 1 98.56 174 PRO B N 1
ATOM 3277 C CA . PRO B 1 174 ? -15.188 15.594 4.973 1 98.56 174 PRO B CA 1
ATOM 3278 C C . PRO B 1 174 ? -14.75 16.922 5.598 1 98.56 174 PRO B C 1
ATOM 3280 O O . PRO B 1 174 ? -14.32 16.938 6.754 1 98.56 174 PRO B O 1
ATOM 3283 N N . TRP B 1 175 ? -14.844 18.062 4.859 1 98.62 175 TRP B N 1
ATOM 3284 C CA . TRP B 1 175 ? -14.422 19.344 5.383 1 98.62 175 TRP B CA 1
ATOM 3285 C C . TRP B 1 175 ? -15.289 19.766 6.57 1 98.62 175 TRP B C 1
ATOM 3287 O O . TRP B 1 175 ? -14.867 20.562 7.402 1 98.62 175 TRP B O 1
ATOM 3297 N N . LEU B 1 176 ? -16.438 19.188 6.73 1 98.56 176 LEU B N 1
ATOM 3298 C CA . LEU B 1 176 ? -17.344 19.516 7.832 1 98.56 176 LEU B CA 1
ATOM 3299 C C . LEU B 1 176 ? -16.984 18.719 9.086 1 98.56 176 LEU B C 1
ATOM 3301 O O . LEU B 1 176 ? -17.453 19.031 10.18 1 98.56 176 LEU B O 1
ATOM 3305 N N . ALA B 1 177 ? -16.094 17.75 8.961 1 98.62 177 ALA B N 1
ATOM 3306 C CA . ALA B 1 177 ? -15.742 16.906 10.102 1 98.62 177 ALA B CA 1
ATOM 3307 C C . ALA B 1 177 ? -14.359 17.25 10.633 1 98.62 177 ALA B C 1
ATOM 3309 O O . ALA B 1 177 ? -13.945 16.75 11.68 1 98.62 177 ALA B O 1
ATOM 3310 N N . LEU B 1 178 ? -13.633 18.094 9.945 1 98.06 178 LEU B N 1
ATOM 3311 C CA . LEU B 1 178 ? -12.234 18.359 10.258 1 98.06 178 LEU B CA 1
ATOM 3312 C C . LEU B 1 178 ? -12.094 18.953 11.656 1 98.06 178 LEU B C 1
ATOM 3314 O O . LEU B 1 178 ? -11.203 18.562 12.422 1 98.06 178 LEU B O 1
ATOM 3318 N N . ASP B 1 179 ? -12.984 19.859 12 1 97.56 179 ASP B N 1
ATOM 3319 C CA . ASP B 1 179 ? -12.898 20.516 13.305 1 97.56 179 ASP B CA 1
ATOM 3320 C C . ASP B 1 179 ? -13.07 19.5 14.438 1 97.56 179 ASP B C 1
ATOM 3322 O O . ASP B 1 179 ? -12.328 19.531 15.422 1 97.56 179 ASP B O 1
ATOM 3326 N N . ASN B 1 180 ? -14.023 18.672 14.289 1 98.38 180 ASN B N 1
ATOM 3327 C CA . ASN B 1 180 ? -14.328 17.672 15.32 1 98.38 180 ASN B CA 1
ATOM 3328 C C . ASN B 1 180 ? -13.203 16.656 15.469 1 98.38 180 ASN B C 1
ATOM 3330 O O . ASN B 1 180 ? -12.914 16.203 16.578 1 98.38 180 ASN B O 1
ATOM 3334 N N . LEU B 1 181 ? -12.477 16.312 14.359 1 98.38 181 LEU B N 1
ATOM 3335 C CA . LEU B 1 181 ? -11.578 15.156 14.359 1 98.38 181 LEU B CA 1
ATOM 3336 C C . LEU B 1 181 ? -10.125 15.609 14.43 1 98.38 181 LEU B C 1
ATOM 3338 O O . LEU B 1 181 ? -9.219 14.781 14.578 1 98.38 181 LEU B O 1
ATOM 3342 N N . TYR B 1 182 ? -9.898 16.891 14.352 1 98.06 182 TYR B N 1
ATOM 3343 C CA . TYR B 1 182 ? -8.547 17.438 14.336 1 98.06 182 TYR B CA 1
ATOM 3344 C C . TYR B 1 182 ? -7.746 16.938 15.539 1 98.06 182 TYR B C 1
ATOM 3346 O O . TYR B 1 182 ? -6.594 16.531 15.398 1 98.06 182 TYR B O 1
ATOM 3354 N N . GLY B 1 183 ? -8.398 16.969 16.672 1 97.44 183 GLY B N 1
ATOM 3355 C CA . GLY B 1 183 ? -7.738 16.594 17.906 1 97.44 183 GLY B CA 1
ATOM 3356 C C . GLY B 1 183 ? -7.453 15.102 18 1 97.44 183 GLY B C 1
ATOM 3357 O O . GLY B 1 183 ? -6.656 14.664 18.828 1 97.44 183 GLY B O 1
ATOM 3358 N N . ASN B 1 184 ? -8.016 14.312 17.141 1 98.56 184 ASN B N 1
ATOM 3359 C CA . ASN B 1 184 ? -7.859 12.859 17.172 1 98.56 184 ASN B CA 1
ATOM 3360 C C . ASN B 1 184 ? -6.648 12.406 16.359 1 98.56 184 ASN B C 1
ATOM 3362 O O . ASN B 1 184 ? -6.277 11.234 16.391 1 98.56 184 ASN B O 1
ATOM 3366 N N . LEU B 1 185 ? -6.082 13.273 15.656 1 98.38 185 LEU B N 1
ATOM 3367 C CA . LEU B 1 185 ? -4.867 12.992 14.906 1 98.38 185 LEU B CA 1
ATOM 3368 C C . LEU B 1 185 ? -3.639 13.531 15.633 1 98.38 185 LEU B C 1
ATOM 3370 O O . LEU B 1 185 ? -3.604 14.703 16.016 1 98.38 185 LEU B O 1
ATOM 3374 N N . ARG B 1 186 ? -2.68 12.727 15.836 1 97.75 186 ARG B N 1
ATOM 3375 C CA . ARG B 1 186 ? -1.479 13.172 16.531 1 97.75 186 ARG B CA 1
ATOM 3376 C C . ARG B 1 186 ? -0.724 14.211 15.719 1 97.75 186 ARG B C 1
ATOM 3378 O O . ARG B 1 186 ? -0.866 14.273 14.5 1 97.75 186 ARG B O 1
ATOM 3385 N N . MET B 1 187 ? 0.083 14.984 16.406 1 96.31 187 MET B N 1
ATOM 3386 C CA . MET B 1 187 ? 0.981 15.883 15.688 1 96.31 187 MET B CA 1
ATOM 3387 C C . MET B 1 187 ? 1.897 15.109 14.75 1 96.31 187 MET B C 1
ATOM 3389 O O . MET B 1 187 ? 2.436 14.062 15.125 1 96.31 187 MET B O 1
ATOM 3393 N N . GLY B 1 188 ? 2.033 15.578 13.531 1 97.12 188 GLY B N 1
ATOM 3394 C CA . GLY B 1 188 ? 2.816 14.875 12.531 1 97.12 188 GLY B CA 1
ATOM 3395 C C . GLY B 1 188 ? 2.037 13.781 11.828 1 97.12 188 GLY B C 1
ATOM 3396 O O . GLY B 1 188 ? 2.521 13.188 10.859 1 97.12 188 GLY B O 1
ATOM 3397 N N . GLY B 1 189 ? 0.836 13.531 12.367 1 98.06 189 GLY B N 1
ATOM 3398 C CA . GLY B 1 189 ? 0.007 12.484 11.789 1 98.06 189 GLY B CA 1
ATOM 3399 C C . GLY B 1 189 ? -0.479 12.812 10.391 1 98.06 189 GLY B C 1
ATOM 3400 O O . GLY B 1 189 ? -0.403 13.969 9.953 1 98.06 189 GLY B O 1
ATOM 3401 N N . ARG B 1 190 ? -0.957 11.805 9.68 1 98.62 190 ARG B N 1
ATOM 3402 C CA . ARG B 1 190 ? -1.339 11.969 8.281 1 98.62 190 ARG B CA 1
ATOM 3403 C C . ARG B 1 190 ? -2.848 11.836 8.109 1 98.62 190 ARG B C 1
ATOM 3405 O O . ARG B 1 190 ? -3.484 11 8.758 1 98.62 190 ARG B O 1
ATOM 3412 N N . LEU B 1 191 ? -3.322 12.688 7.25 1 98.81 191 LEU B N 1
ATOM 3413 C CA . LEU B 1 191 ? -4.73 12.656 6.875 1 98.81 191 LEU B CA 1
ATOM 3414 C C . LEU B 1 191 ? -4.891 12.352 5.391 1 98.81 191 LEU B C 1
ATOM 3416 O O . LEU B 1 191 ? -4.156 12.891 4.559 1 98.81 191 LEU B O 1
ATOM 3420 N N . CYS B 1 192 ? -5.805 11.445 5.074 1 98.94 192 CYS B N 1
ATOM 3421 C CA . CYS B 1 192 ? -6.25 11.258 3.699 1 98.94 192 CYS B CA 1
ATOM 3422 C C . CYS B 1 192 ? -7.766 11.383 3.598 1 98.94 192 CYS B C 1
ATOM 3424 O O . CYS B 1 192 ? -8.5 10.805 4.406 1 98.94 192 CYS B O 1
ATOM 3426 N N . SER B 1 193 ? -8.188 12.125 2.676 1 98.81 193 SER B N 1
ATOM 3427 C CA . SER B 1 193 ? -9.602 12.164 2.326 1 98.81 193 SER B CA 1
ATOM 3428 C C . SER B 1 193 ? -9.836 11.648 0.909 1 98.81 193 SER B C 1
ATOM 3430 O O . SER B 1 193 ? -9.086 12 -0.01 1 98.81 193 SER B O 1
ATOM 3432 N N . TYR B 1 194 ? -10.797 10.82 0.786 1 98.38 194 TYR B N 1
ATOM 3433 C CA . TYR B 1 194 ? -11.25 10.344 -0.512 1 98.38 194 TYR B CA 1
ATOM 3434 C C . TYR B 1 194 ? -12.578 10.984 -0.893 1 98.38 194 TYR B C 1
ATOM 3436 O O . TYR B 1 194 ? -13.555 10.898 -0.142 1 98.38 194 TYR B O 1
ATOM 3444 N N . VAL B 1 195 ? -12.609 11.586 -2.115 1 97.56 195 VAL B N 1
ATOM 3445 C CA . VAL B 1 195 ? -13.844 12.18 -2.605 1 97.56 195 VAL B CA 1
ATOM 3446 C C . VAL B 1 195 ? -13.992 11.898 -4.102 1 97.56 195 VAL B C 1
ATOM 3448 O O . VAL B 1 195 ? -13.008 11.898 -4.84 1 97.56 195 VAL B O 1
ATOM 3451 N N . PRO B 1 196 ? -15.203 11.727 -4.586 1 94.75 196 PRO B N 1
ATOM 3452 C CA . PRO B 1 196 ? -15.406 11.359 -5.988 1 94.75 196 PRO B CA 1
ATOM 3453 C C . PRO B 1 196 ? -15.383 12.562 -6.926 1 94.75 196 PRO B C 1
ATOM 3455 O O . PRO B 1 196 ? -15.109 12.414 -8.117 1 94.75 196 PRO B O 1
ATOM 3458 N N . ASN B 1 197 ? -15.703 13.812 -6.375 1 94.69 197 ASN B N 1
ATOM 3459 C CA . ASN B 1 197 ? -15.891 14.961 -7.254 1 94.69 197 ASN B CA 1
ATOM 3460 C C . ASN B 1 197 ? -14.812 16.016 -7.035 1 94.69 197 ASN B C 1
ATOM 3462 O O . ASN B 1 197 ? -14.359 16.219 -5.906 1 94.69 197 ASN B O 1
ATOM 3466 N N . MET B 1 198 ? -14.531 16.703 -8.117 1 94.81 198 MET B N 1
ATOM 3467 C CA . MET B 1 198 ? -13.461 17.703 -8.07 1 94.81 198 MET B CA 1
ATOM 3468 C C . MET B 1 198 ? -13.828 18.844 -7.137 1 94.81 198 MET B C 1
ATOM 3470 O O . MET B 1 198 ? -12.953 19.406 -6.469 1 94.81 198 MET B O 1
ATOM 3474 N N . ASN B 1 199 ? -15.141 19.203 -7.129 1 95.25 199 ASN B N 1
ATOM 3475 C CA . ASN B 1 199 ? -15.562 20.281 -6.227 1 95.25 199 ASN B CA 1
ATOM 3476 C C . ASN B 1 199 ? -15.359 19.891 -4.766 1 95.25 199 ASN B C 1
ATOM 3478 O O . ASN B 1 199 ? -15.023 20.734 -3.936 1 95.25 199 ASN B O 1
ATOM 3482 N N . GLN B 1 200 ? -15.555 18.656 -4.469 1 96.69 200 GLN B N 1
ATOM 3483 C CA . GLN B 1 200 ? -15.305 18.172 -3.119 1 96.69 200 GLN B CA 1
ATOM 3484 C C . GLN B 1 200 ? -13.812 18.188 -2.799 1 96.69 200 GLN B C 1
ATOM 3486 O O . GLN B 1 200 ? -13.414 18.547 -1.688 1 96.69 200 GLN B O 1
ATOM 3491 N N . ALA B 1 201 ? -13.055 17.781 -3.783 1 97.19 201 ALA B N 1
ATOM 3492 C CA . ALA B 1 201 ? -11.602 17.844 -3.609 1 97.19 201 ALA B CA 1
ATOM 3493 C C . ALA B 1 201 ? -11.148 19.266 -3.318 1 97.19 201 ALA B C 1
ATOM 3495 O O . ALA B 1 201 ? -10.32 19.5 -2.428 1 97.19 201 ALA B O 1
ATOM 3496 N N . GLU B 1 202 ? -11.688 20.172 -4.082 1 97.38 202 GLU B N 1
ATOM 3497 C CA . GLU B 1 202 ? -11.367 21.578 -3.852 1 97.38 202 GLU B CA 1
ATOM 3498 C C . GLU B 1 202 ? -11.711 22 -2.426 1 97.38 202 GLU B C 1
ATOM 3500 O O . GLU B 1 202 ? -10.898 22.609 -1.737 1 97.38 202 GLU B O 1
ATOM 3505 N N . SER B 1 203 ? -12.891 21.672 -2 1 97.62 203 SER B N 1
ATOM 3506 C CA . SER B 1 203 ? -13.383 22.062 -0.68 1 97.62 203 SER B CA 1
ATOM 3507 C C . SER B 1 203 ? -12.484 21.5 0.424 1 97.62 203 SER B C 1
ATOM 3509 O O . SER B 1 203 ? -12.102 22.234 1.344 1 97.62 203 SER B O 1
ATOM 3511 N N . ILE B 1 204 ? -12.133 20.281 0.33 1 98.31 204 ILE B N 1
ATOM 3512 C CA . ILE B 1 204 ? -11.375 19.641 1.407 1 98.31 204 ILE B CA 1
ATOM 3513 C C . ILE B 1 204 ? -9.938 20.156 1.4 1 98.31 204 ILE B C 1
ATOM 3515 O O . ILE B 1 204 ? -9.328 20.328 2.457 1 98.31 204 ILE B O 1
ATOM 3519 N N . VAL B 1 205 ? -9.367 20.406 0.232 1 98.12 205 VAL B N 1
A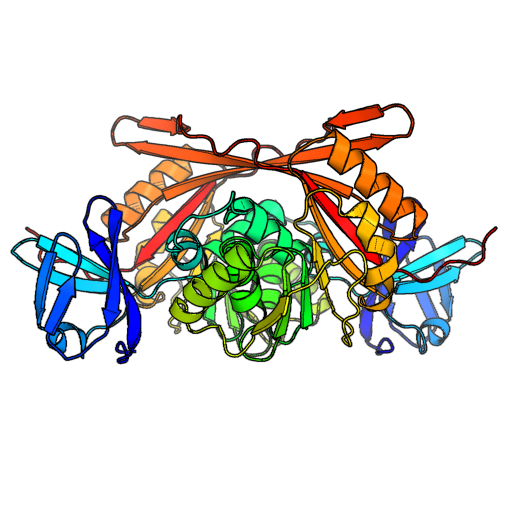TOM 3520 C CA . VAL B 1 205 ? -8.031 20.969 0.174 1 98.12 205 VAL B CA 1
ATOM 3521 C C . VAL B 1 205 ? -8.016 22.328 0.887 1 98.12 205 VAL B C 1
ATOM 3523 O O . VAL B 1 205 ? -7.16 22.562 1.74 1 98.12 205 VAL B O 1
ATOM 3526 N N . HIS B 1 206 ? -8.969 23.188 0.576 1 97.5 206 HIS B N 1
ATOM 3527 C CA . HIS B 1 206 ? -9.039 24.5 1.212 1 97.5 206 HIS B CA 1
ATOM 3528 C C . HIS B 1 206 ? -9.258 24.375 2.717 1 97.5 206 HIS B C 1
ATOM 3530 O O . HIS B 1 206 ? -8.609 25.062 3.504 1 97.5 206 HIS B O 1
ATOM 3536 N N . ALA B 1 207 ? -10.109 23.5 3.105 1 97.88 207 ALA B N 1
ATOM 3537 C CA . ALA B 1 207 ? -10.414 23.312 4.523 1 97.88 207 ALA B CA 1
ATOM 3538 C C . ALA B 1 207 ? -9.188 22.812 5.285 1 97.88 207 ALA B C 1
ATOM 3540 O O . ALA B 1 207 ? -8.922 23.266 6.402 1 97.88 207 ALA B O 1
ATOM 3541 N N . MET B 1 208 ? -8.445 21.859 4.707 1 97.81 208 MET B N 1
ATOM 3542 C CA . MET B 1 208 ? -7.238 21.328 5.332 1 97.81 208 MET B CA 1
ATOM 3543 C C . MET B 1 208 ? -6.191 22.422 5.523 1 97.81 208 MET B C 1
ATOM 3545 O O . MET B 1 208 ? -5.594 22.531 6.594 1 97.81 208 MET B O 1
ATOM 3549 N N . ARG B 1 209 ? -6.035 23.188 4.469 1 95.06 209 ARG B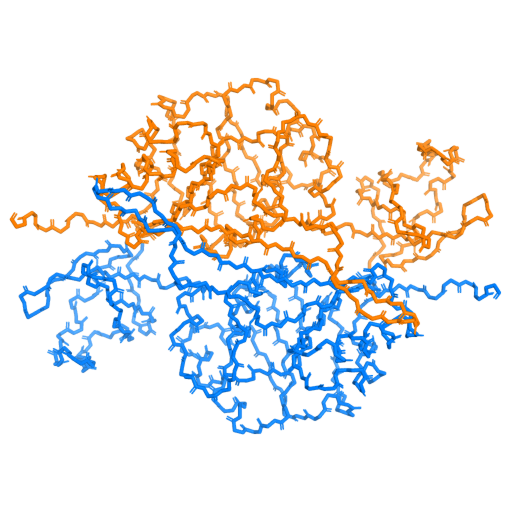 N 1
ATOM 3550 C CA . ARG B 1 209 ? -5.07 24.266 4.551 1 95.06 209 ARG B CA 1
ATOM 3551 C C . ARG B 1 209 ? -5.484 25.297 5.609 1 95.06 209 ARG B C 1
ATOM 3553 O O . ARG B 1 209 ? -4.652 25.734 6.406 1 95.06 209 ARG B O 1
ATOM 3560 N N . GLU B 1 210 ? -6.73 25.641 5.629 1 95.44 210 GLU B N 1
ATOM 3561 C CA . GLU B 1 210 ? -7.254 26.594 6.602 1 95.44 210 GLU B CA 1
ATOM 3562 C C . GLU B 1 210 ? -7.09 26.078 8.031 1 95.44 210 GLU B C 1
ATOM 3564 O O . GLU B 1 210 ? -6.809 26.859 8.945 1 95.44 210 GLU B O 1
ATOM 3569 N N . LYS B 1 211 ? -7.238 24.781 8.211 1 96.44 211 LYS B N 1
ATOM 3570 C CA . LYS B 1 211 ? -7.156 24.172 9.531 1 96.44 211 LYS B CA 1
ATOM 3571 C C . LYS B 1 211 ? -5.703 24.047 9.992 1 96.44 211 LYS B C 1
ATOM 3573 O O . LYS B 1 211 ? -5.438 23.797 11.164 1 96.44 211 LYS B O 1
ATOM 3578 N N . GLY B 1 212 ? -4.746 24.203 9.031 1 94.12 212 GLY B N 1
ATOM 3579 C CA . GLY B 1 212 ? -3.336 24.234 9.391 1 94.12 212 GLY B CA 1
ATOM 3580 C C . GLY B 1 212 ? -2.598 22.969 8.977 1 94.12 212 GLY B C 1
ATOM 3581 O O . GLY B 1 212 ? -1.452 22.75 9.375 1 94.12 212 GLY B O 1
ATOM 3582 N N . PHE B 1 213 ? -3.217 22.094 8.258 1 96.56 213 PHE B N 1
ATOM 3583 C CA . PHE B 1 213 ? -2.482 20.969 7.691 1 96.56 213 PHE B CA 1
ATOM 3584 C C . PHE B 1 213 ? -1.456 21.453 6.672 1 96.56 213 PHE B C 1
ATOM 3586 O O . PHE B 1 213 ? -1.694 22.422 5.953 1 96.56 213 PHE B O 1
ATOM 3593 N N . VAL B 1 214 ? -0.337 20.75 6.609 1 96.06 214 VAL B N 1
ATOM 3594 C CA . VAL B 1 214 ? 0.73 21.125 5.691 1 96.06 214 VAL B CA 1
ATOM 3595 C C . VAL B 1 214 ? 1.028 19.984 4.73 1 96.06 214 VAL B C 1
ATOM 3597 O O . VAL B 1 214 ? 0.472 18.891 4.863 1 96.06 214 VAL B O 1
ATOM 3600 N N . GLU B 1 215 ? 1.771 20.281 3.691 1 94.5 215 GLU B N 1
ATOM 3601 C CA . GLU B 1 215 ? 2.1 19.312 2.645 1 94.5 215 GLU B CA 1
ATOM 3602 C C . GLU B 1 215 ? 0.838 18.75 2.006 1 94.5 215 GLU B C 1
ATOM 3604 O O . GLU B 1 215 ? 0.738 17.531 1.796 1 94.5 215 GLU B O 1
ATOM 3609 N N . VAL B 1 216 ? -0.094 19.625 1.827 1 96.5 216 VAL B N 1
ATOM 3610 C CA . VAL B 1 216 ? -1.383 19.203 1.294 1 96.5 216 VAL B CA 1
ATOM 3611 C C . VAL B 1 216 ? -1.274 18.984 -0.214 1 96.5 216 VAL B C 1
ATOM 3613 O O . VAL B 1 216 ? -0.796 19.859 -0.938 1 96.5 216 VAL B O 1
ATOM 3616 N N . TYR B 1 217 ? -1.684 17.828 -0.739 1 95.88 217 TYR B N 1
ATOM 3617 C CA . TYR B 1 217 ? -1.722 17.578 -2.176 1 95.88 217 TYR B CA 1
ATOM 3618 C C . TYR B 1 217 ? -2.863 16.641 -2.531 1 95.88 217 TYR B C 1
ATOM 3620 O O . TYR B 1 217 ? -3.414 15.961 -1.66 1 95.88 217 TYR B O 1
ATOM 3628 N N . ALA B 1 218 ? -3.248 16.703 -3.75 1 97.31 218 ALA B N 1
ATOM 3629 C CA . ALA B 1 218 ? -4.352 15.891 -4.266 1 97.31 218 ALA B CA 1
ATOM 3630 C C . ALA B 1 218 ? -3.936 15.133 -5.52 1 97.31 218 ALA B C 1
ATOM 3632 O O . ALA B 1 218 ? -3.213 15.664 -6.367 1 97.31 218 ALA B O 1
ATOM 3633 N N . LEU B 1 219 ? -4.426 13.859 -5.629 1 96.94 219 LEU B N 1
ATOM 3634 C CA . LEU B 1 219 ? -4.082 13.086 -6.82 1 96.94 219 LEU B CA 1
ATOM 3635 C C . LEU B 1 219 ? -5.234 12.172 -7.227 1 96.94 219 LEU B C 1
ATOM 3637 O O . LEU B 1 219 ? -6.188 12 -6.465 1 96.94 219 LEU B O 1
ATOM 3641 N N . GLU B 1 220 ? -5.117 11.727 -8.398 1 95.75 220 GLU B N 1
ATOM 3642 C CA . GLU B 1 220 ? -5.984 10.711 -8.992 1 95.75 220 GLU B CA 1
ATOM 3643 C C . GLU B 1 220 ? -5.176 9.555 -9.57 1 95.75 220 GLU B C 1
ATOM 3645 O O . GLU B 1 220 ? -4.129 9.773 -10.188 1 95.75 220 GLU B O 1
ATOM 3650 N N . ASN B 1 221 ? -5.699 8.344 -9.312 1 96.25 221 ASN B N 1
ATOM 3651 C CA . ASN B 1 221 ? -5.062 7.148 -9.859 1 96.25 221 ASN B CA 1
ATOM 3652 C C . ASN B 1 221 ? -5.852 6.582 -11.039 1 96.25 221 ASN B C 1
ATOM 3654 O O . ASN B 1 221 ? -7.082 6.551 -11.008 1 96.25 221 ASN B O 1
ATOM 3658 N N . ILE B 1 222 ? -5.121 6.203 -12 1 95.19 222 ILE B N 1
ATOM 3659 C CA . ILE B 1 222 ? -5.656 5.48 -13.141 1 95.19 222 ILE B CA 1
ATOM 3660 C C . ILE B 1 222 ? -4.859 4.195 -13.359 1 95.19 222 ILE B C 1
ATOM 3662 O O . ILE B 1 222 ? -3.629 4.199 -13.266 1 95.19 222 ILE B O 1
ATOM 3666 N N . GLN B 1 223 ? -5.535 3.125 -13.594 1 95.81 223 GLN B N 1
ATOM 3667 C CA . GLN B 1 223 ? -4.898 1.828 -13.812 1 95.81 223 GLN B CA 1
ATOM 3668 C C . GLN B 1 223 ? -5.441 1.152 -15.062 1 95.81 223 GLN B C 1
ATOM 3670 O O . GLN B 1 223 ? -6.648 1.182 -15.32 1 95.81 223 GLN B O 1
ATOM 3675 N N . ARG B 1 224 ? -4.574 0.609 -15.781 1 94.69 224 ARG B N 1
ATOM 3676 C CA . ARG B 1 224 ? -4.961 -0.097 -17 1 94.69 224 ARG B CA 1
ATOM 3677 C C . ARG B 1 224 ? -4.352 -1.493 -17.031 1 94.69 224 ARG B C 1
ATOM 3679 O O . ARG B 1 224 ? -3.156 -1.661 -16.781 1 94.69 224 ARG B O 1
ATOM 3686 N N . GLY B 1 225 ? -5.203 -2.492 -17.391 1 94.88 225 GLY B N 1
ATOM 3687 C CA . GLY B 1 225 ? -4.703 -3.844 -17.594 1 94.88 225 GLY B CA 1
ATOM 3688 C C . GLY B 1 225 ? -4.02 -4.047 -18.922 1 94.88 225 GLY B C 1
ATOM 3689 O O . GLY B 1 225 ? -4.223 -3.262 -19.859 1 94.88 225 GLY B O 1
ATOM 3690 N N . LEU B 1 226 ? -3.15 -4.996 -18.984 1 94.94 226 LEU B N 1
ATOM 3691 C CA . LEU B 1 226 ? -2.51 -5.441 -20.219 1 94.94 226 LEU B CA 1
ATOM 3692 C C . LEU B 1 226 ? -2.986 -6.84 -20.594 1 94.94 226 LEU B C 1
ATOM 3694 O O . LEU B 1 226 ? -2.984 -7.75 -19.766 1 94.94 226 LEU B O 1
ATOM 3698 N N . GLU B 1 227 ? -3.439 -6.938 -21.797 1 94.31 227 GLU B N 1
ATOM 3699 C CA . GLU B 1 227 ? -3.832 -8.242 -22.312 1 94.31 227 GLU B CA 1
ATOM 3700 C C . GLU B 1 227 ? -2.703 -8.867 -23.125 1 94.31 227 GLU B C 1
ATOM 3702 O O . GLU B 1 227 ? -2.238 -8.289 -24.109 1 94.31 227 GLU B O 1
ATOM 3707 N N . VAL B 1 228 ? -2.301 -10 -22.672 1 93.94 228 VAL B N 1
ATOM 3708 C CA . VAL B 1 228 ? -1.219 -10.719 -23.344 1 93.94 228 VAL B CA 1
ATOM 3709 C C . VAL B 1 228 ? -1.746 -12.023 -23.922 1 93.94 228 VAL B C 1
ATOM 3711 O O . VAL B 1 228 ? -2.23 -12.891 -23.188 1 93.94 228 VAL B O 1
ATOM 3714 N N . HIS B 1 229 ? -1.682 -12.195 -25.234 1 89.12 229 HIS B N 1
ATOM 3715 C CA . HIS B 1 229 ? -2.109 -13.383 -25.969 1 89.12 229 HIS B CA 1
ATOM 3716 C C . HIS B 1 229 ? -1.081 -13.789 -27.016 1 89.12 229 HIS B C 1
ATOM 3718 O O . HIS B 1 229 ? -0.189 -13.008 -27.344 1 89.12 229 HIS B O 1
ATOM 3724 N N . PRO B 1 230 ? -1.05 -15.094 -27.406 1 85.19 230 PRO B N 1
ATOM 3725 C CA . PRO B 1 230 ? -0.115 -15.516 -28.453 1 85.19 230 PRO B CA 1
ATOM 3726 C C . PRO B 1 230 ? -0.097 -14.562 -29.641 1 85.19 230 PRO B C 1
ATOM 3728 O O . PRO B 1 230 ? 0.953 -14.359 -30.266 1 85.19 230 PRO B O 1
ATOM 3731 N N . GLY B 1 231 ? -1.132 -13.805 -29.922 1 81.94 231 GLY B N 1
ATOM 3732 C CA . GLY B 1 231 ? -1.252 -12.961 -31.094 1 81.94 231 GLY B CA 1
ATOM 3733 C C . GLY B 1 231 ? -0.835 -11.523 -30.844 1 81.94 231 GLY B C 1
ATOM 3734 O O . GLY B 1 231 ? -0.796 -10.711 -31.781 1 81.94 231 GLY B O 1
ATOM 3735 N N . GLY B 1 232 ? -0.527 -11.359 -29.641 1 87.88 232 GLY B N 1
ATOM 3736 C CA . GLY B 1 232 ? -0.11 -9.984 -29.406 1 87.88 232 GLY B CA 1
ATOM 3737 C C . GLY B 1 232 ? -0.433 -9.492 -28.016 1 87.88 232 GLY B C 1
ATOM 3738 O O . GLY B 1 232 ? -1.012 -10.234 -27.203 1 87.88 232 GLY B O 1
ATOM 3739 N N . VAL B 1 233 ? 0.171 -8.289 -27.688 1 91.62 233 VAL B N 1
ATOM 3740 C CA . VAL B 1 233 ? -0.005 -7.598 -26.406 1 91.62 233 VAL B CA 1
ATOM 3741 C C . VAL B 1 233 ? -0.679 -6.246 -26.641 1 91.62 233 VAL B C 1
ATOM 3743 O O . VAL B 1 233 ? -0.313 -5.512 -27.562 1 91.62 233 VAL B O 1
ATOM 3746 N N . ARG B 1 234 ? -1.729 -5.996 -25.938 1 90.62 234 ARG B N 1
ATOM 3747 C CA . ARG B 1 234 ? -2.385 -4.695 -26.031 1 90.62 234 ARG B CA 1
ATOM 3748 C C . ARG B 1 234 ? -2.957 -4.273 -24.688 1 90.62 234 ARG B C 1
ATOM 3750 O O . ARG B 1 234 ? -3.201 -5.117 -23.812 1 90.62 234 ARG B O 1
ATOM 3757 N N . PRO B 1 235 ? -3.189 -2.982 -24.484 1 88.81 235 PRO B N 1
ATOM 3758 C CA . PRO B 1 235 ? -3.934 -2.57 -23.281 1 88.81 235 PRO B CA 1
ATOM 3759 C C . PRO B 1 235 ? -5.363 -3.104 -23.266 1 88.81 235 PRO B C 1
ATOM 3761 O O . PRO B 1 235 ? -5.984 -3.246 -24.328 1 88.81 235 PRO B O 1
ATOM 3764 N N . SER B 1 236 ? -5.742 -3.395 -22.047 1 90.06 236 SER B N 1
ATOM 3765 C CA . SER B 1 236 ? -7.129 -3.822 -21.875 1 90.06 236 SER B CA 1
ATOM 3766 C C . SER B 1 236 ? -8.102 -2.676 -22.141 1 90.06 236 SER B C 1
ATOM 3768 O O . SER B 1 236 ? -7.77 -1.51 -21.906 1 90.06 236 SER B O 1
ATOM 3770 N N . PHE B 1 237 ? -9.227 -3.074 -22.609 1 83.75 237 PHE B N 1
ATOM 3771 C CA . PHE B 1 237 ? -10.281 -2.09 -22.812 1 83.75 237 PHE B CA 1
ATOM 3772 C C . PHE B 1 237 ? -10.906 -1.693 -21.484 1 83.75 237 PHE B C 1
ATOM 3774 O O . PHE B 1 237 ? -11.562 -0.655 -21.375 1 83.75 237 PHE B O 1
ATOM 3781 N N . ASP B 1 238 ? -10.672 -2.605 -20.594 1 79.19 238 ASP B N 1
ATOM 3782 C CA . ASP B 1 238 ? -11.195 -2.357 -19.25 1 79.19 238 ASP B CA 1
ATOM 3783 C C . ASP B 1 238 ? -10.219 -1.536 -18.422 1 79.19 238 ASP B C 1
ATOM 3785 O O . ASP B 1 238 ? -9.328 -2.09 -17.766 1 79.19 238 ASP B O 1
ATOM 3789 N N . THR B 1 239 ? -10.328 -0.242 -18.484 1 78.75 239 THR B N 1
ATOM 3790 C CA . THR B 1 239 ? -9.5 0.674 -17.703 1 78.75 239 THR B CA 1
ATOM 3791 C C . THR B 1 239 ? -10.227 1.09 -16.438 1 78.75 239 THR B C 1
ATOM 3793 O O . THR B 1 239 ? -11.406 1.45 -16.469 1 78.75 239 THR B O 1
ATOM 3796 N N . LEU B 1 240 ? -9.461 0.731 -15.352 1 79.88 240 LEU B N 1
ATOM 3797 C CA . LEU B 1 240 ? -9.938 1.347 -14.117 1 79.88 240 LEU B CA 1
ATOM 3798 C C . LEU B 1 240 ? -9.539 2.816 -14.055 1 79.88 240 LEU B C 1
ATOM 3800 O O . LEU B 1 240 ? -8.438 3.146 -13.594 1 79.88 240 LEU B O 1
ATOM 3804 N N . GLY B 1 241 ? -10.398 3.598 -14.594 1 87 241 GLY B N 1
ATOM 3805 C CA . GLY B 1 241 ? -10.125 5.016 -14.758 1 87 241 GLY B CA 1
ATOM 3806 C C . GLY B 1 241 ?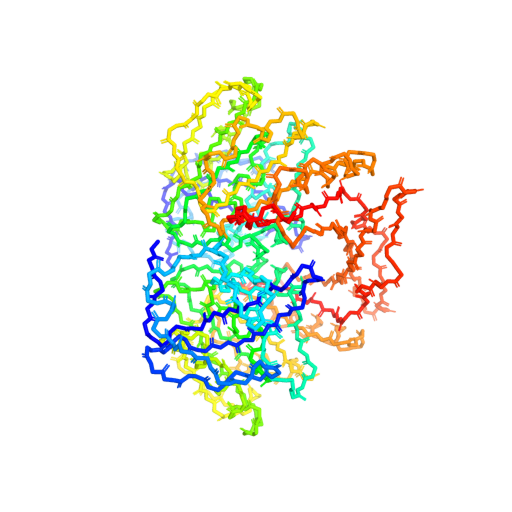 -10.328 5.816 -13.484 1 87 241 GLY B C 1
ATOM 3807 O O . GLY B 1 241 ? -9.789 5.465 -12.43 1 87 241 GLY B O 1
ATOM 3808 N N . HIS B 1 242 ? -11.047 6.848 -13.656 1 88.69 242 HIS B N 1
ATOM 3809 C CA . HIS B 1 242 ? -11.297 7.719 -12.516 1 88.69 242 HIS B CA 1
ATOM 3810 C C . HIS B 1 242 ? -12.234 7.059 -11.508 1 88.69 242 HIS B C 1
ATOM 3812 O O . HIS B 1 242 ? -13.32 6.602 -11.875 1 88.69 242 HIS B O 1
ATOM 3818 N N . THR B 1 243 ? -11.789 6.961 -10.281 1 91.94 243 THR B N 1
ATOM 3819 C CA . THR B 1 243 ? -12.625 6.457 -9.195 1 91.94 243 THR B CA 1
ATOM 3820 C C . THR B 1 243 ? -12.883 7.551 -8.164 1 91.94 243 THR B C 1
ATOM 3822 O O . THR B 1 243 ? -13.914 7.535 -7.477 1 91.94 243 THR B O 1
ATOM 3825 N N . GLY B 1 244 ? -12.031 8.398 -7.98 1 95.31 244 GLY B N 1
ATOM 3826 C CA . GLY B 1 244 ? -12.078 9.492 -7.023 1 95.31 244 GLY B CA 1
ATOM 3827 C C . GLY B 1 244 ? -10.758 10.219 -6.875 1 95.31 244 GLY B C 1
ATOM 3828 O O . GLY B 1 244 ? -9.82 9.961 -7.633 1 95.31 244 GLY B O 1
ATOM 3829 N N . TYR B 1 245 ? -10.781 11.195 -6.051 1 97.38 245 TYR B N 1
ATOM 3830 C CA . TYR B 1 245 ? -9.594 11.969 -5.727 1 97.38 245 TYR B CA 1
ATOM 3831 C C . TYR B 1 245 ? -9.125 11.672 -4.305 1 97.38 245 TYR B C 1
ATOM 3833 O O . TYR B 1 245 ? -9.938 11.523 -3.395 1 97.38 245 TYR B O 1
ATOM 3841 N N . LEU B 1 246 ? -7.844 11.508 -4.191 1 98.5 246 LEU B N 1
ATOM 3842 C CA . LEU B 1 246 ? -7.199 11.344 -2.895 1 98.5 246 LEU B CA 1
ATOM 3843 C C . LEU B 1 246 ? -6.508 12.633 -2.467 1 98.5 246 LEU B C 1
ATOM 3845 O O . LEU B 1 246 ? -5.664 13.164 -3.193 1 98.5 246 LEU B O 1
ATOM 3849 N N . ILE B 1 247 ? -6.875 13.156 -1.317 1 98.75 247 ILE B N 1
ATOM 3850 C CA . ILE B 1 247 ? -6.242 14.352 -0.774 1 98.75 247 ILE B CA 1
ATOM 3851 C C . ILE B 1 247 ? -5.465 14 0.49 1 98.75 247 ILE B C 1
ATOM 3853 O O . ILE B 1 247 ? -6.016 13.398 1.419 1 98.75 247 ILE B O 1
ATOM 3857 N N . PHE B 1 248 ? -4.25 14.375 0.498 1 98.75 248 PHE B N 1
ATOM 3858 C CA . PHE B 1 248 ? -3.373 14.055 1.618 1 98.75 248 PHE B CA 1
ATOM 3859 C C . PHE B 1 248 ? -2.904 15.328 2.32 1 98.75 248 PHE B C 1
ATOM 3861 O O . PHE B 1 248 ? -2.84 16.391 1.706 1 98.75 248 PHE B O 1
ATOM 3868 N N . GLY B 1 249 ? -2.57 15.219 3.561 1 97.94 249 GLY B N 1
ATOM 3869 C CA . GLY B 1 249 ? -1.964 16.281 4.352 1 97.94 249 GLY B CA 1
ATOM 3870 C C . GLY B 1 249 ? -1.395 15.781 5.672 1 97.94 249 GLY B C 1
ATOM 3871 O O . GLY B 1 249 ? -1.629 14.641 6.062 1 97.94 249 GLY B O 1
ATOM 3872 N N . ARG B 1 250 ? -0.67 16.641 6.332 1 97.44 250 ARG B N 1
ATOM 3873 C CA . ARG B 1 250 ? -0.051 16.328 7.617 1 97.44 250 ARG B CA 1
ATOM 3874 C C . ARG B 1 250 ? -0.407 17.375 8.672 1 97.44 250 ARG B C 1
ATOM 3876 O O . ARG B 1 250 ? -0.426 18.562 8.383 1 97.44 250 ARG B O 1
ATOM 3883 N N . LYS B 1 251 ? -0.682 16.859 9.82 1 97.62 251 LYS B N 1
ATOM 3884 C CA . LYS B 1 251 ? -0.922 17.766 10.945 1 97.62 251 LYS B CA 1
ATOM 3885 C C . LYS B 1 251 ? 0.386 18.344 11.469 1 97.62 251 LYS B C 1
ATOM 3887 O O . LYS B 1 251 ? 1.354 17.625 11.688 1 97.62 251 LYS B O 1
ATOM 3892 N N . ALA B 1 252 ? 0.479 19.609 11.609 1 95.81 252 ALA B N 1
ATOM 3893 C CA . ALA B 1 252 ? 1.675 20.281 12.109 1 95.81 252 ALA B CA 1
ATOM 3894 C C . ALA B 1 252 ? 1.311 21.375 13.109 1 95.81 252 ALA B C 1
ATOM 3896 O O . ALA B 1 252 ? 0.161 21.812 13.164 1 95.81 252 ALA B O 1
ATOM 3897 N N . ALA B 1 253 ? 2.262 21.641 13.914 1 92.94 253 ALA B N 1
ATOM 3898 C CA . ALA B 1 253 ? 2.07 22.734 14.875 1 92.94 253 ALA B CA 1
ATOM 3899 C C . ALA B 1 253 ? 1.899 24.078 14.164 1 92.94 253 ALA B C 1
ATOM 3901 O O . ALA B 1 253 ? 2.377 24.25 13.039 1 92.94 253 ALA B O 1
ATOM 3902 N N . THR B 1 254 ? 1.004 24.906 14.672 1 81.75 254 THR B N 1
ATOM 3903 C CA . THR B 1 254 ? 0.795 26.234 14.102 1 81.75 254 THR B CA 1
ATOM 3904 C C . THR B 1 254 ? 1.998 27.141 14.367 1 81.75 254 THR B C 1
ATOM 3906 O O . THR B 1 254 ? 2.506 27.188 15.492 1 81.75 254 THR B O 1
ATOM 3909 N N . GLY B 1 255 ? 2.889 27.391 13.242 1 63 255 GLY B N 1
ATOM 3910 C CA . GLY B 1 255 ? 3.971 28.344 13.43 1 63 255 GLY B CA 1
ATOM 3911 C C . GLY B 1 255 ? 3.5 29.688 13.953 1 63 255 GLY B C 1
ATOM 3912 O O . GLY B 1 255 ? 2.297 29.953 14 1 63 255 GLY B O 1
ATOM 3913 N N . PRO B 1 256 ? 4.379 30.422 14.664 1 49.88 256 PRO B N 1
ATOM 3914 C CA . PRO B 1 256 ? 3.975 31.781 15.07 1 49.88 256 PRO B CA 1
ATOM 3915 C C . PRO B 1 256 ? 3.355 32.562 13.922 1 49.88 256 PRO B C 1
ATOM 3917 O O . PRO B 1 256 ? 3.746 32.406 12.766 1 49.88 256 PRO B O 1
ATOM 3920 N N . LYS B 1 257 ? 1.937 32.812 13.922 1 48.25 257 LYS B N 1
ATOM 3921 C CA . LYS B 1 257 ? 1.294 33.719 12.977 1 48.25 257 LYS B CA 1
ATOM 3922 C C . LYS B 1 257 ? 2.188 34.906 12.672 1 48.25 257 LYS B C 1
ATOM 3924 O O . LYS B 1 257 ? 2.701 35.562 13.586 1 48.25 257 LYS B O 1
ATOM 3929 N N . SER B 1 258 ? 2.918 34.906 11.477 1 38.16 258 SER B N 1
ATOM 3930 C CA . SER B 1 258 ? 3.424 36.25 11.188 1 38.16 258 SER B CA 1
ATOM 3931 C C . SER B 1 258 ? 2.291 37.25 11.125 1 38.16 258 SER B C 1
ATOM 3933 O O . SER B 1 258 ? 1.173 36.938 10.727 1 38.16 258 SER B O 1
#

Organism: NCBI:txid1577791

InterPro domains:
  IPR014816 tRNA (1-methyladenosine) methyltransferase catalytic subunit Gcd14 [PIRSF017269] (4-254)
  IPR014816 tRNA (1-methyladenosine) methyltransferase catalytic subunit Gcd14 [PS51620] (1-252)
  IPR014816 tRNA (1-methyladenosine) methyltransferase catalytic subunit Gcd14 [PTHR12133] (3-230)
  IPR029063 S-adenosyl-L-methionine-dependent methyltransferase superfamily [G3DSA:3.40.50.150] (26-255)
  IPR029063 S-adenosyl-L-methionine-dependent methyltransferase superfamily [SSF53335] (3-251)
  IPR049470 tRNA (adenine(58)-N(1))-methyltransferase catalytic subunit TRM61, C-terminal [PF08704] (69-228)

Solvent-accessible surface area (backbone atoms only — not comparable to full-atom values): 26844 Å² total; per-residue (Å²): 112,58,54,51,79,69,38,53,34,33,34,30,37,92,87,58,55,72,44,73,47,62,41,38,68,45,81,34,81,36,84,98,70,44,77,41,70,20,54,73,48,55,79,33,35,40,13,30,61,46,76,55,96,90,38,67,25,38,34,35,66,64,48,54,55,53,51,41,68,67,41,68,83,77,50,92,62,62,46,64,76,59,43,21,48,50,36,43,75,42,54,56,31,50,54,38,36,32,37,34,32,46,44,43,31,22,29,48,51,45,48,53,35,63,32,12,36,90,69,13,34,35,40,33,34,20,65,49,64,69,34,46,54,44,14,49,57,39,36,51,59,71,68,50,46,88,32,52,44,76,43,81,33,48,59,53,71,49,83,73,97,56,70,14,48,21,37,39,36,46,48,92,59,55,57,64,20,44,76,59,46,51,80,30,38,36,65,43,14,26,38,38,37,45,33,73,44,69,70,50,47,48,48,35,52,54,42,40,48,74,74,45,36,39,79,65,48,34,34,34,56,32,36,33,34,46,41,74,51,100,89,43,74,44,72,39,88,67,53,51,47,88,76,38,36,42,35,38,29,26,36,42,54,82,58,82,80,127,112,57,54,50,78,69,38,53,34,32,35,29,38,93,86,58,56,72,46,74,46,61,42,38,70,46,82,35,80,36,85,98,69,44,77,41,69,20,54,73,46,57,80,34,36,42,14,30,63,46,75,55,96,90,37,64,25,37,34,34,67,64,47,54,54,53,49,40,70,66,40,68,84,75,51,92,64,62,47,63,74,58,44,19,49,50,35,42,73,41,55,56,31,51,53,37,35,33,37,34,33,46,43,43,30,21,29,46,50,45,50,53,35,63,33,11,36,90,69,13,37,36,39,33,34,20,68,49,65,69,34,45,53,45,16,49,57,40,36,52,59,71,68,51,47,86,32,51,44,75,44,82,34,49,60,54,71,49,84,73,98,57,69,14,48,22,38,38,35,45,49,95,60,56,56,66,20,43,78,59,45,52,78,29,38,36,66,43,15,26,37,38,37,43,32,73,43,70,70,50,47,48,49,34,53,53,42,39,49,73,74,45,34,40,80,65,48,34,33,35,58,31,37,35,35,46,41,74,49,100,89,43,74,46,73,39,88,66,53,51,47,87,73,38,35,44,36,37,29,27,36,40,54,83,60,84,81,125

Nearest PDB structures (foldseek):
  3mb5-assembly1_A  TM=9.241E-01  e=8.542E-29  Pyrococcus abyssi
  1o54-assembly1_A  TM=8.791E-01  e=1.100E-26  Thermotoga maritima
  2pwy-assembly1_A  TM=8.726E-01  e=7.705E-23  Thermus thermophilus HB27
  5c0o-assembly1_E  TM=8.897E-01  e=6.275E-20  Thermus thermophilus HB27
  1yb2-assembly1_A-2  TM=6.428E-01  e=5.817E-15  Thermoplasma acidophilum DSM 1728

Secondary structure (DSSP, 8-state):
-B--TT-EEEEE-TT--EEEEE--SSEEEETTTEEEEGGGGTT-BTTEEEEETTEEEEEE---HHHHHHHSPP-S----HHHHHHHHHHTT--TT-EEEEE--TTSHHHHHHHHHHTTT-EEEEEES-HHHHHHHHHHHHHHT-GGGEEEEES-TTT------EEEEEE-SS-GGGTHHHHGGGEEEEEEEEEEESSHHHHHHHHHHHHHHT-EEEEEEEEEEEEEEEETTEEEEEEEEE----EEEEEE--------/-B--TT-EEEEE-TT--EEEEE--SSEEEETTTEEEEGGGGTT-BTTEEEEETTEEEEEE---HHHHHHHSPP-S----HHHHHHHHHHTT--TT-EEEEE--TTSHHHHHHHHHHTTT-EEEEEES-HHHHHHHHHHHHHHT-GGGEEEEES-TTT------EEEEEE-SS-GGGTHHHHGGGEEEEEEEEEEESSHHHHHHHHHHHHHHT-EEEEEEEEEEEEEEEETTEEEEEEEEE----EEEEEE--------

Radius of gyration: 23.36 Å; Cα contacts (8 Å, |Δi|>4): 1260; chains: 2; bounding box: 55×70×54 Å

pLDDT: mean 93.02, std 8.24, range [38.16, 98.94]